Protein AF-A0A9D8IGX4-F1 (afdb_monomer_lite)

Structure (mmCIF, N/CA/C/O backbone):
data_AF-A0A9D8IGX4-F1
#
_entry.id   AF-A0A9D8IGX4-F1
#
loop_
_atom_site.group_PDB
_atom_site.id
_atom_site.type_symbol
_atom_site.label_atom_id
_atom_site.label_alt_id
_atom_site.label_comp_id
_atom_site.label_asym_id
_atom_site.label_entity_id
_atom_site.label_seq_id
_atom_site.pdbx_PDB_ins_code
_atom_site.Cartn_x
_atom_site.Cartn_y
_atom_site.Cartn_z
_atom_site.occupancy
_atom_site.B_iso_or_equiv
_atom_site.auth_seq_id
_atom_site.auth_comp_id
_atom_site.auth_asym_id
_atom_site.auth_atom_id
_atom_site.pdbx_PDB_model_num
ATOM 1 N N . MET A 1 1 ? -5.961 -61.801 -26.440 1.00 38.09 1 MET A N 1
ATOM 2 C CA . MET A 1 1 ? -4.562 -62.210 -26.698 1.00 38.09 1 MET A CA 1
ATOM 3 C C . MET A 1 1 ? -4.100 -61.334 -27.843 1.00 38.09 1 MET A C 1
ATOM 5 O O . MET A 1 1 ? -4.684 -61.457 -28.901 1.00 38.09 1 MET A O 1
ATOM 9 N N . TRP A 1 2 ? -3.210 -60.362 -27.695 1.00 27.30 2 TRP A N 1
ATOM 10 C CA . TRP A 1 2 ? -1.951 -60.363 -26.953 1.00 27.30 2 TRP A CA 1
ATOM 11 C C . TRP A 1 2 ? -1.819 -59.110 -26.067 1.00 27.30 2 TRP A C 1
ATOM 13 O O . TRP A 1 2 ? -2.247 -58.026 -26.451 1.00 27.30 2 TRP A O 1
ATOM 23 N N . LYS A 1 3 ? -1.281 -59.298 -24.855 1.00 31.77 3 LYS A N 1
ATOM 24 C CA . LYS A 1 3 ? -0.830 -58.244 -23.936 1.00 31.77 3 LYS A CA 1
ATOM 25 C C . LYS A 1 3 ? 0.662 -58.046 -24.194 1.00 31.77 3 LYS A C 1
ATOM 27 O O . LYS A 1 3 ? 1.389 -59.031 -24.136 1.00 31.77 3 LYS A O 1
ATOM 32 N N . GLU A 1 4 ? 1.101 -56.810 -24.399 1.00 32.78 4 GLU A N 1
ATOM 33 C CA . GLU A 1 4 ? 2.507 -56.432 -24.247 1.00 32.78 4 GLU A CA 1
ATOM 34 C C . GLU A 1 4 ? 2.640 -55.440 -23.090 1.00 32.78 4 GLU A C 1
ATOM 36 O O . GLU A 1 4 ? 1.914 -54.449 -22.984 1.00 32.78 4 GLU A O 1
ATOM 41 N N . GLU A 1 5 ? 3.539 -55.788 -22.177 1.00 44.69 5 GLU A N 1
ATOM 42 C CA . GLU A 1 5 ? 3.874 -55.084 -20.950 1.00 44.69 5 GLU A CA 1
ATOM 43 C C . GLU A 1 5 ? 4.634 -53.791 -21.274 1.00 44.69 5 GLU A C 1
ATOM 45 O O . GLU A 1 5 ? 5.843 -53.779 -21.504 1.00 44.69 5 GLU A O 1
ATOM 50 N N . GLY A 1 6 ? 3.914 -52.671 -21.283 1.00 34.53 6 GLY A N 1
ATOM 51 C CA . GLY A 1 6 ? 4.504 -51.345 -21.414 1.00 34.53 6 GLY A CA 1
ATOM 52 C C . GLY A 1 6 ? 5.143 -50.888 -20.106 1.00 34.53 6 GLY A C 1
ATOM 53 O O . GLY A 1 6 ? 4.481 -50.276 -19.269 1.00 34.53 6 GLY A O 1
ATOM 54 N N . LYS A 1 7 ? 6.446 -51.139 -19.941 1.00 36.09 7 LYS A N 1
ATOM 55 C CA . LYS A 1 7 ? 7.290 -50.365 -19.020 1.00 36.09 7 LYS A CA 1
ATOM 56 C C . LYS A 1 7 ? 7.119 -48.880 -19.347 1.00 36.09 7 LYS A C 1
ATOM 58 O O . LYS A 1 7 ? 7.484 -48.440 -20.435 1.00 36.09 7 LYS A O 1
ATOM 63 N N . VAL A 1 8 ? 6.597 -48.103 -18.398 1.00 33.94 8 VAL A N 1
ATOM 64 C CA . VAL A 1 8 ? 6.632 -46.639 -18.460 1.00 33.94 8 VAL A CA 1
ATOM 65 C C . VAL A 1 8 ? 8.094 -46.223 -18.321 1.00 33.94 8 VAL A C 1
ATOM 67 O O . VAL A 1 8 ? 8.628 -46.093 -17.223 1.00 33.94 8 VAL A O 1
ATOM 70 N N . VAL A 1 9 ? 8.772 -46.072 -19.456 1.00 34.41 9 VAL A N 1
ATOM 71 C CA . VAL A 1 9 ? 10.058 -45.384 -19.529 1.00 34.41 9 VAL A CA 1
ATOM 72 C C . VAL A 1 9 ? 9.756 -43.917 -19.242 1.00 34.41 9 VAL A C 1
ATOM 74 O O . VAL A 1 9 ? 9.221 -43.212 -20.095 1.00 34.41 9 VAL A O 1
ATOM 77 N N . ALA A 1 10 ? 10.035 -43.462 -18.021 1.00 36.03 10 ALA A N 1
ATOM 78 C CA . ALA A 1 10 ? 10.032 -42.043 -17.701 1.00 36.03 10 ALA A CA 1
ATOM 79 C C . ALA A 1 10 ? 11.147 -41.381 -18.524 1.00 36.03 10 ALA A C 1
ATOM 81 O O . ALA A 1 10 ? 12.330 -41.515 -18.215 1.00 36.03 10 ALA A O 1
ATOM 82 N N . TRP A 1 11 ? 10.772 -40.713 -19.613 1.00 31.58 11 TRP A N 1
ATOM 83 C CA . TRP A 1 11 ? 11.684 -39.834 -20.335 1.00 31.58 11 TRP A CA 1
ATOM 84 C C . TRP A 1 11 ? 12.158 -38.752 -19.355 1.00 31.58 11 TRP A C 1
ATOM 86 O O . TRP A 1 11 ? 11.312 -38.195 -18.647 1.00 31.58 11 TRP A O 1
ATOM 96 N N . PRO A 1 12 ? 13.464 -38.436 -19.271 1.00 41.84 12 PRO A N 1
ATOM 97 C CA . PRO A 1 12 ? 13.925 -37.348 -18.421 1.00 41.84 12 PRO A CA 1
ATOM 98 C C . PRO A 1 12 ? 13.215 -36.071 -18.875 1.00 41.84 12 PRO A C 1
ATOM 100 O O . PRO A 1 12 ? 13.410 -35.618 -20.005 1.00 41.84 12 PRO A O 1
ATOM 103 N N . MET A 1 13 ? 12.337 -35.528 -18.023 1.00 47.38 13 MET A N 1
ATOM 104 C CA . MET A 1 13 ? 11.687 -34.250 -18.289 1.00 47.38 13 MET A CA 1
ATOM 105 C C . MET A 1 13 ? 12.789 -33.232 -18.569 1.00 47.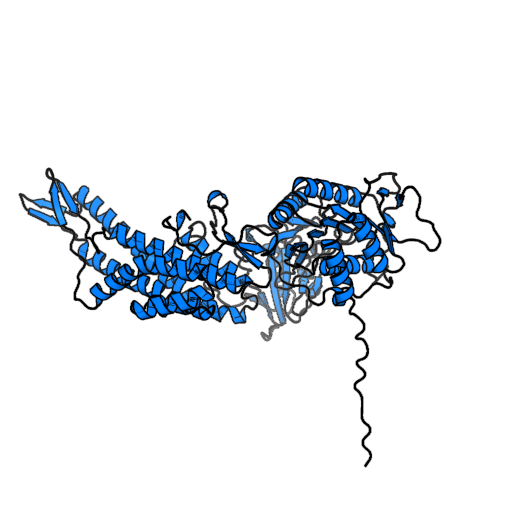38 13 MET A C 1
ATOM 107 O O . MET A 1 13 ? 13.642 -32.978 -17.721 1.00 47.38 13 MET A O 1
ATOM 111 N N . LYS A 1 14 ? 12.794 -32.685 -19.786 1.00 72.56 14 LYS A N 1
ATOM 112 C CA . LYS A 1 14 ? 13.704 -31.616 -20.189 1.00 72.56 14 LYS A CA 1
ATOM 113 C C . LYS A 1 14 ? 13.538 -30.479 -19.176 1.00 72.56 14 LYS A C 1
ATOM 115 O O . LYS A 1 14 ? 12.458 -29.899 -19.102 1.00 72.56 14 LYS A O 1
ATOM 120 N N . THR A 1 15 ? 14.566 -30.210 -18.368 1.00 81.62 15 THR A N 1
ATOM 121 C CA . THR A 1 15 ? 14.520 -29.185 -17.314 1.00 81.62 15 THR A CA 1
ATOM 122 C C . THR A 1 15 ? 14.035 -27.863 -17.906 1.00 81.62 15 THR A C 1
ATOM 124 O O . THR A 1 15 ? 14.601 -27.392 -18.896 1.00 81.62 15 THR A O 1
ATOM 127 N N . SER A 1 16 ? 12.976 -27.277 -17.337 1.00 92.94 16 SER A N 1
ATOM 128 C CA . SER A 1 16 ? 12.425 -26.016 -17.842 1.00 92.94 16 SER A CA 1
ATOM 129 C C . SER A 1 16 ? 13.435 -24.879 -17.673 1.00 92.94 16 SER A C 1
ATOM 131 O O . SER A 1 16 ? 14.255 -24.886 -16.751 1.00 92.94 16 SER A O 1
ATOM 133 N N . ILE A 1 17 ? 13.374 -23.870 -18.549 1.00 93.75 17 ILE A N 1
ATOM 134 C CA . ILE A 1 17 ? 14.255 -22.700 -18.434 1.00 93.75 17 ILE A CA 1
ATOM 135 C C . ILE A 1 17 ? 14.062 -21.972 -17.096 1.00 93.75 17 ILE A C 1
ATOM 137 O O . ILE A 1 17 ? 15.048 -21.530 -16.512 1.00 93.75 17 ILE A O 1
ATOM 141 N N . SER A 1 18 ? 12.831 -21.917 -16.566 1.00 95.69 18 SER A N 1
ATOM 142 C CA . SER A 1 18 ? 12.570 -21.360 -15.232 1.00 95.69 18 SER A CA 1
ATOM 143 C C . SER A 1 18 ? 13.381 -22.080 -14.158 1.00 95.69 18 SER A C 1
ATOM 145 O O . SER A 1 18 ? 14.055 -21.427 -13.361 1.00 95.69 18 SER A O 1
ATOM 147 N N . GLN A 1 19 ? 13.406 -23.418 -14.180 1.00 96.12 19 GLN A N 1
ATOM 148 C CA . GLN A 1 19 ? 14.155 -24.203 -13.201 1.00 96.12 19 GLN A CA 1
ATOM 149 C C . GLN A 1 19 ? 15.673 -24.028 -13.352 1.00 96.12 19 GLN A C 1
ATOM 151 O O . GLN A 1 19 ? 16.388 -23.961 -12.352 1.00 96.12 19 GLN A O 1
ATOM 156 N N . VAL A 1 20 ? 16.178 -23.919 -14.586 1.00 95.44 20 VAL A N 1
ATOM 157 C CA . VAL A 1 20 ? 17.601 -23.628 -14.842 1.00 95.44 20 VAL A CA 1
ATOM 158 C C . VAL A 1 20 ? 17.994 -22.277 -14.242 1.00 95.44 20 VAL A C 1
ATOM 160 O O . VAL A 1 20 ? 18.996 -22.194 -13.529 1.00 95.44 20 VAL A O 1
ATOM 163 N N . VAL A 1 21 ? 17.195 -21.233 -14.483 1.00 96.69 21 VAL A N 1
ATOM 164 C CA . VAL A 1 21 ? 17.437 -19.889 -13.936 1.00 96.69 21 VAL A CA 1
ATOM 165 C C . VAL A 1 21 ? 17.282 -19.883 -12.414 1.00 96.69 21 VAL A C 1
ATOM 167 O O . VAL A 1 21 ? 18.122 -19.314 -11.722 1.00 96.69 21 VAL A O 1
ATOM 170 N N . TYR A 1 22 ? 16.286 -20.586 -11.876 1.00 96.94 22 TYR A N 1
ATOM 171 C CA . TYR A 1 22 ? 16.082 -20.730 -10.435 1.00 96.94 22 TYR A CA 1
ATOM 172 C C . TYR A 1 22 ? 17.309 -21.344 -9.752 1.00 96.94 22 TYR A C 1
ATOM 174 O O . TYR A 1 22 ? 17.842 -20.769 -8.802 1.00 96.94 22 TYR A O 1
ATOM 182 N N . ASN A 1 23 ? 17.816 -22.467 -10.272 1.00 96.44 23 ASN A N 1
ATOM 183 C CA . ASN A 1 23 ? 19.000 -23.139 -9.730 1.00 96.44 23 ASN A CA 1
ATOM 184 C C . ASN A 1 23 ? 20.238 -22.232 -9.777 1.00 96.44 23 ASN A C 1
ATOM 186 O O . ASN A 1 23 ? 21.034 -22.209 -8.838 1.00 96.44 23 ASN A O 1
ATOM 190 N N . ALA A 1 24 ? 20.390 -21.450 -10.848 1.00 96.25 24 ALA A N 1
ATOM 191 C CA . ALA A 1 24 ? 21.462 -20.469 -10.956 1.00 96.25 24 ALA A CA 1
ATOM 192 C C . ALA A 1 24 ? 21.326 -19.339 -9.917 1.00 96.25 24 ALA A C 1
ATOM 194 O O . ALA A 1 24 ? 22.316 -18.952 -9.298 1.00 96.25 24 ALA A O 1
ATOM 195 N N . GLY A 1 25 ? 20.104 -18.863 -9.664 1.00 96.56 25 GLY A N 1
ATOM 196 C CA . GLY A 1 25 ? 19.810 -17.887 -8.613 1.00 96.56 25 GLY A CA 1
ATOM 197 C C . GLY A 1 25 ? 20.106 -18.401 -7.201 1.00 96.56 25 GLY A C 1
ATOM 198 O O . GLY A 1 25 ? 20.640 -17.656 -6.377 1.00 96.56 25 GLY A O 1
ATOM 199 N N . GLN A 1 26 ? 19.821 -19.679 -6.925 1.00 96.38 26 GLN A N 1
ATOM 200 C CA . GLN A 1 26 ? 20.202 -20.314 -5.656 1.00 96.38 26 GLN A CA 1
ATOM 201 C C . GLN A 1 26 ? 21.725 -20.374 -5.512 1.00 96.38 26 GLN A C 1
ATOM 203 O O . GLN A 1 26 ? 22.258 -19.913 -4.505 1.00 96.38 26 GLN A O 1
ATOM 208 N N . LYS A 1 27 ? 22.444 -20.791 -6.564 1.00 95.56 27 LYS A N 1
ATOM 209 C CA . LYS A 1 27 ? 23.915 -20.787 -6.562 1.00 95.56 27 LYS A CA 1
ATOM 210 C C . LYS A 1 27 ? 24.492 -19.390 -6.300 1.00 95.56 27 LYS A C 1
ATOM 212 O O . LYS A 1 27 ? 25.429 -19.260 -5.521 1.00 95.56 27 LYS A O 1
ATOM 217 N N . LEU A 1 28 ? 23.934 -18.348 -6.920 1.00 96.19 28 LEU A N 1
ATOM 218 C CA . LEU A 1 28 ? 24.342 -16.957 -6.681 1.00 96.19 28 LEU A CA 1
ATOM 219 C C . LEU A 1 28 ? 24.074 -16.501 -5.242 1.00 96.19 28 LEU A C 1
ATOM 221 O O . LEU A 1 28 ? 24.799 -15.657 -4.735 1.00 96.19 28 LEU A O 1
ATOM 225 N N . THR A 1 29 ? 23.048 -17.046 -4.586 1.00 94.31 29 THR A N 1
ATOM 226 C CA . THR A 1 29 ? 22.747 -16.742 -3.181 1.00 94.31 29 THR A CA 1
ATOM 227 C C . THR A 1 29 ? 23.734 -17.439 -2.241 1.00 94.31 29 THR A C 1
ATOM 229 O O . THR A 1 29 ? 24.212 -16.816 -1.294 1.00 94.31 29 THR A O 1
ATOM 232 N N . GLU A 1 30 ? 24.052 -18.706 -2.508 1.00 92.75 30 GLU A N 1
ATOM 233 C CA . GLU A 1 30 ? 24.810 -19.588 -1.608 1.00 92.75 30 GLU A CA 1
ATOM 234 C C . GLU A 1 30 ? 26.334 -19.519 -1.798 1.00 92.75 30 GLU A C 1
ATOM 236 O O . GLU A 1 30 ? 27.078 -19.810 -0.866 1.00 92.75 30 GLU A O 1
ATOM 241 N N . SER A 1 31 ? 26.819 -19.139 -2.986 1.00 90.94 31 SER A N 1
ATOM 242 C CA . SER A 1 31 ? 28.252 -19.175 -3.317 1.00 90.94 31 SER A CA 1
ATOM 243 C C . SER A 1 31 ? 29.082 -18.221 -2.456 1.00 90.94 31 SER A C 1
ATOM 245 O O . SER A 1 31 ? 28.746 -17.052 -2.361 1.00 90.94 31 SER A O 1
ATOM 247 N N . THR A 1 32 ? 30.214 -18.644 -1.907 1.00 89.56 32 THR A N 1
ATOM 248 C CA . THR A 1 32 ? 31.171 -17.728 -1.252 1.00 89.56 32 THR A CA 1
ATOM 249 C C . THR A 1 32 ? 32.143 -17.068 -2.230 1.00 89.56 32 THR A C 1
ATOM 251 O O . THR A 1 32 ? 32.966 -16.255 -1.814 1.00 89.56 32 THR A O 1
ATOM 254 N N . ASP A 1 33 ? 32.079 -17.435 -3.511 1.00 90.44 33 ASP A N 1
ATOM 255 C CA . ASP A 1 33 ? 32.911 -16.849 -4.558 1.00 90.44 33 ASP A CA 1
ATOM 256 C C . ASP A 1 33 ? 32.547 -15.378 -4.782 1.00 90.44 33 ASP A C 1
ATOM 258 O O . ASP A 1 33 ? 31.466 -14.915 -4.403 1.00 90.44 33 ASP A O 1
ATOM 262 N N . ASN A 1 34 ? 33.431 -14.656 -5.477 1.00 94.00 34 ASN A N 1
ATOM 263 C CA . ASN A 1 34 ? 33.153 -13.299 -5.924 1.00 94.00 34 ASN A CA 1
ATOM 264 C C . ASN A 1 34 ? 31.818 -13.262 -6.696 1.00 94.00 34 ASN A C 1
ATOM 266 O O . ASN A 1 34 ? 31.653 -13.926 -7.732 1.00 94.00 34 ASN A O 1
ATOM 270 N N . LEU A 1 35 ? 30.850 -12.498 -6.177 1.00 95.44 35 LEU A N 1
ATOM 271 C CA . LEU A 1 35 ? 29.501 -12.448 -6.738 1.00 95.44 35 LEU A CA 1
ATOM 272 C C . LEU A 1 35 ? 29.495 -11.967 -8.191 1.00 95.44 35 LEU A C 1
ATOM 274 O O . LEU A 1 35 ? 28.723 -12.478 -9.002 1.00 95.44 35 LEU A O 1
ATOM 278 N N . SER A 1 36 ? 30.375 -11.023 -8.525 1.00 95.69 36 SER A N 1
ATOM 279 C CA . SER A 1 36 ? 30.491 -10.455 -9.865 1.00 95.69 36 SER A CA 1
ATOM 280 C C . SER A 1 36 ? 30.932 -11.509 -10.877 1.00 95.69 36 SER A C 1
ATOM 282 O O . SER A 1 36 ? 30.272 -11.705 -11.897 1.00 95.69 36 SER A O 1
ATOM 284 N N . ASP A 1 37 ? 31.990 -12.257 -10.566 1.00 95.31 37 ASP A N 1
ATOM 285 C CA . ASP A 1 37 ? 32.501 -13.314 -11.445 1.00 95.31 37 ASP A CA 1
ATOM 286 C C . ASP A 1 37 ? 31.472 -14.435 -11.626 1.00 95.31 37 ASP A C 1
ATOM 288 O O . ASP A 1 37 ? 31.234 -14.916 -12.740 1.00 95.31 37 ASP A O 1
ATOM 292 N N . THR A 1 38 ? 30.797 -14.815 -10.539 1.00 96.06 38 THR A N 1
ATOM 293 C CA . THR A 1 38 ? 29.744 -15.838 -10.571 1.00 96.06 38 THR A CA 1
ATOM 294 C C . THR A 1 38 ? 28.553 -15.384 -11.419 1.00 96.06 38 THR A C 1
ATOM 296 O O . THR A 1 38 ? 27.997 -16.181 -12.187 1.00 96.06 38 THR A O 1
ATOM 299 N N . LEU A 1 39 ? 28.166 -14.108 -11.324 1.00 97.44 39 LEU A N 1
ATOM 300 C CA . LEU A 1 39 ? 27.099 -13.517 -12.128 1.00 97.44 39 LEU A CA 1
ATOM 301 C C . LEU A 1 39 ? 27.475 -13.483 -13.613 1.00 97.44 39 LEU A C 1
ATOM 303 O O . LEU A 1 39 ? 26.680 -13.931 -14.441 1.00 97.44 39 LEU A O 1
ATOM 307 N N . ILE A 1 40 ? 28.691 -13.045 -13.952 1.00 96.62 40 ILE A N 1
ATOM 308 C CA . ILE A 1 40 ? 29.211 -13.043 -15.329 1.00 96.62 40 ILE A CA 1
ATOM 309 C C . ILE A 1 40 ? 29.153 -14.451 -15.927 1.00 96.62 40 ILE A C 1
ATOM 311 O O . ILE A 1 40 ? 28.616 -14.646 -17.021 1.00 96.62 40 ILE A O 1
ATOM 315 N N . GLN A 1 41 ? 29.683 -15.452 -15.218 1.00 95.56 41 GLN A N 1
ATOM 316 C CA . GLN A 1 41 ? 29.673 -16.842 -15.683 1.00 95.56 41 GLN A CA 1
ATOM 317 C C . GLN A 1 41 ? 28.250 -17.366 -15.879 1.00 95.56 41 GLN A C 1
ATOM 319 O O . GLN A 1 41 ? 27.974 -18.075 -16.847 1.00 95.56 41 GLN A O 1
ATOM 324 N N . THR A 1 42 ? 27.344 -17.019 -14.968 1.00 96.12 42 THR A N 1
ATOM 325 C CA . THR A 1 42 ? 25.941 -17.431 -15.029 1.00 96.12 42 THR A CA 1
ATOM 326 C C . THR A 1 42 ? 25.238 -16.822 -16.236 1.00 96.12 42 THR A C 1
ATOM 328 O O . THR A 1 42 ? 24.630 -17.546 -17.024 1.00 96.12 42 THR A O 1
ATOM 331 N N . LEU A 1 43 ? 25.354 -15.508 -16.431 1.00 96.75 43 LEU A N 1
ATOM 332 C CA . LEU A 1 43 ? 24.710 -14.818 -17.545 1.00 96.75 43 LEU A CA 1
ATOM 333 C C . LEU A 1 43 ? 25.300 -15.239 -18.897 1.00 96.75 43 LEU A C 1
ATOM 335 O O . LEU A 1 43 ? 24.535 -15.448 -19.830 1.00 96.75 43 LEU A O 1
ATOM 339 N N . ASN A 1 44 ? 26.613 -15.475 -19.009 1.00 94.81 44 ASN A N 1
ATOM 340 C CA . ASN A 1 44 ? 27.217 -16.005 -20.243 1.00 94.81 44 ASN A CA 1
ATOM 341 C C . ASN A 1 44 ? 26.709 -17.409 -20.622 1.00 94.81 44 ASN A C 1
ATOM 343 O O . ASN A 1 44 ? 26.753 -17.773 -21.793 1.00 94.81 44 ASN A O 1
ATOM 347 N N . ARG A 1 45 ? 26.228 -18.208 -19.660 1.00 93.50 45 ARG A N 1
ATOM 348 C CA . ARG A 1 45 ? 25.590 -19.509 -19.943 1.00 93.50 45 ARG A CA 1
ATOM 349 C C . ARG A 1 45 ? 24.134 -19.370 -20.385 1.00 93.50 45 ARG A C 1
ATOM 351 O O . ARG A 1 45 ? 23.627 -20.259 -21.061 1.00 93.50 45 ARG A O 1
ATOM 358 N N . LEU A 1 46 ? 23.461 -18.299 -19.966 1.00 92.38 46 LEU A N 1
ATOM 359 C CA . LEU A 1 46 ? 22.047 -18.047 -20.257 1.00 92.38 46 LEU A CA 1
ATOM 360 C C . LEU A 1 46 ? 21.844 -17.248 -21.549 1.00 92.38 46 LEU A C 1
ATOM 362 O O . LEU A 1 46 ? 20.863 -17.467 -22.258 1.00 92.38 46 LEU A O 1
ATOM 366 N N . LEU A 1 47 ? 22.742 -16.308 -21.839 1.00 93.31 47 LEU A N 1
ATOM 367 C CA . LEU A 1 47 ? 22.644 -15.415 -22.985 1.00 93.31 47 LEU A CA 1
ATOM 368 C C . LEU A 1 47 ? 23.326 -16.027 -24.210 1.00 93.31 47 LEU A C 1
ATOM 370 O O . LEU A 1 47 ? 24.470 -16.471 -24.155 1.00 93.31 47 LEU A O 1
ATOM 374 N N . ALA A 1 48 ? 22.616 -16.019 -25.335 1.00 88.62 48 ALA A N 1
ATOM 375 C CA . ALA A 1 48 ? 23.147 -16.450 -26.619 1.00 88.62 48 ALA A CA 1
ATOM 376 C C . ALA A 1 48 ? 23.757 -15.276 -27.403 1.00 88.62 48 ALA A C 1
ATOM 378 O O . ALA A 1 48 ? 23.652 -14.106 -27.026 1.00 88.62 48 ALA A O 1
ATOM 379 N N . TRP A 1 49 ? 24.372 -15.596 -28.544 1.00 85.25 49 TRP A N 1
ATOM 380 C CA . TRP A 1 49 ? 24.801 -14.594 -29.521 1.00 85.25 49 TRP A CA 1
ATOM 381 C C . TRP A 1 49 ? 23.624 -13.667 -29.911 1.00 85.25 49 TRP A C 1
ATOM 383 O O . TRP A 1 49 ? 22.509 -14.171 -30.088 1.00 85.25 49 TRP A O 1
ATOM 393 N N . PRO A 1 50 ? 23.837 -12.341 -30.052 1.00 92.56 50 PRO A N 1
ATOM 394 C CA . PRO A 1 50 ? 25.119 -11.618 -30.091 1.00 92.56 50 PRO A CA 1
ATOM 395 C C . PRO A 1 50 ? 25.653 -11.129 -28.738 1.00 92.56 50 PRO A C 1
ATOM 397 O O . PRO A 1 50 ? 26.653 -10.410 -28.707 1.00 92.56 50 PRO A O 1
ATOM 400 N N . PHE A 1 51 ? 25.021 -11.495 -27.624 1.00 94.94 51 PHE A N 1
ATOM 401 C CA . PHE A 1 51 ? 25.374 -10.941 -26.322 1.00 94.94 51 PHE A CA 1
ATOM 402 C C . PHE A 1 51 ? 26.603 -11.613 -25.703 1.00 94.94 51 PHE A C 1
ATOM 404 O O . PHE A 1 51 ? 26.856 -12.816 -25.859 1.00 94.94 51 PHE A O 1
ATOM 411 N N . ARG A 1 52 ? 27.382 -10.799 -24.994 1.00 93.88 52 ARG A N 1
ATOM 412 C CA . ARG A 1 52 ? 28.519 -11.194 -24.160 1.00 93.88 52 ARG A CA 1
ATOM 413 C C . ARG A 1 52 ? 28.459 -10.442 -22.840 1.00 93.88 52 ARG A C 1
ATOM 415 O O . ARG A 1 52 ? 27.919 -9.337 -22.778 1.00 93.88 52 ARG A O 1
ATOM 422 N N . VAL A 1 53 ? 29.006 -11.061 -21.801 1.00 95.06 53 VAL A N 1
ATOM 423 C CA . VAL A 1 53 ? 28.990 -10.537 -20.434 1.00 95.06 53 VAL A CA 1
ATOM 424 C C . VAL A 1 53 ? 30.409 -10.526 -19.881 1.00 95.06 53 VAL A C 1
ATOM 426 O O . VAL A 1 53 ? 31.106 -11.536 -19.967 1.00 95.06 53 VAL A O 1
ATOM 429 N N . THR A 1 54 ? 30.842 -9.400 -19.323 1.00 94.75 54 THR A N 1
ATOM 430 C CA . THR A 1 54 ? 32.191 -9.217 -18.752 1.00 94.75 54 THR A CA 1
ATOM 431 C C . THR A 1 54 ? 32.209 -8.052 -17.764 1.00 94.75 54 THR A C 1
ATOM 433 O O . THR A 1 54 ? 31.223 -7.333 -17.659 1.00 94.75 54 THR A O 1
ATOM 436 N N . ASN A 1 55 ? 33.312 -7.828 -17.055 1.00 93.94 55 ASN A N 1
ATOM 437 C CA . ASN A 1 55 ? 33.574 -6.561 -16.366 1.00 93.94 55 ASN A CA 1
ATOM 438 C C . ASN A 1 55 ? 34.236 -5.548 -17.324 1.00 93.94 55 ASN A C 1
ATOM 440 O O . ASN A 1 55 ? 34.804 -5.926 -18.353 1.00 93.94 55 ASN A O 1
ATOM 444 N N . GLY A 1 56 ? 34.151 -4.255 -17.014 1.00 93.19 56 GLY A N 1
ATOM 445 C CA . GLY A 1 56 ? 34.790 -3.207 -17.815 1.00 93.19 56 GLY A CA 1
ATOM 446 C C . GLY A 1 56 ? 34.136 -1.844 -17.656 1.00 93.19 56 GLY A C 1
ATOM 447 O O . GLY A 1 56 ? 33.334 -1.649 -16.747 1.00 93.19 56 GLY A O 1
ATOM 448 N N . PHE A 1 57 ? 34.460 -0.911 -18.547 1.00 93.25 57 PHE A N 1
ATOM 449 C CA . PHE A 1 57 ? 33.855 0.423 -18.590 1.00 93.25 57 PHE A CA 1
ATOM 450 C C . PHE A 1 57 ? 33.282 0.730 -19.980 1.00 93.25 57 PHE A C 1
ATOM 452 O O . PHE A 1 57 ? 33.698 0.154 -20.991 1.00 93.25 57 PHE A O 1
ATOM 459 N N . ALA A 1 58 ? 32.316 1.645 -20.027 1.00 94.12 58 ALA A N 1
ATOM 460 C CA . ALA A 1 58 ? 31.740 2.145 -21.267 1.00 94.12 58 ALA A CA 1
ATOM 461 C C . ALA A 1 58 ? 32.363 3.495 -21.645 1.00 94.12 58 ALA A C 1
ATOM 463 O O . ALA A 1 58 ? 32.729 4.283 -20.768 1.00 94.12 58 ALA A O 1
ATOM 464 N N . ARG A 1 59 ? 32.450 3.775 -22.946 1.00 94.69 59 ARG A N 1
ATOM 465 C CA . ARG A 1 59 ? 32.819 5.088 -23.483 1.00 94.69 59 ARG A CA 1
ATOM 466 C C . ARG A 1 59 ? 31.910 5.516 -24.623 1.00 94.69 59 ARG A C 1
ATOM 468 O O . ARG A 1 59 ? 31.432 4.668 -25.379 1.00 94.69 59 ARG A O 1
ATOM 475 N N . ASP A 1 60 ? 31.727 6.815 -24.790 1.00 93.62 60 ASP A N 1
ATOM 476 C CA . ASP A 1 60 ? 31.090 7.370 -25.983 1.00 93.62 60 ASP A CA 1
ATOM 477 C C . ASP A 1 60 ? 32.106 7.817 -27.044 1.00 93.62 60 ASP A C 1
ATOM 479 O O . ASP A 1 60 ? 33.326 7.678 -26.896 1.00 93.62 60 ASP A O 1
ATOM 483 N N . THR A 1 61 ? 31.586 8.322 -28.161 1.00 89.81 61 THR A N 1
ATOM 484 C CA . THR A 1 61 ? 32.385 8.858 -29.269 1.00 89.81 61 THR A CA 1
ATOM 485 C C . THR A 1 61 ? 33.091 10.169 -28.924 1.00 89.81 61 THR A C 1
ATOM 487 O O . THR A 1 61 ? 34.020 10.553 -29.629 1.00 89.81 61 THR A O 1
ATOM 490 N N . GLU A 1 62 ? 32.663 10.858 -27.863 1.00 92.06 62 GLU A N 1
ATOM 491 C CA . GLU A 1 62 ? 33.261 12.108 -27.374 1.00 92.06 62 GLU A CA 1
ATOM 492 C C . GLU A 1 62 ? 34.401 11.844 -26.374 1.00 92.06 62 GLU A C 1
ATOM 494 O O . GLU A 1 62 ? 35.073 12.771 -25.926 1.00 92.06 62 GLU A O 1
ATOM 499 N N . GLY A 1 63 ? 34.664 10.572 -26.060 1.00 89.31 63 GLY A N 1
ATOM 500 C CA . GLY A 1 63 ? 35.736 10.148 -25.167 1.00 89.31 63 GLY A CA 1
ATOM 501 C C . GLY A 1 63 ? 35.363 10.194 -23.686 1.00 89.31 63 GLY A C 1
ATOM 502 O O . GLY A 1 63 ? 36.227 9.920 -22.848 1.00 89.31 63 GLY A O 1
ATOM 503 N N . GLN A 1 64 ? 34.104 10.488 -23.345 1.00 93.94 64 GLN A N 1
ATOM 504 C CA . GLN A 1 64 ? 33.626 10.348 -21.973 1.00 93.94 64 GLN A CA 1
ATOM 505 C C . GLN A 1 64 ? 33.596 8.866 -21.608 1.00 93.94 64 GLN A C 1
ATOM 507 O O . GLN A 1 64 ? 33.235 8.020 -22.429 1.00 93.94 64 GLN A O 1
ATOM 512 N N . LYS A 1 65 ? 33.998 8.542 -20.378 1.00 93.50 65 LYS A N 1
ATOM 513 C CA . LYS A 1 65 ? 34.121 7.163 -19.895 1.00 93.50 65 LYS A CA 1
ATOM 514 C C . LYS A 1 65 ? 33.476 6.992 -18.529 1.00 93.50 65 LYS A C 1
ATOM 516 O O . LYS A 1 65 ? 33.503 7.910 -17.712 1.00 93.50 65 LYS A O 1
ATOM 521 N N . THR A 1 66 ? 32.949 5.802 -18.274 1.00 94.88 66 THR A N 1
ATOM 522 C CA . THR A 1 66 ? 32.453 5.412 -16.950 1.00 94.88 66 THR A CA 1
ATOM 523 C C . THR A 1 66 ? 33.575 4.870 -16.068 1.00 94.88 66 THR A C 1
ATOM 525 O O . THR A 1 66 ? 34.683 4.587 -16.529 1.00 94.88 66 THR A O 1
ATOM 528 N N . GLU A 1 67 ? 33.260 4.660 -14.792 1.00 92.88 67 GLU A N 1
ATOM 529 C CA . GLU A 1 67 ? 34.005 3.728 -13.945 1.00 92.88 67 GLU A CA 1
ATOM 530 C C . GLU A 1 67 ? 33.809 2.272 -14.409 1.00 92.88 67 GLU A C 1
ATOM 532 O O . GLU A 1 67 ? 33.003 1.983 -15.303 1.00 92.88 67 GLU A O 1
ATOM 537 N N . ILE A 1 68 ? 34.567 1.354 -13.803 1.00 92.69 68 ILE A N 1
ATOM 538 C CA . ILE A 1 68 ? 34.457 -0.081 -14.070 1.00 92.69 68 ILE A CA 1
ATOM 539 C C . ILE A 1 68 ? 33.219 -0.633 -13.361 1.00 92.69 68 ILE A C 1
ATOM 541 O O . ILE A 1 68 ? 33.081 -0.506 -12.146 1.00 92.69 68 ILE A O 1
ATOM 545 N N . PHE A 1 69 ? 32.352 -1.299 -14.117 1.00 94.25 69 PHE A N 1
ATOM 546 C CA . PHE A 1 69 ? 31.232 -2.063 -13.583 1.00 94.25 69 PHE A CA 1
ATOM 547 C C . PHE A 1 69 ? 31.629 -3.509 -13.315 1.00 94.25 69 PHE A C 1
ATOM 549 O O . PHE A 1 69 ? 32.395 -4.113 -14.074 1.00 94.25 69 PHE A O 1
ATOM 556 N N . GLY A 1 70 ? 31.016 -4.088 -12.280 1.00 88.38 70 GLY A N 1
ATOM 557 C CA . GLY A 1 70 ? 31.118 -5.518 -12.003 1.00 88.38 70 GLY A CA 1
ATOM 558 C C . GLY A 1 70 ? 30.591 -6.366 -13.161 1.00 88.38 70 GLY A C 1
ATOM 559 O O . GLY A 1 70 ? 31.118 -7.440 -13.439 1.00 88.38 70 GLY A O 1
ATOM 560 N N . THR A 1 71 ? 29.581 -5.894 -13.895 1.00 96.25 71 THR A N 1
ATOM 561 C CA . THR A 1 71 ? 29.062 -6.610 -15.064 1.00 96.25 71 THR A CA 1
ATOM 562 C C . THR A 1 71 ? 28.536 -5.648 -16.134 1.00 96.25 71 THR A C 1
ATOM 564 O O . THR A 1 71 ? 27.733 -4.761 -15.866 1.00 96.25 71 THR A O 1
ATOM 567 N N . ILE A 1 72 ? 28.960 -5.861 -17.377 1.00 96.62 72 ILE A N 1
ATOM 568 C CA . ILE A 1 72 ? 28.518 -5.187 -18.598 1.00 96.62 72 ILE A CA 1
ATOM 569 C C . ILE A 1 72 ? 28.020 -6.251 -19.571 1.00 96.62 72 ILE A C 1
ATOM 571 O O . ILE A 1 72 ? 28.702 -7.247 -19.823 1.00 96.62 72 ILE A O 1
ATOM 575 N N . ILE A 1 73 ? 26.842 -6.013 -20.143 1.00 97.12 73 ILE A N 1
ATOM 576 C CA . ILE A 1 73 ? 26.250 -6.827 -21.202 1.00 97.12 73 ILE A CA 1
ATOM 577 C C . ILE A 1 73 ? 26.285 -6.018 -22.490 1.00 97.12 73 ILE A C 1
ATOM 579 O O . ILE A 1 73 ? 25.712 -4.927 -22.564 1.00 97.12 73 ILE A O 1
ATOM 583 N N . TYR A 1 74 ? 26.947 -6.560 -23.506 1.00 95.25 74 TYR A N 1
ATOM 584 C CA . TYR A 1 74 ? 27.170 -5.869 -24.770 1.00 95.25 74 TYR A CA 1
ATOM 585 C C . TYR A 1 74 ? 26.989 -6.793 -25.975 1.00 95.25 74 TYR A C 1
ATOM 587 O O . TYR A 1 74 ? 27.059 -8.019 -25.857 1.00 95.25 74 TYR A O 1
ATOM 595 N N . THR A 1 75 ? 26.749 -6.201 -27.142 1.00 93.31 75 THR A N 1
ATOM 596 C CA . THR A 1 75 ? 26.710 -6.908 -28.426 1.00 93.31 75 THR A CA 1
ATOM 597 C C . THR A 1 75 ? 28.108 -6.998 -29.030 1.00 93.31 75 THR A C 1
ATOM 599 O O . THR A 1 75 ? 28.785 -5.982 -29.186 1.00 93.31 75 THR A O 1
ATOM 602 N N . ALA A 1 76 ? 28.539 -8.204 -29.403 1.00 86.75 76 ALA A N 1
ATOM 603 C CA . ALA A 1 76 ? 29.834 -8.440 -30.040 1.00 86.75 76 ALA A CA 1
ATOM 604 C C . ALA A 1 76 ? 29.686 -8.736 -31.542 1.00 86.75 76 ALA A C 1
ATOM 606 O O . ALA A 1 76 ? 28.829 -9.526 -31.948 1.00 86.75 76 ALA A O 1
ATOM 607 N N . GLN A 1 77 ? 30.564 -8.161 -32.370 1.00 77.81 77 GLN A N 1
ATOM 608 C CA . GLN A 1 77 ? 30.725 -8.596 -33.761 1.00 77.81 77 GLN A CA 1
ATOM 609 C C . GLN A 1 77 ? 31.457 -9.948 -33.790 1.00 77.81 77 GLN A C 1
ATOM 611 O O . GLN A 1 77 ? 32.361 -10.187 -32.985 1.00 77.81 77 GLN A O 1
ATOM 616 N N . GLN A 1 78 ? 31.056 -10.862 -34.683 1.00 57.22 78 GLN A N 1
ATOM 617 C CA . GLN A 1 78 ? 31.731 -12.159 -34.811 1.00 57.22 78 GLN A CA 1
ATOM 618 C C . GLN A 1 78 ? 33.228 -11.940 -35.086 1.00 57.22 78 GLN A C 1
ATOM 620 O O . GLN A 1 78 ? 33.588 -11.200 -35.997 1.00 57.22 78 GLN A O 1
ATOM 625 N N . SER A 1 79 ? 34.082 -12.640 -34.332 1.00 52.81 79 SER A N 1
ATOM 626 C CA . SER A 1 79 ? 35.548 -12.714 -34.503 1.00 52.81 79 SER A CA 1
ATOM 627 C C . SER A 1 79 ? 36.410 -11.621 -33.855 1.00 52.81 79 SER A C 1
ATOM 629 O O . SER A 1 79 ? 37.623 -11.653 -34.045 1.00 52.81 79 SER A O 1
ATOM 631 N N . GLN A 1 80 ? 35.859 -10.697 -33.059 1.00 56.00 80 GLN A N 1
ATOM 632 C CA . GLN A 1 80 ? 36.703 -9.767 -32.293 1.00 56.00 80 GLN A CA 1
ATOM 633 C C . GLN A 1 80 ? 37.041 -10.330 -30.900 1.00 56.00 80 GLN A C 1
ATOM 635 O O . GLN A 1 80 ? 36.117 -10.645 -30.144 1.00 56.00 80 GLN A O 1
ATOM 640 N N . PRO A 1 81 ? 38.335 -10.475 -30.541 1.00 59.34 81 PRO A N 1
ATOM 641 C CA . PRO A 1 81 ? 38.723 -10.750 -29.161 1.00 59.34 81 PRO A CA 1
ATOM 642 C C . PRO A 1 81 ? 38.243 -9.610 -28.257 1.00 59.34 81 PRO A C 1
ATOM 644 O O . PRO A 1 81 ? 38.154 -8.460 -28.695 1.00 59.34 81 PRO A O 1
ATOM 647 N N . THR A 1 82 ? 37.907 -9.926 -27.004 1.00 63.84 82 THR A N 1
ATOM 648 C CA . THR A 1 82 ? 37.524 -8.911 -26.016 1.00 63.84 82 THR A CA 1
ATOM 649 C C . THR A 1 82 ? 38.647 -7.873 -25.931 1.00 63.84 82 THR A C 1
ATOM 651 O O . THR A 1 82 ? 39.793 -8.268 -25.711 1.00 63.84 82 THR A O 1
ATOM 654 N N . PRO A 1 83 ? 38.369 -6.576 -26.155 1.00 60.12 83 PRO A N 1
ATOM 655 C CA . PRO A 1 83 ? 39.407 -5.559 -26.099 1.00 60.12 83 PRO A CA 1
ATOM 656 C C . PRO A 1 83 ? 39.997 -5.524 -24.687 1.00 60.12 83 PRO A C 1
ATOM 658 O O . PRO A 1 83 ? 39.245 -5.399 -23.725 1.00 60.12 83 PRO A O 1
ATOM 661 N N . GLU A 1 84 ? 41.321 -5.635 -24.561 1.00 56.62 84 GLU A N 1
ATOM 662 C CA . GLU A 1 84 ? 42.037 -5.345 -23.316 1.00 56.62 84 GLU A CA 1
ATOM 663 C C . GLU A 1 84 ? 42.696 -3.955 -23.413 1.00 56.62 84 GLU A C 1
ATOM 665 O O . GLU A 1 84 ? 43.448 -3.707 -24.360 1.00 56.62 84 GLU A O 1
ATOM 670 N N . PRO A 1 85 ? 42.435 -3.029 -22.467 1.00 59.66 85 PRO A N 1
ATOM 671 C CA . PRO A 1 85 ? 41.493 -3.151 -21.349 1.00 59.66 85 PRO A CA 1
ATOM 672 C C . PRO A 1 85 ? 40.027 -3.147 -21.818 1.00 59.66 85 PRO A C 1
ATOM 674 O O . PRO A 1 85 ? 39.723 -2.531 -22.839 1.00 59.66 85 PRO A O 1
ATOM 677 N N . SER A 1 86 ? 39.139 -3.792 -21.044 1.00 74.56 86 SER A N 1
ATOM 678 C CA . SER A 1 86 ? 37.694 -3.961 -21.294 1.00 74.56 86 SER A CA 1
ATOM 679 C C . SER A 1 86 ? 36.964 -2.625 -21.497 1.00 74.56 86 SER A C 1
ATOM 681 O O . SER A 1 86 ? 36.369 -2.065 -20.573 1.00 74.56 86 SER A O 1
ATOM 683 N N . ASN A 1 87 ? 37.053 -2.107 -22.720 1.00 84.25 87 ASN A N 1
ATOM 684 C CA . ASN A 1 87 ? 36.623 -0.779 -23.137 1.00 84.25 87 ASN A CA 1
ATOM 685 C C . ASN A 1 87 ? 35.565 -0.911 -24.234 1.00 84.25 87 ASN A C 1
ATOM 687 O O . ASN A 1 87 ? 35.879 -1.272 -25.373 1.00 84.25 87 ASN A O 1
ATOM 691 N N . PHE A 1 88 ? 34.314 -0.608 -23.896 1.00 90.31 88 PHE A N 1
ATOM 692 C CA . PHE A 1 88 ? 33.179 -0.828 -24.788 1.00 90.31 88 PHE A CA 1
ATOM 693 C C . PHE A 1 88 ? 32.577 0.491 -25.255 1.00 90.31 88 PHE A C 1
ATOM 695 O O . PHE A 1 88 ? 32.270 1.371 -24.454 1.00 90.31 88 PHE A O 1
ATOM 702 N N . TYR A 1 89 ? 32.354 0.618 -26.563 1.00 92.12 89 TYR A N 1
ATOM 703 C CA . TYR A 1 89 ? 31.532 1.706 -27.084 1.00 92.12 89 TYR A CA 1
ATOM 704 C C . TYR A 1 89 ? 30.105 1.563 -26.559 1.00 92.12 89 TYR A C 1
ATOM 706 O O . TYR A 1 89 ? 29.501 0.495 -26.685 1.00 92.12 89 TYR A O 1
ATOM 714 N N . VAL A 1 90 ? 29.569 2.638 -25.986 1.00 92.94 90 VAL A N 1
ATOM 715 C CA . VAL A 1 90 ? 28.262 2.663 -25.318 1.00 92.94 90 VAL A CA 1
ATOM 716 C C . VAL A 1 90 ? 27.113 2.254 -26.250 1.00 92.94 90 VAL A C 1
ATOM 718 O O . VAL A 1 90 ? 26.132 1.672 -25.791 1.00 92.94 90 VAL A O 1
ATOM 721 N N . ASP A 1 91 ? 27.264 2.444 -27.562 1.00 91.06 91 ASP A N 1
ATOM 722 C CA . ASP A 1 91 ? 26.318 1.974 -28.585 1.00 91.06 91 ASP A CA 1
ATOM 723 C C . ASP A 1 91 ? 26.099 0.458 -28.547 1.00 91.06 91 ASP A C 1
ATOM 725 O O . ASP A 1 91 ? 24.992 -0.011 -28.792 1.00 91.06 91 ASP A O 1
ATOM 729 N N . ASN A 1 92 ? 27.126 -0.308 -28.173 1.00 93.06 92 ASN A N 1
ATOM 730 C CA . ASN A 1 92 ? 27.043 -1.762 -28.051 1.00 93.06 92 ASN A CA 1
ATOM 731 C C . ASN A 1 92 ? 26.627 -2.214 -26.647 1.00 93.06 92 ASN A C 1
ATOM 733 O O . ASN A 1 92 ? 26.375 -3.399 -26.443 1.00 93.06 92 ASN A O 1
ATOM 737 N N . VAL A 1 93 ? 26.587 -1.310 -25.664 1.00 95.38 93 VAL A N 1
ATOM 738 C CA . VAL A 1 93 ? 26.281 -1.639 -24.268 1.00 95.38 93 VAL A CA 1
ATOM 739 C C . VAL A 1 93 ? 24.768 -1.652 -24.066 1.00 95.38 93 VAL A C 1
ATOM 741 O O . VAL A 1 93 ? 24.114 -0.607 -24.064 1.00 95.38 93 VAL A O 1
ATOM 744 N N . ALA A 1 94 ? 24.220 -2.848 -23.864 1.00 95.94 94 ALA A N 1
ATOM 745 C CA . ALA A 1 94 ? 22.794 -3.070 -23.658 1.00 95.94 94 ALA A CA 1
ATOM 746 C C . ALA A 1 94 ? 22.389 -2.902 -22.189 1.00 95.94 94 ALA A C 1
ATOM 748 O O . ALA A 1 94 ? 21.309 -2.387 -21.894 1.00 95.94 94 ALA A O 1
ATOM 749 N N . CYS A 1 95 ? 23.249 -3.334 -21.262 1.00 97.88 95 CYS A N 1
ATOM 750 C CA . CYS A 1 95 ? 23.000 -3.252 -19.828 1.00 97.88 95 CYS A CA 1
ATOM 751 C C . CYS A 1 95 ? 24.307 -3.115 -19.041 1.00 97.88 95 CYS A C 1
ATOM 753 O O . CYS A 1 95 ? 25.306 -3.753 -19.373 1.00 97.88 95 CYS A O 1
ATOM 755 N N . VAL A 1 96 ? 24.274 -2.317 -17.977 1.00 98.06 96 VAL A N 1
ATOM 756 C CA . VAL A 1 96 ? 25.286 -2.309 -16.918 1.00 98.06 96 VAL A CA 1
ATOM 757 C C . VAL A 1 96 ? 24.657 -2.775 -15.611 1.00 98.06 96 VAL A C 1
ATOM 759 O O . VAL A 1 96 ? 23.515 -2.422 -15.294 1.00 98.06 96 VAL A O 1
ATOM 762 N N . ILE A 1 97 ? 25.398 -3.589 -14.868 1.00 98.38 97 ILE A N 1
ATOM 763 C CA . ILE A 1 97 ? 24.993 -4.104 -13.567 1.00 98.38 97 ILE A CA 1
ATOM 764 C C . ILE A 1 97 ? 26.074 -3.755 -12.553 1.00 98.38 97 ILE A C 1
ATOM 766 O O . ILE A 1 97 ? 27.237 -4.150 -12.685 1.00 98.38 97 ILE A O 1
ATOM 770 N N . ASP A 1 98 ? 25.662 -3.013 -11.536 1.00 98.06 98 ASP A N 1
ATOM 771 C CA . ASP A 1 98 ? 26.495 -2.681 -10.396 1.00 98.06 98 ASP A CA 1
ATOM 772 C C . ASP A 1 98 ? 26.316 -3.737 -9.302 1.00 98.06 98 ASP A C 1
ATOM 774 O O . ASP A 1 98 ? 25.181 -4.050 -8.936 1.00 98.06 98 ASP A O 1
ATOM 778 N N . VAL A 1 99 ? 27.410 -4.336 -8.827 1.00 97.81 99 VAL A N 1
ATOM 779 C CA . VAL A 1 99 ? 27.375 -5.582 -8.045 1.00 97.81 99 VAL A CA 1
ATOM 780 C C . VAL A 1 99 ? 27.956 -5.368 -6.652 1.00 97.81 99 VAL A C 1
ATOM 782 O O . VAL A 1 99 ? 29.089 -4.917 -6.507 1.00 97.81 99 VAL A O 1
ATOM 785 N N . TYR A 1 100 ? 27.197 -5.755 -5.627 1.00 97.38 100 TYR A N 1
ATOM 786 C CA . TYR A 1 100 ? 27.593 -5.648 -4.223 1.00 97.38 100 TYR A CA 1
ATOM 787 C C . TYR A 1 100 ? 27.329 -6.944 -3.454 1.00 97.38 100 TYR A C 1
ATOM 789 O O . TYR A 1 100 ? 26.349 -7.639 -3.693 1.00 97.38 100 TYR A O 1
ATOM 797 N N . GLU A 1 101 ? 28.155 -7.252 -2.456 1.00 96.44 101 GLU A N 1
ATOM 798 C CA . GLU A 1 101 ? 27.822 -8.327 -1.508 1.00 96.44 101 GLU A CA 1
ATOM 799 C C . GLU A 1 101 ? 26.717 -7.892 -0.535 1.00 96.44 101 GLU A C 1
ATOM 801 O O . GLU A 1 101 ? 25.798 -8.650 -0.222 1.00 96.44 101 GLU A O 1
ATOM 806 N N . CYS A 1 102 ? 26.784 -6.647 -0.061 1.00 96.81 102 CYS A N 1
ATOM 807 C CA . CYS A 1 102 ? 25.810 -6.102 0.872 1.00 96.81 102 CYS A CA 1
ATOM 808 C C . CYS A 1 102 ? 25.555 -4.615 0.606 1.00 96.81 102 CYS A C 1
ATOM 810 O O . CYS A 1 102 ? 26.487 -3.801 0.637 1.00 96.81 102 CYS A O 1
ATOM 812 N N . LEU A 1 103 ? 24.287 -4.282 0.364 1.00 98.12 103 LEU A N 1
ATOM 813 C CA . LEU A 1 103 ? 23.826 -2.949 -0.010 1.00 98.12 103 LEU A CA 1
ATOM 814 C C . LEU A 1 103 ? 23.265 -2.185 1.197 1.00 98.12 103 LEU A C 1
ATOM 816 O O . LEU A 1 103 ? 22.500 -2.721 1.998 1.00 98.12 103 LEU A O 1
ATOM 820 N N . ASP A 1 104 ? 23.621 -0.914 1.285 1.00 98.06 104 ASP A N 1
ATOM 821 C CA . ASP A 1 104 ? 23.078 0.080 2.210 1.00 98.06 104 ASP A CA 1
ATOM 822 C C . ASP A 1 104 ? 22.620 1.313 1.403 1.00 98.06 104 ASP A C 1
ATOM 824 O O . ASP A 1 104 ? 22.678 1.321 0.170 1.00 98.06 104 ASP A O 1
ATOM 828 N N . VAL A 1 105 ? 22.124 2.345 2.089 1.00 98.44 105 VAL A N 1
ATOM 829 C CA . VAL A 1 105 ? 21.603 3.578 1.467 1.00 98.44 105 VAL A CA 1
ATOM 830 C C . VAL A 1 105 ? 22.696 4.345 0.705 1.00 98.44 105 VAL A C 1
ATOM 832 O O . VAL A 1 105 ? 22.448 4.868 -0.384 1.00 98.44 105 VAL A O 1
ATOM 835 N N . GLU A 1 106 ? 23.918 4.380 1.238 1.00 98.38 106 GLU A N 1
ATOM 836 C CA . GLU A 1 106 ? 25.047 5.101 0.639 1.00 98.38 106 GLU A CA 1
ATOM 837 C C . GLU A 1 106 ? 25.526 4.412 -0.641 1.00 98.38 106 GLU A C 1
ATOM 839 O O . GLU A 1 106 ? 25.662 5.049 -1.688 1.00 98.38 106 GLU A O 1
ATOM 844 N N . LYS A 1 107 ? 25.706 3.088 -0.595 1.00 98.44 107 LYS A N 1
ATOM 845 C CA . LYS A 1 107 ? 26.072 2.285 -1.767 1.00 98.44 107 LYS A CA 1
ATOM 846 C C . LYS A 1 107 ? 24.987 2.305 -2.831 1.00 98.44 107 LYS A C 1
ATOM 848 O O . LYS A 1 107 ? 25.324 2.352 -4.009 1.00 98.44 107 LYS A O 1
ATOM 853 N N . LEU A 1 108 ? 23.707 2.301 -2.442 1.00 98.69 108 LEU A N 1
ATOM 854 C CA . LEU A 1 108 ? 22.602 2.477 -3.385 1.00 98.69 108 LEU A CA 1
ATOM 855 C C . LEU A 1 108 ? 22.734 3.812 -4.128 1.00 98.69 108 LEU A C 1
ATOM 857 O O . LEU A 1 108 ? 22.655 3.825 -5.353 1.00 98.69 108 LEU A O 1
ATOM 861 N N . SER A 1 109 ? 22.979 4.907 -3.404 1.00 98.56 109 SER A N 1
ATOM 862 C CA . SER A 1 109 ? 23.165 6.236 -4.000 1.00 98.56 109 SER A CA 1
ATOM 863 C C . SER A 1 109 ? 24.368 6.288 -4.942 1.00 98.56 109 SER A C 1
ATOM 865 O O . SER A 1 109 ? 24.254 6.787 -6.060 1.00 98.56 109 SER A O 1
ATOM 867 N N . ALA A 1 110 ? 25.506 5.722 -4.531 1.00 98.31 110 ALA A N 1
ATOM 868 C CA . ALA A 1 110 ? 26.709 5.672 -5.359 1.00 98.31 110 ALA A CA 1
ATOM 869 C C . ALA A 1 110 ? 26.489 4.857 -6.646 1.00 98.31 110 ALA A C 1
ATOM 871 O O . ALA A 1 110 ? 26.826 5.309 -7.739 1.00 98.31 110 ALA A O 1
ATOM 872 N N . ALA A 1 111 ? 25.879 3.678 -6.531 1.00 98.44 111 ALA A N 1
ATOM 873 C CA . ALA A 1 111 ? 25.578 2.817 -7.670 1.00 98.44 111 ALA A CA 1
ATOM 874 C C . ALA A 1 111 ? 24.572 3.460 -8.635 1.00 98.44 111 ALA A C 1
ATOM 876 O O . ALA A 1 111 ? 24.734 3.388 -9.856 1.00 98.44 111 ALA A O 1
ATOM 877 N N . TYR A 1 112 ? 23.561 4.139 -8.088 1.00 98.69 112 TYR A N 1
ATOM 878 C CA . TYR A 1 112 ? 22.604 4.912 -8.867 1.00 98.69 112 TYR A CA 1
ATOM 879 C C . TYR A 1 112 ? 23.313 5.994 -9.691 1.00 98.69 112 TYR A C 1
ATOM 881 O O . TYR A 1 112 ? 23.075 6.086 -10.894 1.00 98.69 112 TYR A O 1
ATOM 889 N N . GLU A 1 113 ? 24.221 6.766 -9.084 1.00 98.31 113 GLU A N 1
ATOM 890 C CA . GLU A 1 113 ? 24.971 7.814 -9.791 1.00 98.31 113 GLU A CA 1
ATOM 891 C C . GLU A 1 113 ? 25.854 7.229 -10.902 1.00 98.31 113 GLU A C 1
ATOM 893 O O . GLU A 1 113 ? 25.903 7.765 -12.009 1.00 98.31 113 GLU A O 1
ATOM 898 N N . ARG A 1 114 ? 26.507 6.083 -10.673 1.00 97.62 114 ARG A N 1
ATOM 899 C CA . ARG A 1 114 ? 27.302 5.415 -11.721 1.00 97.62 114 ARG A CA 1
ATOM 900 C C . ARG A 1 114 ? 26.446 4.971 -12.903 1.00 97.62 114 ARG A C 1
ATOM 902 O O . ARG A 1 114 ? 26.837 5.142 -14.065 1.00 97.62 114 ARG A O 1
ATOM 909 N N . ILE A 1 115 ? 25.265 4.425 -12.628 1.00 98.00 115 ILE A N 1
ATOM 910 C CA . ILE A 1 115 ? 24.287 4.078 -13.663 1.00 98.00 115 ILE A CA 1
ATOM 911 C C . ILE A 1 115 ? 23.829 5.340 -14.408 1.00 98.00 115 ILE A C 1
ATOM 913 O O . ILE A 1 115 ? 23.813 5.334 -15.642 1.00 98.00 115 ILE A O 1
ATOM 917 N N . ALA A 1 116 ? 23.527 6.428 -13.696 1.00 97.50 116 ALA A N 1
ATOM 918 C CA . ALA A 1 116 ? 23.155 7.711 -14.289 1.00 97.50 116 ALA A CA 1
ATOM 919 C C . ALA A 1 116 ? 24.268 8.251 -15.206 1.00 97.50 116 ALA A C 1
ATOM 921 O O . ALA A 1 116 ? 24.003 8.578 -16.363 1.00 97.50 116 ALA A O 1
ATOM 922 N N . CYS A 1 117 ? 25.531 8.238 -14.761 1.00 96.75 117 CYS A N 1
ATOM 923 C CA . CYS A 1 117 ? 26.709 8.553 -15.582 1.00 96.75 117 CYS A CA 1
ATOM 924 C C . CYS A 1 117 ? 26.744 7.748 -16.884 1.00 96.75 117 CYS A C 1
ATOM 926 O O . CYS A 1 117 ? 26.942 8.316 -17.955 1.00 96.75 117 CYS A O 1
ATOM 928 N N . THR A 1 118 ? 26.500 6.440 -16.813 1.00 96.12 118 THR A N 1
ATOM 929 C CA . THR A 1 118 ? 26.488 5.571 -18.001 1.00 96.12 118 THR A CA 1
ATOM 930 C C . THR A 1 118 ? 25.372 5.941 -18.969 1.00 96.12 118 THR A C 1
ATOM 932 O O . THR A 1 118 ? 25.566 5.921 -20.181 1.00 96.12 118 THR A O 1
ATOM 935 N N . LYS A 1 119 ? 24.194 6.284 -18.445 1.00 95.06 119 LYS A N 1
ATOM 936 C CA . LYS A 1 119 ? 23.025 6.676 -19.241 1.00 95.06 119 LYS A CA 1
ATOM 937 C C . LYS A 1 119 ? 23.143 8.078 -19.840 1.00 95.06 119 LYS A C 1
ATOM 939 O O . LYS A 1 119 ? 22.432 8.374 -20.794 1.00 95.06 119 LYS A O 1
ATOM 944 N N . ARG A 1 120 ? 24.037 8.918 -19.307 1.00 94.75 120 ARG A N 1
ATOM 945 C CA . ARG A 1 120 ? 24.396 10.226 -19.878 1.00 94.75 120 ARG A CA 1
ATOM 946 C C . ARG A 1 120 ? 25.366 10.128 -21.056 1.00 94.75 120 ARG A C 1
ATOM 948 O O . ARG A 1 120 ? 25.443 11.086 -21.820 1.00 94.75 120 ARG A O 1
ATOM 955 N N . LEU A 1 121 ? 26.078 9.006 -21.212 1.00 94.62 121 LEU A N 1
ATOM 956 C CA . LEU A 1 121 ? 26.968 8.799 -22.353 1.00 94.62 121 LEU A CA 1
ATOM 957 C C . LEU A 1 121 ? 26.197 8.903 -23.667 1.00 94.62 121 LEU A C 1
ATOM 959 O O . LEU A 1 121 ? 25.121 8.318 -23.824 1.00 94.62 121 LEU A O 1
ATOM 963 N N . LYS A 1 122 ? 26.773 9.625 -24.625 1.00 91.75 122 LYS A N 1
ATOM 964 C CA . LYS A 1 122 ? 26.110 9.896 -25.896 1.00 91.75 122 LYS A CA 1
ATOM 965 C C . LYS A 1 122 ? 26.072 8.648 -26.770 1.00 91.75 122 LYS A C 1
ATOM 967 O O . LYS A 1 122 ? 27.115 8.086 -27.104 1.00 91.75 122 LYS A O 1
ATOM 972 N N . LYS A 1 123 ? 24.866 8.249 -27.174 1.00 90.12 123 LYS A N 1
ATOM 973 C CA . LYS A 1 123 ? 24.648 7.150 -28.116 1.00 90.12 123 LYS A CA 1
ATOM 974 C C . LYS A 1 123 ? 24.348 7.652 -29.518 1.00 90.12 123 LYS A C 1
ATOM 976 O O . LYS A 1 123 ? 23.787 8.732 -29.713 1.00 90.12 123 LYS A O 1
ATOM 981 N N . THR A 1 124 ? 24.698 6.840 -30.504 1.00 85.62 124 THR A N 1
ATOM 982 C CA . THR A 1 124 ? 24.259 7.037 -31.881 1.00 85.62 124 THR A CA 1
ATOM 983 C C . THR A 1 124 ? 22.750 6.813 -31.961 1.00 85.62 124 THR A C 1
ATOM 985 O O . THR A 1 124 ? 22.217 5.834 -31.433 1.00 85.62 124 THR A O 1
ATOM 988 N N . LEU A 1 125 ? 22.045 7.721 -32.643 1.00 76.31 125 LEU A N 1
ATOM 989 C CA . LEU A 1 125 ? 20.603 7.604 -32.837 1.00 76.31 125 LEU A CA 1
ATOM 990 C C . LEU A 1 125 ? 20.262 6.313 -33.584 1.00 76.31 125 LEU A C 1
ATOM 992 O O . LEU A 1 125 ? 20.835 6.003 -34.630 1.00 76.31 125 LEU A O 1
ATOM 996 N N . SER A 1 126 ? 19.284 5.581 -33.055 1.00 70.75 126 SER A N 1
ATOM 997 C CA . SER A 1 126 ? 18.824 4.339 -33.663 1.00 70.75 126 SER A CA 1
ATOM 998 C C . SER A 1 126 ? 18.149 4.596 -35.020 1.00 70.75 126 SER A C 1
ATOM 1000 O O . SER A 1 126 ? 17.333 5.523 -35.126 1.00 70.75 126 SER A O 1
ATOM 1002 N N . PRO A 1 127 ? 18.418 3.787 -36.063 1.00 70.00 127 PRO A N 1
ATOM 1003 C CA . PRO A 1 127 ? 17.668 3.872 -37.307 1.00 70.00 127 PRO A CA 1
ATOM 1004 C C . PRO A 1 127 ? 16.193 3.541 -37.050 1.00 70.00 127 PRO A C 1
ATOM 1006 O O . PRO A 1 127 ? 15.858 2.515 -36.459 1.00 70.00 127 PRO A O 1
ATOM 1009 N N . LYS A 1 128 ? 15.286 4.408 -37.513 1.00 67.44 128 LYS A N 1
ATOM 1010 C CA . LYS A 1 128 ? 13.839 4.172 -37.408 1.00 67.44 128 LYS A CA 1
ATOM 1011 C C . LYS A 1 128 ? 13.428 3.087 -38.399 1.00 67.44 128 LYS A C 1
ATOM 1013 O O . LYS A 1 128 ? 13.161 3.383 -39.561 1.00 67.44 128 LYS A O 1
ATOM 1018 N N . VAL A 1 129 ? 13.371 1.840 -37.938 1.00 71.44 129 VAL A N 1
ATOM 1019 C CA . VAL A 1 129 ? 12.824 0.719 -38.712 1.00 71.44 129 VAL A CA 1
ATOM 1020 C C . VAL A 1 129 ? 11.322 0.611 -38.425 1.00 71.44 129 VAL A C 1
ATOM 1022 O O . VAL A 1 129 ? 10.942 0.389 -37.274 1.00 71.44 129 VAL A O 1
ATOM 1025 N N . PRO A 1 130 ? 10.438 0.780 -39.428 1.00 70.81 130 PRO A N 1
ATOM 1026 C CA . PRO A 1 130 ? 9.001 0.634 -39.223 1.00 70.81 130 PRO A CA 1
ATOM 1027 C C . PRO A 1 130 ? 8.649 -0.745 -38.649 1.00 70.81 130 PRO A C 1
ATOM 1029 O O . PRO A 1 130 ? 9.144 -1.764 -39.122 1.00 70.81 130 PRO A O 1
ATOM 1032 N N . SER A 1 131 ? 7.769 -0.770 -37.647 1.00 70.69 131 SER A N 1
ATOM 1033 C CA . SER A 1 131 ? 7.207 -1.990 -37.038 1.00 70.69 131 SER A CA 1
ATOM 1034 C C . SER A 1 131 ? 8.182 -2.921 -36.299 1.00 70.69 131 SER A C 1
ATOM 1036 O O . SER A 1 131 ? 7.747 -3.967 -35.820 1.00 70.69 131 SER A O 1
ATOM 1038 N N . VAL A 1 132 ? 9.458 -2.555 -36.141 1.00 74.81 132 VAL A N 1
ATOM 1039 C CA . VAL A 1 132 ? 10.410 -3.301 -35.303 1.00 74.81 132 VAL A CA 1
ATOM 1040 C C . VAL A 1 132 ? 10.731 -2.463 -34.064 1.00 74.81 132 VAL A C 1
ATOM 1042 O O . VAL A 1 132 ? 11.334 -1.398 -34.204 1.00 74.81 132 VAL A O 1
ATOM 1045 N N . PRO A 1 133 ? 10.334 -2.894 -32.851 1.00 75.25 133 PRO A N 1
ATOM 1046 C CA . PRO A 1 133 ? 10.722 -2.194 -31.635 1.00 75.25 133 PRO A CA 1
ATOM 1047 C C . PRO A 1 133 ? 12.236 -2.328 -31.450 1.00 75.25 133 PRO A C 1
ATOM 1049 O O . PRO A 1 133 ? 12.747 -3.433 -31.280 1.00 75.25 133 PRO A O 1
ATOM 1052 N N . LEU A 1 134 ? 12.939 -1.199 -31.505 1.00 83.94 134 LEU A N 1
ATOM 1053 C CA . LEU A 1 134 ? 14.385 -1.113 -31.345 1.00 83.94 134 LEU A CA 1
ATOM 1054 C C . LEU A 1 134 ? 14.711 -0.041 -30.305 1.00 83.94 134 LEU A C 1
ATOM 1056 O O . LEU A 1 134 ? 14.182 1.071 -30.367 1.00 83.94 134 LEU A O 1
ATOM 1060 N N . THR A 1 135 ? 15.578 -0.366 -29.350 1.00 87.06 135 THR A N 1
ATOM 1061 C CA . THR A 1 135 ? 16.081 0.594 -28.362 1.00 87.06 135 THR A CA 1
ATOM 1062 C C . THR A 1 135 ? 17.599 0.617 -28.354 1.00 87.06 135 THR A C 1
ATOM 1064 O O . THR A 1 135 ? 18.247 -0.418 -28.463 1.00 87.06 135 THR A O 1
ATOM 1067 N N . THR A 1 136 ? 18.168 1.805 -28.185 1.00 88.25 136 THR A N 1
ATOM 1068 C CA . THR A 1 136 ? 19.592 1.996 -27.897 1.00 88.25 136 THR A CA 1
ATOM 1069 C C . THR A 1 136 ? 19.837 2.215 -26.409 1.00 88.25 136 THR A C 1
ATOM 1071 O O . THR A 1 136 ? 20.985 2.300 -25.997 1.00 88.25 136 THR A O 1
ATOM 1074 N N . VAL A 1 137 ? 18.804 2.293 -25.567 1.00 91.12 137 VAL A N 1
ATOM 1075 C CA . VAL A 1 137 ? 18.954 2.649 -24.149 1.00 91.12 137 VAL A CA 1
ATOM 1076 C C . VAL A 1 137 ? 19.770 1.599 -23.389 1.00 91.12 137 VAL A C 1
ATOM 1078 O O . VAL A 1 137 ? 19.504 0.402 -23.483 1.00 91.12 137 VAL A O 1
ATOM 1081 N N . THR A 1 138 ? 20.739 2.054 -22.589 1.00 95.06 138 THR A N 1
ATOM 1082 C CA . THR A 1 138 ? 21.434 1.191 -21.622 1.00 95.06 138 THR A CA 1
ATOM 1083 C C . THR A 1 138 ? 20.535 0.940 -20.415 1.00 95.06 138 THR A C 1
ATOM 1085 O O . THR A 1 138 ? 20.130 1.881 -19.730 1.00 95.06 138 THR A O 1
ATOM 1088 N N . LEU A 1 139 ? 20.259 -0.326 -20.111 1.00 96.94 139 LEU A N 1
ATOM 1089 C CA . LEU A 1 139 ? 19.571 -0.721 -18.884 1.00 96.94 139 LEU A CA 1
ATOM 1090 C C . LEU A 1 139 ? 20.532 -0.670 -17.688 1.00 96.94 139 LEU A C 1
ATOM 1092 O O . LEU A 1 139 ? 21.651 -1.167 -17.780 1.00 96.94 139 LEU A O 1
ATOM 1096 N N . GLY A 1 140 ? 20.100 -0.106 -16.562 1.00 98.00 140 GLY A N 1
ATOM 1097 C CA . GLY A 1 140 ? 20.886 -0.066 -15.327 1.00 98.00 140 GLY A CA 1
ATOM 1098 C C . GLY A 1 140 ? 20.270 -0.927 -14.232 1.00 98.00 140 GLY A C 1
ATOM 1099 O O . GLY A 1 140 ? 19.109 -0.713 -13.875 1.00 98.00 140 GLY A O 1
ATOM 1100 N N . ILE A 1 141 ? 21.032 -1.876 -13.692 1.00 98.69 141 ILE A N 1
ATOM 1101 C CA . ILE A 1 141 ? 20.595 -2.755 -12.600 1.00 98.69 141 ILE A CA 1
ATOM 1102 C C . ILE A 1 141 ? 21.584 -2.655 -11.440 1.00 98.69 141 ILE A C 1
ATOM 1104 O O . ILE A 1 141 ? 22.791 -2.688 -11.646 1.00 98.69 141 ILE A O 1
ATOM 1108 N N . ILE A 1 142 ? 21.075 -2.583 -10.215 1.00 98.81 142 ILE A N 1
ATOM 1109 C CA . ILE A 1 142 ? 21.878 -2.769 -9.002 1.00 98.81 142 ILE A CA 1
ATOM 1110 C C . ILE A 1 142 ? 21.590 -4.173 -8.486 1.00 98.81 142 ILE A C 1
ATOM 1112 O O . ILE A 1 142 ? 20.433 -4.528 -8.261 1.00 98.81 142 ILE A O 1
ATOM 1116 N N . PHE A 1 143 ? 22.626 -4.984 -8.320 1.00 98.75 143 PHE A N 1
ATOM 1117 C CA . PHE A 1 143 ? 22.525 -6.383 -7.938 1.00 98.75 143 PHE A CA 1
ATOM 1118 C C . PHE A 1 143 ? 23.301 -6.637 -6.654 1.00 98.75 143 PHE A C 1
ATOM 1120 O O . PHE A 1 143 ? 24.504 -6.400 -6.584 1.00 98.75 143 PHE A O 1
ATOM 1127 N N . THR A 1 144 ? 22.618 -7.138 -5.631 1.00 98.25 144 THR A N 1
ATOM 1128 C CA . THR A 1 144 ? 23.247 -7.437 -4.351 1.00 98.25 144 THR A CA 1
ATOM 1129 C C . THR A 1 144 ? 22.804 -8.772 -3.782 1.00 98.25 144 THR A C 1
ATOM 1131 O O . THR A 1 144 ? 21.660 -9.206 -3.966 1.00 98.25 144 THR A O 1
ATOM 1134 N N . ARG A 1 145 ? 23.705 -9.426 -3.047 1.00 96.50 145 ARG A N 1
ATOM 1135 C CA . ARG A 1 145 ? 23.369 -10.650 -2.315 1.00 96.50 145 ARG A CA 1
ATOM 1136 C C . ARG A 1 145 ? 22.518 -10.353 -1.088 1.00 96.50 145 ARG A C 1
ATOM 1138 O O . ARG A 1 145 ? 21.551 -11.062 -0.830 1.00 96.50 145 ARG A O 1
ATOM 1145 N N . ASN A 1 146 ? 22.853 -9.301 -0.345 1.00 96.31 146 ASN A N 1
ATOM 1146 C CA . ASN A 1 146 ? 22.137 -8.912 0.867 1.00 96.31 146 ASN A CA 1
ATOM 1147 C C . ASN A 1 146 ? 21.970 -7.384 0.977 1.00 96.31 146 ASN A C 1
ATOM 1149 O O . ASN A 1 146 ? 22.499 -6.617 0.172 1.00 96.31 146 ASN A O 1
ATOM 1153 N N . ALA A 1 147 ? 21.219 -6.939 1.980 1.00 97.38 147 ALA A N 1
ATOM 1154 C CA . ALA A 1 147 ? 21.064 -5.534 2.339 1.00 97.38 147 ALA A CA 1
ATOM 1155 C C . ALA A 1 147 ? 21.074 -5.377 3.864 1.00 97.38 147 ALA A C 1
ATOM 1157 O O . ALA A 1 147 ? 20.481 -6.212 4.558 1.00 97.38 147 ALA A O 1
ATOM 1158 N N . THR A 1 148 ? 21.731 -4.327 4.364 1.00 97.19 148 THR A N 1
ATOM 1159 C CA . THR A 1 148 ? 21.824 -4.005 5.804 1.00 97.19 148 THR A CA 1
ATOM 1160 C C . THR A 1 148 ? 20.582 -3.298 6.337 1.00 97.19 148 THR A C 1
ATOM 1162 O O . THR A 1 148 ? 20.345 -3.294 7.542 1.00 97.19 148 THR A O 1
ATOM 1165 N N . VAL A 1 149 ? 19.785 -2.715 5.443 1.00 97.44 149 VAL A N 1
ATOM 1166 C CA . VAL A 1 149 ? 18.530 -2.026 5.749 1.00 97.44 149 VAL A CA 1
ATOM 1167 C C . VAL A 1 149 ? 17.346 -2.748 5.092 1.00 97.44 149 VAL A C 1
ATOM 1169 O O . VAL A 1 149 ? 17.546 -3.497 4.128 1.00 97.44 149 VAL A O 1
ATOM 1172 N N . PRO A 1 150 ? 16.111 -2.525 5.579 1.00 97.38 150 PRO A N 1
ATOM 1173 C CA . PRO A 1 150 ? 14.898 -2.993 4.917 1.00 97.38 150 PRO A CA 1
ATOM 1174 C C . PRO A 1 150 ? 14.820 -2.554 3.452 1.00 97.38 150 PRO A C 1
ATOM 1176 O O . PRO A 1 150 ? 15.218 -1.438 3.101 1.00 97.38 150 PRO A O 1
ATOM 1179 N N . ILE A 1 151 ? 14.270 -3.405 2.589 1.00 97.50 151 ILE A N 1
ATOM 1180 C CA . ILE A 1 151 ? 14.131 -3.104 1.157 1.00 97.50 151 ILE A CA 1
ATOM 1181 C C . ILE A 1 151 ? 13.235 -1.879 0.906 1.00 97.50 151 ILE A C 1
ATOM 1183 O O . ILE A 1 151 ? 13.448 -1.143 -0.053 1.00 97.50 151 ILE A O 1
ATOM 1187 N N . GLU A 1 152 ? 12.279 -1.600 1.790 1.00 95.69 152 GLU A N 1
ATOM 1188 C CA . GLU A 1 152 ? 11.433 -0.407 1.739 1.00 95.69 152 GLU A CA 1
ATOM 1189 C C . GLU A 1 152 ? 12.240 0.869 1.999 1.00 95.69 152 GLU A C 1
ATOM 1191 O O . GLU A 1 152 ? 11.949 1.905 1.403 1.00 95.69 152 GLU A O 1
ATOM 1196 N N . THR A 1 153 ? 13.285 0.803 2.832 1.00 97.31 153 THR A N 1
ATOM 1197 C CA . THR A 1 153 ? 14.226 1.917 3.027 1.00 97.31 153 THR A CA 1
ATOM 1198 C C . THR A 1 153 ? 14.997 2.191 1.739 1.00 97.31 153 THR A C 1
ATOM 1200 O O . THR A 1 153 ? 15.099 3.344 1.326 1.00 97.31 153 THR A O 1
ATOM 1203 N N . LEU A 1 154 ? 15.462 1.142 1.051 1.00 98.44 154 LEU A N 1
ATOM 1204 C CA . LEU A 1 154 ? 16.102 1.277 -0.263 1.00 98.44 154 LEU A CA 1
ATOM 1205 C C . LEU A 1 154 ? 15.129 1.833 -1.316 1.00 98.44 154 LEU A C 1
ATOM 1207 O O . LEU A 1 154 ? 15.520 2.646 -2.146 1.00 98.44 154 LEU A O 1
ATOM 1211 N N . ALA A 1 155 ? 13.853 1.441 -1.280 1.00 98.06 155 ALA A N 1
ATOM 1212 C CA . ALA A 1 155 ? 12.851 1.930 -2.227 1.00 98.06 155 ALA A CA 1
ATOM 1213 C C . ALA A 1 155 ? 12.480 3.404 -1.995 1.00 98.06 155 ALA A C 1
ATOM 1215 O O . ALA A 1 155 ? 12.303 4.148 -2.959 1.00 98.06 155 ALA A O 1
ATOM 1216 N N . LYS A 1 156 ? 12.402 3.843 -0.731 1.00 97.25 156 LYS A N 1
ATOM 1217 C CA . LYS A 1 156 ? 12.244 5.264 -0.376 1.00 97.25 156 LYS A CA 1
ATOM 1218 C C . LYS A 1 156 ? 13.447 6.088 -0.826 1.00 97.25 156 LYS A C 1
ATOM 1220 O O . LYS A 1 156 ? 13.273 7.186 -1.347 1.00 97.25 156 LYS A O 1
ATOM 1225 N N . GLU A 1 157 ? 14.651 5.548 -0.673 1.00 98.38 157 GLU A N 1
ATOM 1226 C CA . GLU A 1 157 ? 15.852 6.215 -1.165 1.00 98.38 157 GLU A CA 1
ATOM 1227 C C . GLU A 1 157 ? 15.876 6.291 -2.697 1.00 98.38 157 GLU A C 1
ATOM 1229 O O . GLU A 1 157 ? 16.202 7.334 -3.259 1.00 98.38 157 GLU A O 1
ATOM 1234 N N . LEU A 1 158 ? 15.438 5.234 -3.387 1.00 98.19 158 LEU A N 1
ATOM 1235 C CA . LEU A 1 158 ? 15.274 5.255 -4.838 1.00 98.19 158 LEU A CA 1
ATOM 1236 C C . LEU A 1 158 ? 14.266 6.332 -5.282 1.00 98.19 158 LEU A C 1
ATOM 1238 O O . LEU A 1 158 ? 14.536 7.042 -6.246 1.00 98.19 158 LEU A O 1
ATOM 1242 N N . ASP A 1 159 ? 13.145 6.516 -4.569 1.00 97.88 159 ASP A N 1
ATOM 1243 C CA . ASP A 1 159 ? 12.217 7.636 -4.814 1.00 97.88 159 ASP A CA 1
ATOM 1244 C C . ASP A 1 159 ? 12.904 9.000 -4.641 1.00 97.88 159 ASP A C 1
ATOM 1246 O O . ASP A 1 159 ? 12.768 9.881 -5.492 1.00 97.88 159 ASP A O 1
ATOM 1250 N N . ARG A 1 160 ? 13.683 9.174 -3.566 1.00 98.06 160 ARG A N 1
ATOM 1251 C CA . ARG A 1 160 ? 14.440 10.409 -3.314 1.00 98.06 160 ARG A CA 1
ATOM 1252 C C . ARG A 1 160 ? 15.408 10.714 -4.461 1.00 98.06 160 ARG A C 1
ATOM 1254 O O . ARG A 1 160 ? 15.454 11.854 -4.922 1.00 98.06 160 ARG A O 1
ATOM 1261 N N . LEU A 1 161 ? 16.147 9.709 -4.931 1.00 98.31 161 LEU A N 1
ATOM 1262 C CA . LEU A 1 161 ? 17.103 9.826 -6.036 1.00 98.31 161 LEU A CA 1
ATOM 1263 C C . LEU A 1 161 ? 16.404 10.114 -7.370 1.00 98.31 161 LEU A C 1
ATOM 1265 O O . LEU A 1 161 ? 16.847 10.999 -8.102 1.00 98.31 161 LEU A O 1
ATOM 1269 N N . ASN A 1 162 ? 15.280 9.453 -7.659 1.00 97.75 162 ASN A N 1
ATOM 1270 C CA . ASN A 1 162 ? 14.491 9.695 -8.871 1.00 97.75 162 ASN A CA 1
ATOM 1271 C C . ASN A 1 162 ? 14.026 11.153 -8.970 1.00 97.75 162 ASN A C 1
ATOM 1273 O O . ASN A 1 162 ? 14.075 11.745 -10.042 1.00 97.75 162 ASN A O 1
ATOM 1277 N N . ARG A 1 163 ? 13.628 11.776 -7.855 1.00 96.56 163 ARG A N 1
ATOM 1278 C CA . ARG A 1 163 ? 13.224 13.197 -7.827 1.00 96.56 163 ARG A CA 1
ATOM 1279 C C . ARG A 1 163 ? 14.371 14.167 -8.116 1.00 96.56 163 ARG A C 1
ATOM 1281 O O . ARG A 1 163 ? 14.115 15.315 -8.467 1.00 96.56 163 ARG A O 1
ATOM 1288 N N . GLN A 1 164 ? 15.613 13.728 -7.931 1.00 97.06 164 GLN A N 1
ATOM 1289 C CA . GLN A 1 164 ? 16.816 14.534 -8.145 1.00 97.06 164 GLN A CA 1
ATOM 1290 C C . GLN A 1 164 ? 17.411 14.358 -9.546 1.00 97.06 164 GLN A C 1
ATOM 1292 O O . GLN A 1 164 ? 18.290 15.129 -9.923 1.00 97.06 164 GLN A O 1
ATOM 1297 N N . HIS A 1 165 ? 16.921 13.387 -10.322 1.00 96.44 165 HIS A N 1
ATOM 1298 C CA . HIS A 1 165 ? 17.479 13.028 -11.622 1.00 96.44 165 HIS A CA 1
ATOM 1299 C C . HIS A 1 165 ? 16.407 12.994 -12.716 1.00 96.44 165 HIS A C 1
ATOM 1301 O O . HIS A 1 165 ? 15.271 12.595 -12.460 1.00 96.44 165 HIS A O 1
ATOM 1307 N N . PRO A 1 166 ? 16.752 13.343 -13.966 1.00 93.62 166 PRO A N 1
ATOM 1308 C CA . PRO A 1 166 ? 15.889 13.087 -15.114 1.00 93.62 166 PRO A CA 1
ATOM 1309 C C . PRO A 1 166 ? 15.513 11.602 -15.229 1.00 93.62 166 PRO A C 1
ATOM 1311 O O . PRO A 1 166 ? 16.344 10.727 -14.994 1.00 93.62 166 PRO A O 1
ATOM 1314 N N . ASP A 1 167 ? 14.295 11.304 -15.678 1.00 92.50 167 ASP A N 1
ATOM 1315 C CA . ASP A 1 167 ? 13.758 9.937 -15.741 1.00 92.50 167 ASP A CA 1
ATOM 1316 C C . ASP A 1 167 ? 14.542 8.974 -16.638 1.00 92.50 167 ASP A C 1
ATOM 1318 O O . ASP A 1 167 ? 14.654 7.782 -16.347 1.00 92.50 167 ASP A O 1
ATOM 1322 N N . ARG A 1 168 ? 15.191 9.499 -17.679 1.00 91.88 168 ARG A N 1
ATOM 1323 C CA . ARG A 1 168 ? 16.100 8.728 -18.541 1.00 91.88 168 ARG A CA 1
ATOM 1324 C C . ARG A 1 168 ? 17.330 8.181 -17.803 1.00 91.88 168 ARG A C 1
ATOM 1326 O O . ARG A 1 168 ? 17.932 7.222 -18.278 1.00 91.88 168 ARG A O 1
ATOM 1333 N N . GLU A 1 169 ? 17.705 8.778 -16.671 1.00 95.12 169 GLU A N 1
ATOM 1334 C CA . GLU A 1 169 ? 18.908 8.448 -15.891 1.00 95.12 169 GLU A CA 1
ATOM 1335 C C . GLU A 1 169 ? 18.611 7.467 -14.749 1.00 95.12 169 GLU A C 1
ATOM 1337 O O . GLU A 1 169 ? 19.536 6.927 -14.148 1.00 95.12 169 GLU A O 1
ATOM 1342 N N . TRP A 1 170 ? 17.335 7.176 -14.479 1.00 96.56 170 TRP A N 1
ATOM 1343 C CA . TRP A 1 170 ? 16.935 6.346 -13.346 1.00 96.56 170 TRP A CA 1
ATOM 1344 C C . TRP A 1 170 ? 17.491 4.928 -13.429 1.00 96.56 170 TRP A C 1
ATOM 1346 O O . TRP A 1 170 ? 17.466 4.293 -14.487 1.00 96.56 170 TRP A O 1
ATOM 1356 N N . THR A 1 171 ? 17.931 4.385 -12.297 1.00 97.69 171 THR A N 1
ATOM 1357 C CA . THR A 1 171 ? 18.173 2.940 -12.167 1.00 97.69 171 THR A CA 1
ATOM 1358 C C . THR A 1 171 ? 16.891 2.182 -12.507 1.00 97.69 171 THR A C 1
ATOM 1360 O O . THR A 1 171 ? 15.818 2.616 -12.121 1.00 97.69 171 THR A O 1
ATOM 1363 N N . ASN A 1 172 ? 16.958 1.065 -13.239 1.00 97.81 172 ASN A N 1
ATOM 1364 C CA . ASN A 1 172 ? 15.755 0.363 -13.708 1.00 97.81 172 ASN A CA 1
ATOM 1365 C C . ASN A 1 172 ? 15.284 -0.745 -12.759 1.00 97.81 172 ASN A C 1
ATOM 1367 O O . ASN A 1 172 ? 14.091 -1.050 -12.715 1.00 97.81 172 ASN A O 1
ATOM 1371 N N . MET A 1 173 ? 16.208 -1.367 -12.027 1.00 98.50 173 MET A N 1
ATOM 1372 C CA . MET A 1 173 ? 15.891 -2.414 -11.061 1.00 98.50 173 MET A CA 1
ATOM 1373 C C . MET A 1 173 ? 16.963 -2.492 -9.974 1.00 98.50 173 MET A C 1
ATOM 1375 O O . MET A 1 173 ? 18.156 -2.440 -10.270 1.00 98.50 173 MET A O 1
ATOM 1379 N N . VAL A 1 174 ? 16.531 -2.681 -8.730 1.00 98.75 174 VAL A N 1
ATOM 1380 C CA . VAL A 1 174 ? 17.390 -3.080 -7.610 1.00 98.75 174 VAL A CA 1
ATOM 1381 C C . VAL A 1 174 ? 17.027 -4.509 -7.228 1.00 98.75 174 VAL A C 1
ATOM 1383 O O . VAL A 1 174 ? 15.853 -4.829 -7.040 1.00 98.75 174 VAL A O 1
ATOM 1386 N N . VAL A 1 175 ? 18.027 -5.376 -7.131 1.00 98.62 175 VAL A N 1
ATOM 1387 C CA . VAL A 1 175 ? 17.868 -6.815 -6.914 1.00 98.62 175 VAL A CA 1
ATOM 1388 C C . VAL A 1 175 ? 18.562 -7.191 -5.620 1.00 98.62 175 VAL A C 1
ATOM 1390 O O . VAL A 1 175 ? 19.773 -7.023 -5.509 1.00 98.62 175 VAL A O 1
ATOM 1393 N N . VAL A 1 176 ? 17.807 -7.727 -4.660 1.00 98.31 176 VAL A N 1
ATOM 1394 C CA . VAL A 1 176 ? 18.350 -8.247 -3.401 1.00 98.31 176 VAL A CA 1
ATOM 1395 C C . VAL A 1 176 ? 18.050 -9.740 -3.331 1.00 98.31 176 VAL A C 1
ATOM 1397 O O . VAL A 1 176 ? 16.905 -10.144 -3.090 1.00 98.31 176 VAL A O 1
ATOM 1400 N N . LEU A 1 177 ? 19.065 -10.567 -3.600 1.00 97.31 177 LEU A N 1
ATOM 1401 C CA . LEU A 1 177 ? 18.905 -12.020 -3.715 1.00 97.31 177 LEU A CA 1
ATOM 1402 C C . LEU A 1 177 ? 18.189 -12.617 -2.499 1.00 97.31 177 LEU A C 1
ATOM 1404 O O . LEU A 1 177 ? 18.378 -12.200 -1.359 1.00 97.31 177 LEU A O 1
ATOM 1408 N N . SER A 1 178 ? 17.318 -13.593 -2.764 1.00 88.31 178 SER A N 1
ATOM 1409 C CA . SER A 1 178 ? 16.504 -14.297 -1.762 1.00 88.31 178 SER A CA 1
ATOM 1410 C C . SER A 1 178 ? 15.549 -13.442 -0.910 1.00 88.31 178 SER A C 1
ATOM 1412 O O . SER A 1 178 ? 14.800 -13.999 -0.106 1.00 88.31 178 SER A O 1
ATOM 1414 N N . LYS A 1 179 ? 15.499 -12.118 -1.120 1.00 94.50 179 LYS A N 1
ATOM 1415 C CA . LYS A 1 179 ? 14.541 -11.195 -0.492 1.00 94.50 179 LYS A CA 1
ATOM 1416 C C . LYS A 1 179 ? 13.499 -10.717 -1.503 1.00 94.50 179 LYS A C 1
ATOM 1418 O O . LYS A 1 179 ? 12.329 -11.080 -1.408 1.00 94.50 179 LYS A O 1
ATOM 1423 N N . GLY A 1 180 ? 13.924 -9.960 -2.513 1.00 96.88 180 GLY A N 1
ATOM 1424 C CA . GLY A 1 180 ? 12.995 -9.320 -3.437 1.00 96.88 180 GLY A CA 1
ATOM 1425 C C . GLY A 1 180 ? 13.660 -8.411 -4.462 1.00 96.88 180 GLY A C 1
ATOM 1426 O O . GLY A 1 180 ? 14.888 -8.345 -4.562 1.00 96.88 180 GLY A O 1
ATOM 1427 N N . ILE A 1 181 ? 12.829 -7.683 -5.203 1.00 97.69 181 ILE A N 1
ATOM 1428 C CA . ILE A 1 181 ? 13.274 -6.629 -6.119 1.00 97.69 181 ILE A CA 1
ATOM 1429 C C . ILE A 1 181 ? 12.542 -5.315 -5.860 1.00 97.69 181 ILE A C 1
ATOM 1431 O O . ILE A 1 181 ? 11.425 -5.310 -5.340 1.00 97.69 181 ILE A O 1
ATOM 1435 N N . ILE A 1 182 ? 13.159 -4.223 -6.300 1.00 98.25 182 ILE A N 1
ATOM 1436 C CA . ILE A 1 182 ? 12.529 -2.917 -6.486 1.00 98.25 182 ILE A CA 1
ATOM 1437 C C . ILE A 1 182 ? 12.572 -2.628 -7.980 1.00 98.25 182 ILE A C 1
ATOM 1439 O O . ILE A 1 182 ? 13.653 -2.624 -8.575 1.00 98.25 182 ILE A O 1
ATOM 1443 N N . ASN A 1 183 ? 11.422 -2.410 -8.607 1.00 96.25 183 ASN A N 1
ATOM 1444 C CA . ASN A 1 183 ? 11.368 -2.014 -10.009 1.00 96.25 183 ASN A CA 1
ATOM 1445 C C . ASN A 1 183 ? 10.141 -1.161 -10.316 1.00 96.25 183 ASN A C 1
ATOM 1447 O O . ASN A 1 183 ? 9.283 -0.932 -9.467 1.00 96.25 183 ASN A O 1
ATOM 1451 N N . TYR A 1 184 ? 10.073 -0.698 -11.557 1.00 96.38 184 TYR A N 1
ATOM 1452 C CA . TYR A 1 184 ? 9.010 0.168 -12.034 1.00 96.38 184 TYR A CA 1
ATOM 1453 C C . TYR A 1 184 ? 7.966 -0.652 -12.777 1.00 96.38 184 TYR A C 1
ATOM 1455 O O . TYR A 1 184 ? 8.290 -1.575 -13.533 1.00 96.38 184 TYR A O 1
ATOM 1463 N N . THR A 1 185 ? 6.708 -0.295 -12.575 1.00 94.25 185 THR A N 1
ATOM 1464 C CA . THR A 1 185 ? 5.570 -0.901 -13.259 1.00 94.25 185 THR A CA 1
ATOM 1465 C C . THR A 1 185 ? 4.722 0.150 -13.943 1.00 94.25 185 THR A C 1
ATOM 1467 O O . THR A 1 185 ? 4.766 1.314 -13.564 1.00 94.25 185 THR A O 1
ATOM 1470 N N . VAL A 1 186 ? 3.974 -0.258 -14.961 1.00 92.69 186 VAL A N 1
ATOM 1471 C CA . VAL A 1 186 ? 3.064 0.600 -15.718 1.00 92.69 186 VAL A CA 1
ATOM 1472 C C . VAL A 1 186 ? 1.631 0.227 -15.401 1.00 92.69 186 VAL A C 1
ATOM 1474 O O . VAL A 1 186 ? 1.268 -0.947 -15.506 1.00 92.69 186 VAL A O 1
ATOM 1477 N N . GLN A 1 187 ? 0.824 1.239 -15.107 1.00 91.31 187 GLN A N 1
ATOM 1478 C CA . GLN A 1 187 ? -0.620 1.133 -14.956 1.00 91.31 187 GLN A CA 1
ATOM 1479 C C . GLN A 1 187 ? -1.311 2.184 -15.832 1.00 91.31 187 GLN A C 1
ATOM 1481 O O . GLN A 1 187 ? -0.938 3.359 -15.823 1.00 91.31 187 GLN A O 1
ATOM 1486 N N . PHE A 1 188 ? -2.329 1.768 -16.587 1.00 91.06 188 PHE A N 1
ATOM 1487 C CA . PHE A 1 188 ? -3.218 2.691 -17.295 1.00 91.06 188 PHE A CA 1
ATOM 1488 C C . PHE A 1 188 ? -4.390 3.104 -16.394 1.00 91.06 188 PHE A C 1
ATOM 1490 O O . PHE A 1 188 ? -4.833 2.303 -15.564 1.00 91.06 188 PHE A O 1
ATOM 1497 N N . PRO A 1 189 ? -4.939 4.321 -16.560 1.00 88.56 189 PRO A N 1
ATOM 1498 C CA . PRO A 1 189 ? -6.127 4.744 -15.833 1.00 88.56 189 PRO A CA 1
ATOM 1499 C C . PRO A 1 189 ? -7.282 3.743 -15.970 1.00 88.56 189 PRO A C 1
ATOM 1501 O O . PRO A 1 189 ? -7.679 3.383 -17.076 1.00 88.56 189 PRO A O 1
ATOM 1504 N N . GLY A 1 190 ? -7.830 3.312 -14.832 1.00 79.69 190 GLY A N 1
ATOM 1505 C CA . GLY A 1 190 ? -8.945 2.362 -14.774 1.00 79.69 190 GLY A CA 1
ATOM 1506 C C . GLY A 1 190 ? -8.559 0.881 -14.869 1.00 79.69 190 GLY A C 1
ATOM 1507 O O . GLY A 1 190 ? -9.453 0.037 -14.833 1.00 79.69 190 GLY A O 1
ATOM 1508 N N . GLU A 1 191 ? -7.270 0.544 -14.962 1.00 82.12 191 GLU A N 1
ATOM 1509 C CA . GLU A 1 191 ? -6.792 -0.844 -14.960 1.00 82.12 191 GLU A CA 1
ATOM 1510 C C . GLU A 1 191 ? -6.149 -1.228 -13.627 1.00 82.12 191 GLU A C 1
ATOM 1512 O O . GLU A 1 191 ? -5.483 -0.416 -12.998 1.00 82.12 191 GLU A O 1
ATOM 1517 N N . ASN A 1 192 ? -6.278 -2.498 -13.230 1.00 70.44 192 ASN A N 1
ATOM 1518 C CA . ASN A 1 192 ? -5.589 -3.054 -12.055 1.00 70.44 192 ASN A CA 1
ATOM 1519 C C . ASN A 1 192 ? -4.284 -3.784 -12.419 1.00 70.44 192 ASN A C 1
ATOM 1521 O O . ASN A 1 192 ? -3.504 -4.145 -11.541 1.00 70.44 192 ASN A O 1
ATOM 1525 N N . ALA A 1 193 ? -4.065 -4.067 -13.707 1.00 64.44 193 ALA A N 1
ATOM 1526 C CA . ALA A 1 193 ? -2.917 -4.836 -14.161 1.00 64.44 193 ALA A CA 1
ATOM 1527 C C . ALA A 1 193 ? -1.663 -3.957 -14.233 1.00 64.44 193 ALA A C 1
ATOM 1529 O O . ALA A 1 193 ? -1.676 -2.889 -14.841 1.00 64.44 193 ALA A O 1
ATOM 1530 N N . MET A 1 194 ? -0.572 -4.455 -13.653 1.00 75.75 194 MET A N 1
ATOM 1531 C CA . MET A 1 194 ? 0.742 -3.819 -13.684 1.00 75.75 194 MET A CA 1
ATOM 1532 C C . MET A 1 194 ? 1.681 -4.608 -14.601 1.00 75.75 194 MET A C 1
ATOM 1534 O O . MET A 1 194 ? 2.022 -5.757 -14.310 1.00 75.75 194 MET A O 1
ATOM 1538 N N . GLY A 1 195 ? 2.106 -4.001 -15.709 1.00 84.88 195 GLY A N 1
ATOM 1539 C CA . GLY A 1 195 ? 3.227 -4.500 -16.520 1.00 84.88 195 GLY A CA 1
ATOM 1540 C C . GLY A 1 195 ? 4.559 -3.978 -15.981 1.00 84.88 195 GLY A C 1
ATOM 1541 O O . GLY A 1 195 ? 4.566 -2.970 -15.284 1.00 84.88 195 GLY A O 1
ATOM 1542 N N . ASP A 1 196 ? 5.694 -4.616 -16.279 1.00 91.38 196 ASP A N 1
ATOM 1543 C CA . ASP A 1 196 ? 6.989 -3.982 -15.985 1.00 91.38 196 ASP A CA 1
ATOM 1544 C C . ASP A 1 196 ? 7.207 -2.780 -16.915 1.00 91.38 196 ASP A C 1
ATOM 1546 O O . ASP A 1 196 ? 6.899 -2.838 -18.107 1.00 91.38 196 ASP A O 1
ATOM 1550 N N . PHE A 1 197 ? 7.756 -1.694 -16.373 1.00 92.38 197 PHE A N 1
ATOM 1551 C CA . PHE A 1 197 ? 8.151 -0.530 -17.157 1.00 92.38 197 PHE A CA 1
ATOM 1552 C C . PHE A 1 197 ? 9.558 -0.738 -17.718 1.00 92.38 197 PHE A C 1
ATOM 1554 O O . PHE A 1 197 ? 10.532 -0.823 -16.968 1.00 92.38 197 PHE A O 1
ATOM 1561 N N . LEU A 1 198 ? 9.657 -0.802 -19.045 1.00 88.81 198 LEU A N 1
ATOM 1562 C CA . LEU A 1 198 ? 10.926 -0.692 -19.756 1.00 88.81 198 LEU A CA 1
ATOM 1563 C C . LEU A 1 198 ? 11.145 0.769 -20.160 1.00 88.81 198 LEU A C 1
ATOM 1565 O O . LEU A 1 198 ? 10.182 1.429 -20.561 1.00 88.81 198 LEU A O 1
ATOM 1569 N N . PRO A 1 199 ? 12.384 1.285 -20.062 1.00 80.75 199 PRO A N 1
ATOM 1570 C CA . PRO A 1 199 ? 12.659 2.666 -20.416 1.00 80.75 199 PRO A CA 1
ATOM 1571 C C . PRO A 1 199 ? 12.312 2.911 -21.895 1.00 80.75 199 PRO A C 1
ATOM 1573 O O . PRO A 1 199 ? 12.648 2.080 -22.747 1.00 80.75 199 PRO A O 1
ATOM 1576 N N . PRO A 1 200 ? 11.640 4.029 -22.216 1.00 78.62 200 PRO A N 1
ATOM 1577 C CA . PRO A 1 200 ? 11.299 4.353 -23.593 1.00 78.62 200 PRO A CA 1
ATOM 1578 C C . PRO A 1 200 ? 12.569 4.569 -24.420 1.00 78.62 200 PRO A C 1
ATOM 1580 O O . PRO A 1 200 ? 13.595 5.000 -23.894 1.00 78.62 200 PRO A O 1
ATOM 1583 N N . SER A 1 201 ? 12.503 4.295 -25.726 1.00 75.50 201 SER A N 1
ATOM 1584 C CA . SER A 1 201 ? 13.609 4.611 -26.632 1.00 75.50 201 SER A CA 1
ATOM 1585 C C . SER A 1 201 ? 13.900 6.113 -26.624 1.00 75.50 201 SER A C 1
ATOM 1587 O O . SER A 1 201 ? 12.997 6.936 -26.445 1.00 75.50 201 SER A O 1
ATOM 1589 N N . GLU A 1 202 ? 15.150 6.478 -26.892 1.00 69.56 202 GLU A N 1
ATOM 1590 C CA . GLU A 1 202 ? 15.550 7.876 -27.042 1.00 69.56 202 GLU A CA 1
ATOM 1591 C C . GLU A 1 202 ? 14.644 8.585 -28.070 1.00 69.56 202 GLU A C 1
ATOM 1593 O O . GLU A 1 202 ? 14.274 7.994 -29.088 1.00 69.56 202 GLU A O 1
ATOM 1598 N N . SER A 1 203 ? 14.221 9.820 -27.777 1.00 67.12 203 SER A N 1
ATOM 1599 C CA . SER A 1 203 ? 13.226 10.631 -28.515 1.00 67.12 203 SER A CA 1
ATOM 1600 C C . SER A 1 203 ? 11.749 10.187 -28.483 1.00 67.12 203 SER A C 1
ATOM 1602 O O . SER A 1 203 ? 10.892 10.923 -28.979 1.00 67.12 203 SER A O 1
ATOM 1604 N N . ALA A 1 204 ? 11.386 9.043 -27.884 1.00 67.25 204 ALA A N 1
ATOM 1605 C CA . ALA A 1 204 ? 9.978 8.614 -27.840 1.00 67.25 204 ALA A CA 1
ATOM 1606 C C . ALA A 1 204 ? 9.084 9.568 -27.023 1.00 67.25 204 ALA A C 1
ATOM 1608 O O . ALA A 1 204 ? 7.942 9.823 -27.408 1.00 67.25 204 ALA A O 1
ATOM 1609 N N . SER A 1 205 ? 9.617 10.132 -25.937 1.00 64.88 205 SER A N 1
ATOM 1610 C CA . SER A 1 205 ? 8.924 11.074 -25.047 1.00 64.88 205 SER A CA 1
ATOM 1611 C C . SER A 1 205 ? 8.937 12.529 -25.535 1.00 64.88 205 SER A C 1
ATOM 1613 O O . SER A 1 205 ? 8.172 13.347 -25.033 1.00 64.88 205 SER A O 1
ATOM 1615 N N . GLU A 1 206 ? 9.738 12.872 -26.551 1.00 67.19 206 GLU A N 1
ATOM 1616 C CA . GLU A 1 206 ? 9.791 14.243 -27.094 1.00 67.19 206 GLU A CA 1
ATOM 1617 C C . GLU A 1 206 ? 8.489 14.633 -27.800 1.00 67.19 206 GLU A C 1
ATOM 1619 O O . GLU A 1 206 ? 8.065 15.790 -27.770 1.00 67.19 206 GLU A O 1
ATOM 1624 N N . ARG A 1 207 ? 7.834 13.657 -28.437 1.00 65.44 207 ARG A N 1
ATOM 1625 C CA . ARG A 1 207 ? 6.603 13.882 -29.205 1.00 65.44 207 ARG A CA 1
ATOM 1626 C C . ARG A 1 207 ? 5.343 13.480 -28.458 1.00 65.44 207 ARG A C 1
ATOM 1628 O O . ARG A 1 207 ? 4.270 13.958 -28.814 1.00 65.44 207 ARG A O 1
ATOM 1635 N N . TYR A 1 208 ? 5.462 12.637 -27.435 1.00 73.12 208 TYR A N 1
ATOM 1636 C CA . TYR A 1 208 ? 4.305 12.005 -26.831 1.00 73.12 208 TYR A CA 1
ATOM 1637 C C . TYR A 1 208 ? 4.434 11.822 -25.314 1.00 73.12 208 TYR A C 1
ATOM 1639 O O . TYR A 1 208 ? 5.419 11.269 -24.835 1.00 73.12 208 TYR A O 1
ATOM 1647 N N . SER A 1 209 ? 3.384 12.196 -24.577 1.00 86.44 209 SER A N 1
ATOM 1648 C CA . SER A 1 209 ? 3.239 11.931 -23.139 1.00 86.44 209 SER A CA 1
ATOM 1649 C C . SER A 1 209 ? 2.183 10.839 -22.922 1.00 86.44 209 SER A C 1
ATOM 1651 O O . SER A 1 209 ? 0.986 11.144 -22.946 1.00 86.44 209 SER A O 1
ATOM 1653 N N . PRO A 1 210 ? 2.574 9.557 -22.790 1.00 89.50 210 PRO A N 1
ATOM 1654 C CA . PRO A 1 210 ? 1.609 8.474 -22.644 1.00 89.50 210 PRO A CA 1
ATOM 1655 C C . PRO A 1 210 ? 0.826 8.602 -21.325 1.00 89.50 210 PRO A C 1
ATOM 1657 O O . PRO A 1 210 ? 1.392 9.032 -20.316 1.00 89.50 210 PRO A O 1
ATOM 1660 N N . PRO A 1 211 ? -0.460 8.203 -21.303 1.00 92.38 211 PRO A N 1
ATOM 1661 C CA . PRO A 1 211 ? -1.334 8.345 -20.143 1.00 92.38 211 PRO A CA 1
ATOM 1662 C C . PRO A 1 211 ? -1.110 7.177 -19.178 1.00 92.38 211 PRO A C 1
ATOM 1664 O O . PRO A 1 211 ? -1.972 6.313 -19.017 1.00 92.38 211 PRO A O 1
ATOM 1667 N N . ILE A 1 212 ? 0.087 7.098 -18.604 1.00 92.81 212 ILE A N 1
ATOM 1668 C CA . ILE A 1 212 ? 0.479 6.007 -17.716 1.00 92.81 212 ILE A CA 1
ATOM 1669 C C . ILE A 1 212 ? 0.938 6.513 -16.361 1.00 92.81 212 ILE A C 1
ATOM 1671 O O . ILE A 1 212 ? 1.592 7.552 -16.255 1.00 92.81 212 ILE A O 1
ATOM 1675 N N . TYR A 1 213 ? 0.647 5.708 -15.346 1.00 93.81 213 TYR A N 1
ATOM 1676 C CA . TYR A 1 213 ? 1.305 5.778 -14.055 1.00 93.81 213 TYR A CA 1
ATOM 1677 C C . TYR A 1 213 ? 2.496 4.822 -14.058 1.00 93.81 213 TYR A C 1
ATOM 1679 O O . TYR A 1 213 ? 2.356 3.644 -14.396 1.00 93.81 213 TYR A O 1
ATOM 1687 N N . VAL A 1 214 ? 3.670 5.344 -13.710 1.00 95.00 214 VAL A N 1
ATOM 1688 C CA . VAL A 1 214 ? 4.902 4.580 -13.516 1.00 95.00 214 VAL A CA 1
ATOM 1689 C C . VAL A 1 214 ? 5.137 4.431 -12.018 1.00 95.00 214 VAL A C 1
ATOM 1691 O O . VAL A 1 214 ? 5.482 5.391 -11.333 1.00 95.00 214 VAL A O 1
ATOM 1694 N N . THR A 1 215 ? 4.928 3.231 -11.492 1.00 94.38 215 THR A N 1
ATOM 1695 C CA . THR A 1 215 ? 4.882 2.973 -10.050 1.00 94.38 215 THR A CA 1
ATOM 1696 C C . THR A 1 215 ? 6.124 2.227 -9.587 1.00 94.38 215 THR A C 1
ATOM 1698 O O . THR A 1 215 ? 6.454 1.181 -10.148 1.00 94.38 215 THR A O 1
ATOM 1701 N N . ILE A 1 216 ? 6.788 2.733 -8.544 1.00 96.50 216 ILE A N 1
ATOM 1702 C CA . ILE A 1 216 ? 7.845 2.000 -7.838 1.00 96.50 216 ILE A CA 1
ATOM 1703 C C . ILE A 1 216 ? 7.179 0.904 -7.011 1.00 96.50 216 ILE A C 1
ATOM 1705 O O . ILE A 1 216 ? 6.350 1.187 -6.140 1.00 96.50 216 ILE A O 1
ATOM 1709 N N . VAL A 1 217 ? 7.559 -0.342 -7.275 1.00 95.56 217 VAL A N 1
ATOM 1710 C CA . VAL A 1 217 ? 7.003 -1.527 -6.625 1.00 95.56 217 VAL A CA 1
ATOM 1711 C C . VAL A 1 217 ? 8.121 -2.351 -6.002 1.00 95.56 217 VAL A C 1
ATOM 1713 O O . VAL A 1 217 ? 9.126 -2.650 -6.648 1.00 95.56 217 VAL A O 1
ATOM 1716 N N . VAL A 1 218 ? 7.911 -2.759 -4.753 1.00 97.12 218 VAL A N 1
ATOM 1717 C CA . VAL A 1 218 ? 8.712 -3.778 -4.068 1.00 97.12 218 VAL A CA 1
ATOM 1718 C C . VAL A 1 218 ? 8.018 -5.126 -4.234 1.00 97.12 218 VAL A C 1
ATOM 1720 O O . VAL A 1 218 ? 6.837 -5.245 -3.914 1.00 97.12 218 VAL A O 1
ATOM 1723 N N . ARG A 1 219 ? 8.721 -6.156 -4.713 1.00 95.44 219 ARG A N 1
ATOM 1724 C CA . ARG A 1 219 ? 8.142 -7.497 -4.917 1.00 95.44 219 ARG A CA 1
ATOM 1725 C C . ARG A 1 219 ? 8.813 -8.560 -4.044 1.00 95.44 219 ARG A C 1
ATOM 1727 O O . ARG A 1 219 ? 10.042 -8.658 -4.090 1.00 95.44 219 ARG A O 1
ATOM 1734 N N . PRO A 1 220 ? 8.044 -9.405 -3.328 1.00 95.25 220 PRO A N 1
ATOM 1735 C CA . PRO A 1 220 ? 8.561 -10.498 -2.501 1.00 95.25 220 PRO A CA 1
ATOM 1736 C C . PRO A 1 220 ? 8.957 -11.720 -3.335 1.00 95.25 220 PRO A C 1
ATOM 1738 O O . PRO A 1 220 ? 8.466 -12.829 -3.138 1.00 95.25 220 PRO A O 1
ATOM 1741 N N . THR A 1 221 ? 9.846 -11.548 -4.308 1.00 94.44 221 THR A N 1
ATOM 1742 C CA . THR A 1 221 ? 10.212 -12.642 -5.217 1.00 94.44 221 THR A CA 1
ATOM 1743 C C . THR A 1 221 ? 11.008 -13.755 -4.534 1.00 94.44 221 THR A C 1
ATOM 1745 O O . THR A 1 221 ? 11.075 -14.860 -5.074 1.00 94.44 221 THR A O 1
ATOM 1748 N N . GLY A 1 222 ? 11.591 -13.505 -3.353 1.00 94.06 222 GLY A N 1
ATOM 1749 C CA . GLY A 1 222 ? 12.277 -14.517 -2.552 1.00 94.06 222 GLY A CA 1
ATOM 1750 C C . GLY A 1 222 ? 13.303 -15.306 -3.370 1.00 94.06 222 GLY A C 1
ATOM 1751 O O . GLY A 1 222 ? 14.192 -14.740 -4.006 1.00 94.06 222 GLY A O 1
ATOM 1752 N N . ARG A 1 223 ? 13.158 -16.633 -3.412 1.00 94.81 223 ARG A N 1
ATOM 1753 C CA . ARG A 1 223 ? 14.052 -17.525 -4.175 1.00 94.81 223 ARG A CA 1
ATOM 1754 C C . ARG A 1 223 ? 13.992 -17.325 -5.699 1.00 94.81 223 ARG A C 1
ATOM 1756 O O . ARG A 1 223 ? 14.947 -17.671 -6.386 1.00 94.81 223 ARG A O 1
ATOM 1763 N N . PHE A 1 224 ? 12.922 -16.720 -6.219 1.00 96.50 224 PHE A N 1
ATOM 1764 C CA . PHE A 1 224 ? 12.731 -16.396 -7.640 1.00 96.50 224 PHE A CA 1
ATOM 1765 C C . PHE A 1 224 ? 13.232 -14.992 -8.019 1.00 96.50 224 PHE A C 1
ATOM 1767 O O . PHE A 1 224 ? 13.020 -14.538 -9.143 1.00 96.50 224 PHE A O 1
ATOM 1774 N N . THR A 1 225 ? 13.917 -14.281 -7.118 1.00 97.19 225 THR A N 1
ATOM 1775 C CA . THR A 1 225 ? 14.465 -12.942 -7.397 1.00 97.19 225 THR A CA 1
ATOM 1776 C C . THR A 1 225 ? 15.321 -12.900 -8.668 1.00 97.19 225 THR A C 1
ATOM 1778 O O . THR A 1 225 ? 15.163 -11.994 -9.489 1.00 97.19 225 THR A O 1
ATOM 1781 N N . PHE A 1 226 ? 16.171 -13.907 -8.893 1.00 98.06 226 PHE A N 1
ATOM 1782 C CA . PHE A 1 226 ? 16.990 -13.969 -10.105 1.00 98.06 226 PHE A CA 1
ATOM 1783 C C . PHE A 1 226 ? 16.166 -14.271 -11.367 1.00 98.06 226 PHE A C 1
ATOM 1785 O O . PHE A 1 226 ? 16.433 -13.682 -12.412 1.00 98.06 226 PHE A O 1
ATOM 1792 N N . ASN A 1 227 ? 15.119 -15.102 -11.277 1.00 97.75 227 ASN A N 1
ATOM 1793 C CA . ASN A 1 227 ? 14.178 -15.338 -12.379 1.00 97.75 227 ASN A CA 1
ATOM 1794 C C . ASN A 1 227 ? 13.513 -14.039 -12.827 1.00 97.75 227 ASN A C 1
ATOM 1796 O O . ASN A 1 227 ? 13.487 -13.730 -14.019 1.00 97.75 227 ASN A O 1
ATOM 1800 N N . LYS A 1 228 ? 13.019 -13.248 -11.870 1.00 96.75 228 LYS A N 1
ATOM 1801 C CA . LYS A 1 228 ? 12.378 -11.969 -12.175 1.00 96.75 228 LYS A CA 1
ATOM 1802 C C . LYS A 1 228 ? 13.348 -10.986 -12.835 1.00 96.75 228 LYS A C 1
ATOM 1804 O O . LYS A 1 228 ? 12.985 -10.376 -13.841 1.00 96.75 228 LYS A O 1
ATOM 1809 N N . MET A 1 229 ? 14.574 -10.877 -12.317 1.00 97.75 229 MET A N 1
ATOM 1810 C CA . MET A 1 229 ? 15.633 -10.064 -12.929 1.00 97.75 229 MET A CA 1
ATOM 1811 C C . MET A 1 229 ? 15.947 -10.536 -14.353 1.00 97.75 229 MET A C 1
ATOM 1813 O O . MET A 1 229 ? 15.941 -9.722 -15.275 1.00 97.75 229 MET A O 1
ATOM 1817 N N . CYS A 1 230 ? 16.137 -11.843 -14.561 1.00 97.69 230 CYS A N 1
ATOM 1818 C CA . CYS A 1 230 ? 16.425 -12.407 -15.877 1.00 97.69 230 CYS A CA 1
ATOM 1819 C C . CYS A 1 230 ? 15.289 -12.155 -16.865 1.00 97.69 230 CYS A C 1
ATOM 1821 O O . CYS A 1 230 ? 15.550 -11.755 -17.992 1.00 97.69 230 CYS A O 1
ATOM 1823 N N . SER A 1 231 ? 14.030 -12.341 -16.466 1.00 96.69 231 SER A N 1
ATOM 1824 C CA . SER A 1 231 ? 12.894 -12.045 -17.342 1.00 96.69 231 SER A CA 1
ATOM 1825 C C . SER A 1 231 ? 12.880 -10.583 -17.784 1.00 96.69 231 SER A C 1
ATOM 1827 O O . SER A 1 231 ? 12.615 -10.307 -18.952 1.00 96.69 231 SER A O 1
ATOM 1829 N N . PHE A 1 232 ? 13.135 -9.653 -16.864 1.00 96.50 232 PHE A N 1
ATOM 1830 C CA . PHE A 1 232 ? 13.174 -8.226 -17.172 1.00 96.50 232 PHE A CA 1
ATOM 1831 C C . PHE A 1 232 ? 14.342 -7.884 -18.106 1.00 96.50 232 PHE A C 1
ATOM 1833 O O . PHE A 1 232 ? 14.156 -7.204 -19.115 1.00 96.50 232 PHE A O 1
ATOM 1840 N N . LEU A 1 233 ? 15.527 -8.429 -17.819 1.00 97.31 233 LEU A N 1
ATOM 1841 C CA . LEU A 1 233 ? 16.714 -8.272 -18.651 1.00 97.31 233 LEU A CA 1
ATOM 1842 C C . LEU A 1 233 ? 16.493 -8.834 -20.062 1.00 97.31 233 LEU A C 1
ATOM 1844 O O . LEU A 1 233 ? 16.761 -8.145 -21.037 1.00 97.31 233 LEU A O 1
ATOM 1848 N N . LEU A 1 234 ? 15.976 -10.057 -20.192 1.00 96.06 234 LEU A N 1
ATOM 1849 C CA . LEU A 1 234 ? 15.746 -10.709 -21.484 1.00 96.06 234 LEU A CA 1
ATOM 1850 C C . LEU A 1 234 ? 14.750 -9.936 -22.355 1.00 96.06 234 LEU A C 1
ATOM 1852 O O . LEU A 1 234 ? 14.979 -9.804 -23.556 1.00 96.06 234 LEU A O 1
ATOM 1856 N N . ALA A 1 235 ? 13.688 -9.387 -21.756 1.00 94.06 235 ALA A N 1
ATOM 1857 C CA . ALA A 1 235 ? 12.743 -8.532 -22.469 1.00 94.06 235 ALA A CA 1
ATOM 1858 C C . ALA A 1 235 ? 13.435 -7.284 -23.047 1.00 94.06 235 ALA A C 1
ATOM 1860 O O . ALA A 1 235 ? 13.221 -6.953 -24.212 1.00 94.06 235 ALA A O 1
ATOM 1861 N N . HIS A 1 236 ? 14.318 -6.639 -22.272 1.00 95.19 236 HIS A N 1
ATOM 1862 C CA . HIS A 1 236 ? 15.132 -5.512 -22.748 1.00 95.19 236 HIS A CA 1
ATOM 1863 C C . HIS A 1 236 ? 16.125 -5.921 -23.843 1.00 95.19 236 HIS A C 1
ATOM 1865 O O . HIS A 1 236 ? 16.234 -5.261 -24.872 1.00 95.19 236 HIS A O 1
ATOM 1871 N N . LEU A 1 237 ? 16.841 -7.031 -23.668 1.00 95.31 237 LEU A N 1
ATOM 1872 C CA . LEU A 1 237 ? 17.824 -7.486 -24.654 1.00 95.31 237 LEU A CA 1
ATOM 1873 C C . LEU A 1 237 ? 17.171 -7.833 -26.002 1.00 95.31 237 LEU A C 1
ATOM 1875 O O . LEU A 1 237 ? 17.758 -7.559 -27.047 1.00 95.31 237 LEU A O 1
ATOM 1879 N N . MET A 1 238 ? 15.943 -8.362 -25.997 1.00 92.44 238 MET A N 1
ATOM 1880 C CA . MET A 1 238 ? 15.208 -8.657 -27.230 1.00 92.44 238 MET A CA 1
ATOM 1881 C C . MET A 1 238 ? 14.872 -7.396 -28.039 1.00 92.44 238 MET A C 1
ATOM 1883 O O . MET A 1 238 ? 14.923 -7.437 -29.265 1.00 92.44 238 MET A O 1
ATOM 1887 N N . ILE A 1 239 ? 14.547 -6.278 -27.379 1.00 90.94 239 ILE A N 1
ATOM 1888 C CA . ILE A 1 239 ? 14.302 -4.994 -28.061 1.00 90.94 239 ILE A CA 1
ATOM 1889 C C . ILE A 1 239 ? 15.600 -4.241 -28.376 1.00 90.94 239 ILE A C 1
ATOM 1891 O O . ILE A 1 239 ? 15.620 -3.412 -29.279 1.00 90.94 239 ILE A O 1
ATOM 1895 N N . PHE A 1 240 ? 16.691 -4.511 -27.655 1.00 91.50 240 PHE A N 1
ATOM 1896 C CA . PHE A 1 240 ? 18.002 -3.926 -27.947 1.00 91.50 240 PHE A CA 1
ATOM 1897 C C . PHE A 1 240 ? 18.646 -4.564 -29.187 1.00 91.50 240 PHE A C 1
ATOM 1899 O O . PHE A 1 240 ? 19.236 -3.873 -30.012 1.00 91.50 240 PHE A O 1
ATOM 1906 N N . SER A 1 241 ? 18.505 -5.883 -29.351 1.00 91.50 241 SER A N 1
ATOM 1907 C CA . SER A 1 241 ? 18.960 -6.616 -30.538 1.00 91.50 241 SER A CA 1
ATOM 1908 C C . SER A 1 241 ? 17.846 -7.533 -31.066 1.00 91.50 241 SER A C 1
ATOM 1910 O O . SER A 1 241 ? 17.815 -8.729 -30.748 1.00 91.50 241 SER A O 1
ATOM 1912 N N . PRO A 1 242 ? 16.905 -6.987 -31.863 1.00 88.88 242 PRO A N 1
ATOM 1913 C CA . PRO A 1 242 ? 15.814 -7.762 -32.442 1.00 88.88 242 PRO A CA 1
ATOM 1914 C C . PRO A 1 242 ? 16.327 -8.954 -33.256 1.00 88.88 242 PRO A C 1
ATOM 1916 O O . PRO A 1 242 ? 17.223 -8.819 -34.086 1.00 88.88 242 PRO A O 1
ATOM 1919 N N . GLY A 1 243 ? 15.743 -10.132 -33.023 1.00 86.62 243 GLY A N 1
ATOM 1920 C CA . GLY A 1 243 ? 16.141 -11.383 -33.680 1.00 86.62 243 GLY A CA 1
ATOM 1921 C C . GLY A 1 243 ? 17.222 -12.186 -32.947 1.00 86.62 243 GLY A C 1
ATOM 1922 O O . GLY A 1 243 ? 17.543 -13.292 -33.382 1.00 86.62 243 GLY A O 1
ATOM 1923 N N . ALA A 1 244 ? 17.754 -11.691 -31.823 1.00 89.44 244 ALA A N 1
ATOM 1924 C CA . ALA A 1 244 ? 18.621 -12.485 -30.957 1.00 89.44 244 ALA A CA 1
ATOM 1925 C C . ALA A 1 244 ? 17.893 -13.738 -30.433 1.00 89.44 244 ALA A C 1
ATOM 1927 O O . ALA A 1 244 ? 16.738 -13.674 -30.006 1.00 89.44 244 ALA A O 1
ATOM 1928 N N . ASN A 1 245 ? 18.582 -14.883 -30.433 1.00 90.31 245 ASN A N 1
ATOM 1929 C CA . ASN A 1 245 ? 18.030 -16.162 -29.976 1.00 90.31 245 ASN A CA 1
ATOM 1930 C C . ASN A 1 245 ? 18.047 -16.255 -28.441 1.00 90.31 245 ASN A C 1
ATOM 1932 O O . ASN A 1 245 ? 18.872 -16.953 -27.852 1.00 90.31 245 ASN A O 1
ATOM 1936 N N . LEU A 1 246 ? 17.174 -15.492 -27.791 1.00 91.88 246 LEU A N 1
ATOM 1937 C CA . LEU A 1 246 ? 17.065 -15.425 -26.337 1.00 91.88 246 LEU A CA 1
ATOM 1938 C C . LEU A 1 246 ? 15.968 -16.361 -25.807 1.00 91.88 246 LEU A C 1
ATOM 1940 O O . LEU A 1 246 ? 14.962 -16.577 -26.488 1.00 91.88 246 LEU A O 1
ATOM 1944 N N . PRO A 1 247 ? 16.109 -16.886 -24.575 1.00 91.75 247 PRO A N 1
ATOM 1945 C CA . PRO A 1 247 ? 15.029 -17.622 -23.935 1.00 91.75 247 PRO A CA 1
ATOM 1946 C C . PRO A 1 247 ? 13.750 -16.787 -23.806 1.00 91.75 247 PRO A C 1
ATOM 1948 O O . PRO A 1 247 ? 13.795 -15.573 -23.602 1.00 91.75 247 PRO A O 1
ATOM 1951 N N . ASN A 1 248 ? 12.593 -17.451 -23.866 1.00 91.19 248 ASN A N 1
ATOM 1952 C CA . ASN A 1 248 ? 11.310 -16.787 -23.670 1.00 91.19 248 ASN A CA 1
ATOM 1953 C C . ASN A 1 248 ? 11.199 -16.274 -22.223 1.00 91.19 248 ASN A C 1
ATOM 1955 O O . ASN A 1 248 ? 11.125 -17.064 -21.280 1.00 91.19 248 ASN A O 1
ATOM 1959 N N . TRP A 1 249 ? 11.158 -14.954 -22.042 1.00 91.00 249 TRP A N 1
ATOM 1960 C CA . TRP A 1 249 ? 11.113 -14.338 -20.712 1.00 91.00 249 TRP A CA 1
ATOM 1961 C C . TRP A 1 249 ? 9.839 -14.696 -19.933 1.00 91.00 249 TRP A C 1
ATOM 1963 O O . TRP A 1 249 ? 9.891 -14.844 -18.716 1.00 91.00 249 TRP A O 1
ATOM 1973 N N . GLY A 1 250 ? 8.712 -14.916 -20.619 1.00 92.25 250 GLY A N 1
ATOM 1974 C CA . GLY A 1 250 ? 7.468 -15.374 -19.997 1.00 92.25 250 GLY A CA 1
ATOM 1975 C C . GLY A 1 250 ? 7.604 -16.757 -19.354 1.00 92.25 250 GLY A C 1
ATOM 1976 O O . GLY A 1 250 ? 7.081 -16.972 -18.265 1.00 92.25 250 GLY A O 1
ATOM 1977 N N . GLN A 1 251 ? 8.364 -17.665 -19.974 1.00 94.25 251 GLN A N 1
ATOM 1978 C CA . GLN A 1 251 ? 8.679 -18.974 -19.389 1.00 94.25 251 GLN A CA 1
ATOM 1979 C C . GLN A 1 251 ? 9.627 -18.855 -18.192 1.00 94.25 251 GLN A C 1
ATOM 1981 O O . GLN A 1 251 ? 9.499 -19.618 -17.245 1.00 94.25 251 GLN A O 1
ATOM 1986 N N . VAL A 1 252 ? 10.552 -17.889 -18.190 1.00 94.31 252 VAL A N 1
ATOM 1987 C CA . VAL A 1 252 ? 11.468 -17.653 -17.056 1.00 94.31 252 VAL A CA 1
ATOM 1988 C C . VAL A 1 252 ? 10.719 -17.221 -15.787 1.00 94.31 252 VAL A C 1
ATOM 1990 O O . VAL A 1 252 ? 11.171 -17.527 -14.683 1.00 94.31 252 VAL A O 1
ATOM 1993 N N . LEU A 1 253 ? 9.572 -16.546 -15.929 1.00 93.12 253 LEU A N 1
ATOM 1994 C CA . LEU A 1 253 ? 8.733 -16.090 -14.811 1.00 93.12 253 LEU A CA 1
ATOM 1995 C C . LEU A 1 253 ? 7.884 -17.186 -14.162 1.00 93.12 253 LEU A C 1
ATOM 1997 O O . LEU A 1 253 ? 7.231 -16.913 -13.153 1.00 93.12 253 LEU A O 1
ATOM 2001 N N . GLU A 1 254 ? 7.853 -18.400 -14.709 1.00 93.50 254 GLU A N 1
ATOM 2002 C CA . GLU A 1 254 ? 7.062 -19.496 -14.149 1.00 93.50 254 GLU A CA 1
ATOM 2003 C C . GLU A 1 254 ? 7.409 -19.719 -12.664 1.00 93.50 254 GLU A C 1
ATOM 2005 O O . GLU A 1 254 ? 8.575 -19.900 -12.317 1.00 93.50 254 GLU A O 1
ATOM 2010 N N . GLY A 1 255 ? 6.398 -19.662 -11.787 1.00 89.62 255 GLY A N 1
ATOM 2011 C CA . GLY A 1 255 ? 6.553 -19.789 -10.330 1.00 89.62 255 GLY A CA 1
ATOM 2012 C C . GLY A 1 255 ? 6.889 -18.492 -9.578 1.00 89.62 255 GLY A C 1
ATOM 2013 O O . GLY A 1 255 ? 6.851 -18.480 -8.350 1.00 89.62 255 GLY A O 1
ATOM 2014 N N . THR A 1 256 ? 7.169 -17.387 -10.277 1.00 91.06 256 THR A N 1
ATOM 2015 C CA . THR A 1 256 ? 7.485 -16.099 -9.638 1.00 91.06 256 THR A CA 1
ATOM 2016 C C . THR A 1 256 ? 6.216 -15.445 -9.065 1.00 91.06 256 THR A C 1
ATOM 2018 O O . THR A 1 256 ? 5.232 -15.311 -9.802 1.00 91.06 256 THR A O 1
ATOM 2021 N N . PRO A 1 257 ? 6.231 -14.979 -7.798 1.00 89.31 257 PRO A N 1
ATOM 2022 C CA . PRO A 1 257 ? 5.143 -14.189 -7.217 1.00 89.31 257 PRO A CA 1
ATOM 2023 C C . PRO A 1 257 ? 4.806 -12.952 -8.059 1.00 89.31 257 PRO A C 1
ATOM 2025 O O . PRO A 1 257 ? 5.696 -12.297 -8.614 1.00 89.31 257 PRO A O 1
ATOM 2028 N N . LYS A 1 258 ? 3.515 -12.631 -8.169 1.00 87.50 258 LYS A N 1
ATOM 2029 C CA . LYS A 1 258 ? 3.020 -11.494 -8.975 1.00 87.50 258 LYS A CA 1
ATOM 2030 C C . LYS A 1 258 ? 2.712 -10.268 -8.126 1.00 87.50 258 LYS A C 1
ATOM 2032 O O . LYS A 1 258 ? 2.584 -9.165 -8.657 1.00 87.50 258 LYS A O 1
ATOM 2037 N N . GLU A 1 259 ? 2.586 -10.478 -6.828 1.00 88.00 259 GLU A N 1
ATOM 2038 C CA . GLU A 1 259 ? 2.229 -9.487 -5.838 1.00 88.00 259 GLU A CA 1
ATOM 2039 C C . GLU A 1 259 ? 3.344 -8.455 -5.674 1.00 88.00 259 GLU A C 1
ATOM 2041 O O . GLU A 1 259 ? 4.524 -8.705 -5.944 1.00 88.00 259 GLU A O 1
ATOM 2046 N N . GLY A 1 260 ? 2.962 -7.260 -5.244 1.00 90.38 260 GLY A N 1
ATOM 2047 C CA . GLY A 1 260 ? 3.899 -6.176 -5.025 1.00 90.38 260 GLY A CA 1
ATOM 2048 C C . GLY A 1 260 ? 3.323 -5.119 -4.101 1.00 90.38 260 GLY A C 1
ATOM 2049 O O . GLY A 1 260 ? 2.116 -4.889 -4.067 1.00 90.38 260 GLY A O 1
ATOM 2050 N N . ILE A 1 261 ? 4.211 -4.478 -3.357 1.00 92.88 261 ILE A N 1
ATOM 2051 C CA . ILE A 1 261 ? 3.909 -3.343 -2.498 1.00 92.88 261 ILE A CA 1
ATOM 2052 C C . ILE A 1 261 ? 4.215 -2.079 -3.291 1.00 92.88 261 ILE A C 1
ATOM 2054 O O . ILE A 1 261 ? 5.352 -1.856 -3.711 1.00 92.88 261 ILE A O 1
ATOM 2058 N N . THR A 1 262 ? 3.190 -1.260 -3.507 1.00 92.00 262 THR A N 1
ATOM 2059 C CA . THR A 1 262 ? 3.343 0.054 -4.138 1.00 92.00 262 THR A CA 1
ATOM 2060 C C . THR A 1 262 ? 3.988 1.020 -3.153 1.00 92.00 262 THR A C 1
ATOM 2062 O O . THR A 1 262 ? 3.491 1.190 -2.043 1.00 92.00 262 THR A O 1
ATOM 2065 N N . VAL A 1 263 ? 5.076 1.667 -3.568 1.00 92.50 263 VAL A N 1
ATOM 2066 C CA . VAL A 1 263 ? 5.777 2.675 -2.758 1.00 92.50 263 VAL A CA 1
ATOM 2067 C C . VAL A 1 263 ? 5.294 4.074 -3.120 1.00 92.50 263 VAL A C 1
ATOM 2069 O O . VAL A 1 263 ? 4.887 4.844 -2.257 1.00 92.50 263 VAL A O 1
ATOM 2072 N N . THR A 1 264 ? 5.332 4.405 -4.407 1.00 93.31 264 THR A N 1
ATOM 2073 C CA . THR A 1 264 ? 4.947 5.717 -4.940 1.00 93.31 264 THR A CA 1
ATOM 2074 C C . THR A 1 264 ? 4.755 5.621 -6.450 1.00 93.31 264 THR A C 1
ATOM 2076 O O . THR A 1 264 ? 5.242 4.676 -7.079 1.00 93.31 264 THR A O 1
ATOM 2079 N N . SER A 1 265 ? 4.073 6.601 -7.036 1.00 93.88 265 SER A N 1
ATOM 2080 C CA . SER A 1 265 ? 3.788 6.638 -8.470 1.00 93.88 265 SER A CA 1
ATOM 2081 C C . SER A 1 265 ? 4.225 7.949 -9.107 1.00 93.88 265 SER A C 1
ATOM 2083 O O . SER A 1 265 ? 4.184 9.013 -8.490 1.00 93.88 265 SER A O 1
ATOM 2085 N N . TYR A 1 266 ? 4.606 7.851 -10.374 1.00 95.56 266 TYR A N 1
ATOM 2086 C CA . TYR A 1 266 ? 4.996 8.939 -11.256 1.00 95.56 266 TYR A CA 1
ATOM 2087 C C . TYR A 1 266 ? 4.088 8.977 -12.477 1.00 95.56 266 TYR A C 1
ATOM 2089 O O . TYR A 1 266 ? 3.450 7.984 -12.817 1.00 95.56 266 TYR A O 1
ATOM 2097 N N . GLN A 1 267 ? 4.046 10.115 -13.153 1.00 94.44 267 GLN A N 1
ATOM 2098 C CA . GLN A 1 267 ? 3.239 10.311 -14.345 1.00 94.44 267 GLN A CA 1
ATOM 2099 C C . GLN A 1 267 ? 3.904 11.312 -15.294 1.00 94.44 267 GLN A C 1
ATOM 2101 O O . GLN A 1 267 ? 4.622 12.207 -14.844 1.00 94.44 267 GLN A O 1
ATOM 2106 N N . TYR A 1 268 ? 3.692 11.175 -16.603 1.00 92.25 268 TYR A N 1
ATOM 2107 C CA . TYR A 1 268 ? 4.310 12.071 -17.586 1.00 92.25 268 TYR A CA 1
ATOM 2108 C C . TYR A 1 268 ? 3.642 13.434 -17.615 1.00 92.25 268 TYR A C 1
ATOM 2110 O O . TYR A 1 268 ? 2.465 13.519 -17.933 1.00 92.25 268 TYR A O 1
ATOM 2118 N N . ASN A 1 269 ? 4.381 14.508 -17.380 1.00 91.50 269 ASN A N 1
ATOM 2119 C CA . ASN A 1 269 ? 3.861 15.855 -17.579 1.00 91.50 269 ASN A CA 1
ATOM 2120 C C . ASN A 1 269 ? 3.786 16.223 -19.079 1.00 91.50 269 ASN A C 1
ATOM 2122 O O . ASN A 1 269 ? 4.209 15.454 -19.957 1.00 91.50 269 ASN A O 1
ATOM 2126 N N . LEU A 1 270 ? 3.294 17.418 -19.413 1.00 89.56 270 LEU A N 1
ATOM 2127 C CA . LEU A 1 270 ? 3.272 17.880 -20.806 1.00 89.56 270 LEU A CA 1
ATOM 2128 C C . LEU A 1 270 ? 4.680 18.035 -21.376 1.00 89.56 270 LEU A C 1
ATOM 2130 O O . LEU A 1 270 ? 4.854 17.954 -22.580 1.00 89.56 270 LEU A O 1
ATOM 2134 N N . LEU A 1 271 ? 5.723 18.214 -20.572 1.00 88.25 271 LEU A N 1
ATOM 2135 C CA . LEU A 1 271 ? 7.102 18.244 -21.073 1.00 88.25 271 LEU A CA 1
ATOM 2136 C C . LEU A 1 271 ? 7.682 16.844 -21.350 1.00 88.25 271 LEU A C 1
ATOM 2138 O O . LEU A 1 271 ? 8.853 16.750 -21.707 1.00 88.25 271 LEU A O 1
ATOM 2142 N N . GLY A 1 272 ? 6.892 15.776 -21.197 1.00 87.44 272 GLY A N 1
ATOM 2143 C CA . GLY A 1 272 ? 7.340 14.399 -21.410 1.00 87.44 272 GLY A CA 1
ATOM 2144 C C . GLY A 1 272 ? 8.269 13.887 -20.307 1.00 87.44 272 GLY A C 1
ATOM 2145 O O . GLY A 1 272 ? 8.980 12.910 -20.523 1.00 87.44 272 GLY A O 1
ATOM 2146 N N . LYS A 1 273 ? 8.268 14.530 -19.132 1.00 89.94 273 LYS A N 1
ATOM 2147 C CA . LYS A 1 273 ? 9.071 14.149 -17.960 1.00 89.94 273 LYS A CA 1
ATOM 2148 C C . LYS A 1 273 ? 8.212 13.416 -16.941 1.00 89.94 273 LYS A C 1
ATOM 2150 O O . LYS A 1 273 ? 7.073 13.825 -16.705 1.00 89.94 273 LYS A O 1
ATOM 2155 N N . LEU A 1 274 ? 8.753 12.383 -16.300 1.00 92.62 274 LEU A N 1
ATOM 2156 C CA . LEU A 1 274 ? 8.062 11.732 -15.186 1.00 92.62 274 LEU A CA 1
ATOM 2157 C C . LEU A 1 274 ? 8.135 12.603 -13.930 1.00 92.62 274 LEU A C 1
ATOM 2159 O O . LEU A 1 274 ? 9.213 12.915 -13.430 1.00 92.62 274 LEU A O 1
ATOM 2163 N N . MET A 1 275 ? 6.969 12.961 -13.404 1.00 94.38 275 MET A N 1
ATOM 2164 C CA . MET A 1 275 ? 6.803 13.743 -12.183 1.00 94.38 275 MET A CA 1
ATOM 2165 C C . MET A 1 275 ? 6.027 12.927 -11.144 1.00 94.38 275 MET A C 1
ATOM 2167 O O . MET A 1 275 ? 5.178 12.124 -11.535 1.00 94.38 275 MET A O 1
ATOM 2171 N N . PRO A 1 276 ? 6.278 13.106 -9.833 1.00 95.50 276 PRO A N 1
ATOM 2172 C CA . PRO A 1 276 ? 5.497 12.431 -8.801 1.00 95.50 276 PRO A CA 1
ATOM 2173 C C . PRO A 1 276 ? 4.000 12.715 -8.959 1.00 95.50 276 PRO A C 1
ATOM 2175 O O . PRO A 1 276 ? 3.602 13.866 -9.151 1.00 95.50 276 PRO A O 1
ATOM 2178 N N . VAL A 1 277 ? 3.169 11.678 -8.849 1.00 94.69 277 VAL A N 1
ATOM 2179 C CA . VAL A 1 277 ? 1.711 11.831 -8.880 1.00 94.69 277 VAL A CA 1
ATOM 2180 C C . VAL A 1 277 ? 1.274 12.659 -7.663 1.00 94.69 277 VAL A C 1
ATOM 2182 O O . VAL A 1 277 ? 1.624 12.314 -6.532 1.00 94.69 277 VAL A O 1
ATOM 2185 N N . PRO A 1 278 ? 0.500 13.742 -7.850 1.00 92.38 278 PRO A N 1
ATOM 2186 C CA . PRO A 1 278 ? -0.051 14.502 -6.735 1.00 92.38 278 PRO A CA 1
ATOM 2187 C C . PRO A 1 278 ? -0.921 13.633 -5.814 1.00 92.38 278 PRO A C 1
ATOM 2189 O O . PRO A 1 278 ? -1.757 12.865 -6.290 1.00 92.38 278 PRO A O 1
ATOM 2192 N N . ARG A 1 279 ? -0.779 13.787 -4.488 1.00 87.75 279 ARG A N 1
ATOM 2193 C CA . ARG A 1 279 ? -1.492 12.954 -3.494 1.00 87.75 279 ARG A CA 1
ATOM 2194 C C . ARG A 1 279 ? -3.015 12.988 -3.656 1.00 87.75 279 ARG A C 1
ATOM 2196 O O . ARG A 1 279 ? -3.671 11.998 -3.363 1.00 87.75 279 ARG A O 1
ATOM 2203 N N . GLN A 1 280 ? -3.590 14.093 -4.139 1.00 87.75 280 GLN A N 1
ATOM 2204 C CA . GLN A 1 280 ? -5.035 14.192 -4.385 1.00 87.75 280 GLN A CA 1
ATOM 2205 C C . GLN A 1 280 ? -5.548 13.260 -5.497 1.00 87.75 280 GLN A C 1
ATOM 2207 O O . GLN A 1 280 ? -6.755 13.083 -5.622 1.00 87.75 280 GLN A O 1
ATOM 2212 N N . PHE A 1 281 ? -4.655 12.682 -6.306 1.00 88.44 281 PHE A N 1
ATOM 2213 C CA . PHE A 1 281 ? -4.994 11.714 -7.352 1.00 88.44 281 PHE A CA 1
ATOM 2214 C C . PHE A 1 281 ? -4.816 10.259 -6.904 1.00 88.44 281 PHE A C 1
ATOM 2216 O O . PHE A 1 281 ? -5.008 9.348 -7.704 1.00 88.44 281 PHE A O 1
ATOM 2223 N N . TYR A 1 282 ? -4.449 10.013 -5.644 1.00 85.94 282 TYR A N 1
ATOM 2224 C CA . TYR A 1 282 ? -4.336 8.651 -5.125 1.00 85.94 282 TYR A CA 1
ATOM 2225 C C . TYR A 1 282 ? -5.728 8.043 -4.926 1.00 85.94 282 TYR A C 1
ATOM 2227 O O . TYR A 1 282 ? -6.679 8.748 -4.593 1.00 85.94 282 TYR A O 1
ATOM 2235 N N . ASN A 1 283 ? -5.853 6.726 -5.109 1.00 78.44 283 ASN A N 1
ATOM 2236 C CA . ASN A 1 283 ? -7.140 6.015 -5.083 1.00 78.44 283 ASN A CA 1
ATOM 2237 C C . ASN A 1 283 ? -7.928 6.178 -3.771 1.00 78.44 283 ASN A C 1
ATOM 2239 O O . ASN A 1 283 ? -9.143 6.029 -3.765 1.00 78.44 283 ASN A O 1
ATOM 2243 N N . ASP A 1 284 ? -7.252 6.475 -2.663 1.00 75.56 284 ASP A N 1
ATOM 2244 C CA . ASP A 1 284 ? -7.861 6.718 -1.353 1.00 75.56 284 ASP A CA 1
ATOM 2245 C C . ASP A 1 284 ? -8.379 8.157 -1.167 1.00 75.56 284 ASP A C 1
ATOM 2247 O O . ASP A 1 284 ? -9.045 8.444 -0.175 1.00 75.56 284 ASP A O 1
ATOM 2251 N N . ARG A 1 285 ? -8.069 9.067 -2.098 1.00 81.38 285 ARG A N 1
ATOM 2252 C CA . ARG A 1 285 ? -8.433 10.496 -2.046 1.00 81.38 285 ARG A CA 1
ATOM 2253 C C . ARG A 1 285 ? -9.192 10.970 -3.283 1.00 81.38 285 ARG A C 1
ATOM 2255 O O . ARG A 1 285 ? -9.889 11.982 -3.227 1.00 81.38 285 ARG A O 1
ATOM 2262 N N . TYR A 1 286 ? -9.055 10.258 -4.394 1.00 83.81 286 TYR A N 1
ATOM 2263 C CA . TYR A 1 286 ? -9.597 10.647 -5.683 1.00 83.81 286 TYR A CA 1
ATOM 2264 C C . TYR A 1 286 ? -10.957 10.002 -5.945 1.00 83.81 286 TYR A C 1
ATOM 2266 O O . TYR A 1 286 ? -11.080 8.782 -6.041 1.00 83.81 286 TYR A O 1
ATOM 2274 N N . ILE A 1 287 ? -11.975 10.840 -6.137 1.00 81.62 287 ILE A N 1
ATOM 2275 C CA . ILE A 1 287 ? -13.268 10.417 -6.675 1.00 81.62 287 ILE A CA 1
ATOM 2276 C C . ILE A 1 287 ? -13.285 10.796 -8.159 1.00 81.62 287 ILE A C 1
ATOM 2278 O O . ILE A 1 287 ? -13.257 11.991 -8.472 1.00 81.62 287 ILE A O 1
ATOM 2282 N N . PRO A 1 288 ? -13.329 9.824 -9.087 1.00 79.31 288 PRO A N 1
ATOM 2283 C CA . PRO A 1 288 ? -13.326 10.131 -10.507 1.00 79.31 288 PRO A CA 1
ATOM 2284 C C . PRO A 1 288 ? -14.586 10.922 -10.903 1.00 79.31 288 PRO A C 1
ATOM 2286 O O . PRO A 1 288 ? -15.687 10.599 -10.446 1.00 79.31 288 PRO A O 1
ATOM 2289 N N . PRO A 1 289 ? -14.466 11.944 -11.772 1.00 83.38 289 PRO A N 1
ATOM 2290 C CA . PRO A 1 289 ? -15.614 12.714 -12.234 1.00 83.38 289 PRO A CA 1
ATOM 2291 C C . PRO A 1 289 ? -16.549 11.826 -13.055 1.00 83.38 289 PRO A C 1
ATOM 2293 O O . PRO A 1 289 ? -16.102 10.911 -13.740 1.00 83.38 289 PRO A O 1
ATOM 2296 N N . ARG A 1 290 ? -17.856 12.090 -13.021 1.00 87.00 290 ARG A N 1
ATOM 2297 C CA . ARG A 1 290 ? -18.825 11.273 -13.767 1.00 87.00 290 ARG A CA 1
ATOM 2298 C C . ARG A 1 290 ? -18.567 11.325 -15.279 1.00 87.00 290 ARG A C 1
ATOM 2300 O O . ARG A 1 290 ? -18.257 12.402 -15.796 1.00 87.00 290 ARG A O 1
ATOM 2307 N N . PRO A 1 291 ? -18.719 10.196 -15.992 1.00 93.31 291 PRO A N 1
ATOM 2308 C CA . PRO A 1 291 ? -18.634 10.199 -17.440 1.00 93.31 291 PRO A CA 1
ATOM 2309 C C . PRO A 1 291 ? -19.851 10.895 -18.070 1.00 93.31 291 PRO A C 1
ATOM 2311 O O . PRO A 1 291 ? -20.936 10.977 -17.489 1.00 93.31 291 PRO A O 1
ATOM 2314 N N . PHE A 1 292 ? -19.668 11.368 -19.295 1.00 96.38 292 PHE A N 1
ATOM 2315 C CA . PHE A 1 292 ? -20.725 11.804 -20.195 1.00 96.38 292 PHE A CA 1
ATOM 2316 C C . PHE A 1 292 ? -21.096 10.660 -21.133 1.00 96.38 292 PHE A C 1
ATOM 2318 O O . PHE A 1 292 ? -20.223 9.994 -21.685 1.00 96.38 292 PHE A O 1
ATOM 2325 N N . LEU A 1 293 ? -22.390 10.444 -21.319 1.00 96.94 293 LEU A N 1
ATOM 2326 C CA . LEU A 1 293 ? -22.955 9.521 -22.288 1.00 96.94 293 LEU A CA 1
ATOM 2327 C C . LEU A 1 293 ? -23.012 10.205 -23.653 1.00 96.94 293 LEU A C 1
ATOM 2329 O O . LEU A 1 293 ? -23.448 11.353 -23.758 1.00 96.94 293 LEU A O 1
ATOM 2333 N N . ILE A 1 294 ? -22.588 9.488 -24.686 1.00 97.25 294 ILE A N 1
ATOM 2334 C CA . ILE A 1 294 ? -22.732 9.870 -26.087 1.00 97.25 294 ILE A CA 1
ATOM 2335 C C . ILE A 1 294 ? -23.730 8.901 -26.709 1.00 97.25 294 ILE A C 1
ATOM 2337 O O . ILE A 1 294 ? -23.449 7.707 -26.826 1.00 97.25 294 ILE A O 1
ATOM 2341 N N . GLU A 1 295 ? -24.896 9.411 -27.078 1.00 97.06 295 GLU A N 1
ATOM 2342 C CA . GLU A 1 295 ? -26.014 8.659 -27.644 1.00 97.06 295 GLU A CA 1
ATOM 2343 C C . GLU A 1 295 ? -26.255 9.053 -29.106 1.00 97.06 295 GLU A C 1
ATOM 2345 O O . GLU A 1 295 ? -25.854 10.133 -29.553 1.00 97.06 295 GLU A O 1
ATOM 2350 N N . ASP A 1 296 ? -26.926 8.185 -29.858 1.00 95.00 296 ASP A N 1
ATOM 2351 C CA . ASP A 1 296 ? -27.546 8.581 -31.123 1.00 95.00 296 ASP A CA 1
ATOM 2352 C C . ASP A 1 296 ? -28.859 9.358 -30.890 1.00 95.00 296 ASP A C 1
ATOM 2354 O O . ASP A 1 296 ? -29.297 9.584 -29.759 1.00 95.00 296 ASP A O 1
ATOM 2358 N N . GLN A 1 297 ? -29.511 9.783 -31.975 1.00 94.00 297 GLN A N 1
ATOM 2359 C CA . GLN A 1 297 ? -30.782 10.516 -31.900 1.00 94.00 297 GLN A CA 1
ATOM 2360 C C . GLN A 1 297 ? -31.945 9.663 -31.372 1.00 94.00 297 GLN A C 1
ATOM 2362 O O . GLN A 1 297 ? -32.960 10.211 -30.947 1.00 94.00 297 GLN A O 1
ATOM 2367 N N . GLN A 1 298 ? -31.811 8.337 -31.400 1.00 94.56 298 GLN A N 1
ATOM 2368 C CA . GLN A 1 298 ? -32.794 7.381 -30.899 1.00 94.56 298 GLN A CA 1
ATOM 2369 C C . GLN A 1 298 ? -32.581 7.059 -29.409 1.00 94.56 298 GLN A C 1
ATOM 2371 O O . GLN A 1 298 ? -33.406 6.367 -28.815 1.00 94.56 298 GLN A O 1
ATOM 2376 N N . GLY A 1 299 ? -31.514 7.580 -28.792 1.00 92.88 299 GLY A N 1
ATOM 2377 C CA . GLY A 1 299 ? -31.166 7.352 -27.390 1.00 92.88 299 GLY A CA 1
ATOM 2378 C C . GLY A 1 299 ? -30.344 6.085 -27.146 1.00 92.88 299 GLY A C 1
ATOM 2379 O O . GLY A 1 299 ? -30.177 5.686 -25.994 1.00 92.88 299 GLY A O 1
ATOM 2380 N N . ASN A 1 300 ? -29.819 5.434 -28.188 1.00 95.56 300 ASN A N 1
ATOM 2381 C CA . ASN A 1 300 ? -28.921 4.297 -28.002 1.00 95.56 300 ASN A CA 1
ATOM 2382 C C . ASN A 1 300 ? -27.533 4.792 -27.587 1.00 95.56 300 ASN A C 1
ATOM 2384 O O . ASN A 1 300 ? -26.951 5.659 -28.240 1.00 95.56 300 ASN A O 1
ATOM 2388 N N . LEU A 1 301 ? -26.962 4.187 -26.542 1.00 96.44 301 LEU A N 1
ATOM 2389 C CA . LEU A 1 301 ? -25.609 4.502 -26.088 1.00 96.44 301 LEU A CA 1
ATOM 2390 C C . LEU A 1 301 ? -24.564 4.075 -27.131 1.00 96.44 301 LEU A C 1
ATOM 2392 O O . LEU A 1 301 ? -24.427 2.890 -27.454 1.00 96.44 301 LEU A O 1
ATOM 2396 N N . LEU A 1 302 ? -23.786 5.041 -27.616 1.00 96.06 302 LEU A N 1
ATOM 2397 C CA . LEU A 1 302 ? -22.665 4.821 -28.529 1.00 96.06 302 LEU A CA 1
ATOM 2398 C C . LEU A 1 302 ? -21.360 4.637 -27.748 1.00 96.06 302 LEU A C 1
ATOM 2400 O O . LEU A 1 302 ? -20.640 3.658 -27.962 1.00 96.06 302 LEU A O 1
ATOM 2404 N N . SER A 1 303 ? -21.076 5.563 -26.829 1.00 96.88 303 SER A N 1
ATOM 2405 C CA . SER A 1 303 ? -19.865 5.586 -26.002 1.00 96.88 303 SER A CA 1
ATOM 2406 C C . SER A 1 303 ? -20.055 6.413 -24.734 1.00 96.88 303 SER A C 1
ATOM 2408 O O . SER A 1 303 ? -21.000 7.188 -24.620 1.00 96.88 303 SER A O 1
ATOM 2410 N N . THR A 1 304 ? -19.118 6.295 -23.798 1.00 96.44 304 THR A N 1
ATOM 2411 C CA . THR A 1 304 ? -18.949 7.234 -22.689 1.00 96.44 304 THR A CA 1
ATOM 2412 C C . THR A 1 304 ? -17.628 7.985 -22.822 1.00 96.44 304 THR A C 1
ATOM 2414 O O . THR A 1 304 ? -16.647 7.430 -23.317 1.00 96.44 304 THR A O 1
ATOM 2417 N N . LEU A 1 305 ? -17.608 9.250 -22.402 1.00 96.56 305 LEU A N 1
ATOM 2418 C CA . LEU A 1 305 ? -16.432 10.117 -22.368 1.00 96.56 305 LEU A CA 1
ATOM 2419 C C . LEU A 1 305 ? -16.195 10.637 -20.955 1.00 96.56 305 LEU A C 1
ATOM 2421 O O . LEU A 1 305 ? -17.107 11.154 -20.316 1.00 96.56 305 LEU A O 1
ATOM 2425 N N . GLN A 1 306 ? -14.958 10.570 -20.486 1.00 95.31 306 GLN A N 1
ATOM 2426 C CA . GLN A 1 306 ? -14.576 11.036 -19.161 1.00 95.31 306 GLN A CA 1
ATOM 2427 C C . GLN A 1 306 ? -13.286 11.846 -19.243 1.00 95.31 306 GLN A C 1
ATOM 2429 O O . GLN A 1 306 ? -12.322 11.436 -19.887 1.00 95.31 306 GLN A O 1
ATOM 2434 N N . PHE A 1 307 ? -13.272 12.994 -18.571 1.00 95.12 307 PHE A N 1
ATOM 2435 C CA . PHE A 1 307 ? -12.063 13.779 -18.360 1.00 95.12 307 PHE A CA 1
ATOM 2436 C C . PHE A 1 307 ? -11.363 13.301 -17.094 1.00 95.12 307 PHE A C 1
ATOM 2438 O O . PHE A 1 307 ? -11.976 13.255 -16.031 1.00 95.12 307 PHE A O 1
ATOM 2445 N N . LEU A 1 308 ? -10.083 12.976 -17.203 1.00 94.19 308 LEU A N 1
ATOM 2446 C CA . LEU A 1 308 ? -9.226 12.644 -16.078 1.00 94.19 308 LEU A CA 1
ATOM 2447 C C . LEU A 1 308 ? -8.225 13.794 -15.895 1.00 94.19 308 LEU A C 1
ATOM 2449 O O . LEU A 1 308 ? -7.452 14.067 -16.820 1.00 94.19 308 LEU A O 1
ATOM 2453 N N . PRO A 1 309 ? -8.243 14.493 -14.746 1.00 93.06 309 PRO A N 1
ATOM 2454 C CA . PRO A 1 309 ? -7.288 15.550 -14.476 1.00 93.06 309 PRO A CA 1
ATOM 2455 C C . PRO A 1 309 ? -5.879 14.968 -14.392 1.00 93.06 309 PRO A C 1
ATOM 2457 O O . PRO A 1 309 ? -5.663 13.869 -13.878 1.00 93.06 309 PRO A O 1
ATOM 2460 N N . TRP A 1 310 ? -4.922 15.741 -14.886 1.00 93.31 310 TRP A N 1
ATOM 2461 C CA . TRP A 1 310 ? -3.505 15.439 -14.785 1.00 93.31 310 TRP A CA 1
ATOM 2462 C C . TRP A 1 310 ? -2.786 16.561 -14.033 1.00 93.31 310 TRP A C 1
ATOM 2464 O O . TRP A 1 310 ? -3.401 17.571 -13.691 1.00 93.31 310 TRP A O 1
ATOM 2474 N N . GLN A 1 311 ? -1.498 16.396 -13.718 1.00 90.50 311 GLN A N 1
ATOM 2475 C CA . GLN A 1 311 ? -0.756 17.453 -13.013 1.00 90.50 311 GLN A CA 1
ATOM 2476 C C . GLN A 1 311 ? -0.690 18.746 -13.837 1.00 90.50 311 GLN A C 1
ATOM 2478 O O . GLN A 1 311 ? -0.876 19.831 -13.292 1.00 90.50 311 GLN A O 1
ATOM 2483 N N . ASP A 1 312 ? -0.456 18.620 -15.139 1.00 90.38 312 ASP A N 1
ATOM 2484 C CA . ASP A 1 312 ? -0.515 19.695 -16.118 1.00 90.38 312 ASP A CA 1
ATOM 2485 C C . ASP A 1 312 ? -1.286 19.209 -17.356 1.00 90.38 312 ASP A C 1
ATOM 2487 O O . ASP A 1 312 ? -0.785 18.453 -18.176 1.00 90.38 312 ASP A O 1
ATOM 2491 N N . GLY A 1 313 ? -2.551 19.611 -17.477 1.00 93.06 313 GLY A N 1
ATOM 2492 C CA . GLY A 1 313 ? -3.435 19.186 -18.567 1.00 93.06 313 GLY A CA 1
ATOM 2493 C C . GLY A 1 313 ? -4.423 18.092 -18.156 1.00 93.06 313 GLY A C 1
ATOM 2494 O O . GLY A 1 313 ? -4.898 18.056 -17.016 1.00 93.06 313 GLY A O 1
ATOM 2495 N N . GLY A 1 314 ? -4.756 17.200 -19.088 1.00 93.75 314 GLY A N 1
ATOM 2496 C CA . GLY A 1 314 ? -5.730 16.144 -18.837 1.00 93.75 314 GLY A CA 1
ATOM 2497 C C . GLY A 1 314 ? -5.743 15.036 -19.878 1.00 93.75 314 GLY A C 1
ATOM 2498 O O . GLY A 1 314 ? -5.193 15.159 -20.973 1.00 93.75 314 GLY A O 1
ATOM 2499 N N . VAL A 1 315 ? -6.395 13.940 -19.512 1.00 94.69 315 VAL A N 1
ATOM 2500 C CA . VAL A 1 315 ? -6.570 12.747 -20.341 1.00 94.69 315 VAL A CA 1
ATOM 2501 C C . VAL A 1 315 ? -8.057 12.536 -20.604 1.00 94.69 315 VAL A C 1
ATOM 2503 O O . VAL A 1 315 ? -8.888 12.715 -19.716 1.00 94.69 315 VAL A O 1
ATOM 2506 N N . VAL A 1 316 ? -8.404 12.139 -21.826 1.00 95.31 316 VAL A N 1
ATOM 2507 C CA . VAL A 1 316 ? -9.766 11.758 -22.202 1.00 95.31 316 VAL A CA 1
ATOM 2508 C C . VAL A 1 316 ? -9.844 10.239 -22.283 1.00 95.31 316 VAL A C 1
ATOM 2510 O O . VAL A 1 316 ? -9.175 9.614 -23.108 1.00 95.31 316 VAL A O 1
ATOM 2513 N N . LEU A 1 317 ? -10.673 9.655 -21.424 1.00 95.69 317 LEU A N 1
ATOM 2514 C CA . LEU A 1 317 ? -11.008 8.237 -21.434 1.00 95.69 317 LEU A CA 1
ATOM 2515 C C . LEU A 1 317 ? -12.332 8.040 -22.175 1.00 95.69 317 LEU A C 1
ATOM 2517 O O . LEU A 1 317 ? -13.337 8.672 -21.848 1.00 95.69 317 LEU A O 1
ATOM 2521 N N . LEU A 1 318 ? -12.334 7.134 -23.148 1.00 96.19 318 LEU A N 1
ATOM 2522 C CA . LEU A 1 318 ? -13.522 6.686 -23.859 1.00 96.19 318 LEU A CA 1
ATOM 2523 C C . LEU A 1 318 ? -13.762 5.198 -23.622 1.00 96.19 318 LEU A C 1
ATOM 2525 O O . LEU A 1 318 ? -12.842 4.391 -23.751 1.00 96.19 318 LEU A O 1
ATOM 2529 N N . LYS A 1 319 ? -15.015 4.822 -23.361 1.00 95.06 319 LYS A N 1
ATOM 2530 C CA . LYS A 1 319 ? -15.478 3.426 -23.425 1.00 95.06 319 LYS A CA 1
ATOM 2531 C C . LYS A 1 319 ? -16.608 3.299 -24.442 1.00 95.06 319 LYS A C 1
ATOM 2533 O O . LYS A 1 319 ? -17.403 4.221 -24.603 1.00 95.06 319 LYS A O 1
ATOM 2538 N N . GLY A 1 320 ? -16.694 2.175 -25.146 1.00 93.56 320 GLY A N 1
ATOM 2539 C CA . GLY A 1 320 ? -17.750 1.914 -26.134 1.00 93.56 320 GLY A CA 1
ATOM 2540 C C . GLY A 1 320 ? -17.275 1.926 -27.588 1.00 93.56 320 GLY A C 1
ATOM 2541 O O . GLY A 1 320 ? -16.111 1.654 -27.871 1.00 93.56 320 GLY A O 1
ATOM 2542 N N . LYS A 1 321 ? -18.206 2.177 -28.514 1.00 92.44 321 LYS A N 1
ATOM 2543 C CA . LYS A 1 321 ? -18.057 1.864 -29.945 1.00 92.44 321 LYS A CA 1
ATOM 2544 C C . LYS A 1 321 ? -17.388 2.968 -30.765 1.00 92.44 321 LYS A C 1
ATOM 2546 O O . LYS A 1 321 ? -16.880 2.679 -31.846 1.00 92.44 321 LYS A O 1
ATOM 2551 N N . LEU A 1 322 ? -17.423 4.219 -30.302 1.00 95.19 322 LEU A N 1
ATOM 2552 C CA . LEU A 1 322 ? -16.894 5.345 -31.070 1.00 95.19 322 LEU A CA 1
ATOM 2553 C C . LEU A 1 322 ? -15.357 5.379 -31.057 1.00 95.19 322 LEU A C 1
ATOM 2555 O O . LEU A 1 322 ? -14.731 5.016 -30.059 1.00 95.19 322 LEU A O 1
ATOM 2559 N N . PRO A 1 323 ? -14.725 5.837 -32.148 1.00 94.94 323 PRO A N 1
ATOM 2560 C CA . PRO A 1 323 ? -13.285 6.037 -32.198 1.00 94.94 323 PRO A CA 1
ATOM 2561 C C . PRO A 1 323 ? -12.915 7.359 -31.501 1.00 94.94 323 PRO A C 1
ATOM 2563 O O . PRO A 1 323 ? -13.509 8.405 -31.774 1.00 94.94 323 PRO A O 1
ATOM 2566 N N . LEU A 1 324 ? -11.962 7.322 -30.562 1.00 95.06 324 LEU A N 1
ATOM 2567 C CA . LEU A 1 324 ? -11.628 8.500 -29.750 1.00 95.06 324 LEU A CA 1
ATOM 2568 C C . LEU A 1 324 ? -10.964 9.613 -30.581 1.00 95.06 324 LEU A C 1
ATOM 2570 O O . LEU A 1 324 ? -11.252 10.785 -30.364 1.00 95.06 324 LEU A O 1
ATOM 2574 N N . ASP A 1 325 ? -10.146 9.276 -31.574 1.00 91.06 325 ASP A N 1
ATOM 2575 C CA . ASP A 1 325 ? -9.512 10.228 -32.502 1.00 91.06 325 ASP A CA 1
ATOM 2576 C C . ASP A 1 325 ? -10.546 11.082 -33.227 1.00 91.06 325 ASP A C 1
ATOM 2578 O O . ASP A 1 325 ? -10.392 12.302 -33.293 1.00 91.06 325 ASP A O 1
ATOM 2582 N N . GLY A 1 326 ? -11.637 10.462 -33.682 1.00 91.62 326 GLY A N 1
ATOM 2583 C CA . GLY A 1 326 ? -12.751 11.163 -34.319 1.00 91.62 326 GLY A CA 1
ATOM 2584 C C . GLY A 1 326 ? -13.474 12.151 -33.39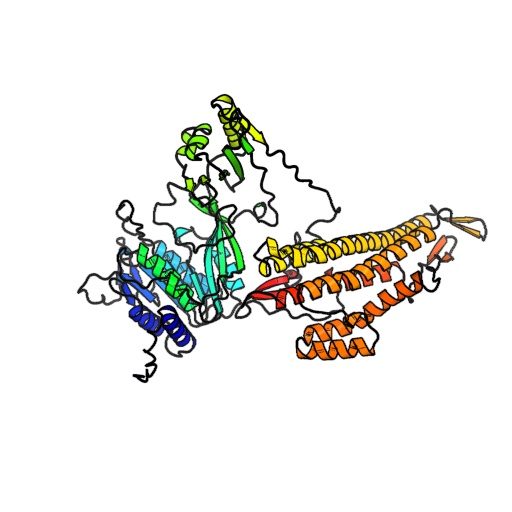9 1.00 91.62 326 GLY A C 1
ATOM 2585 O O . GLY A 1 326 ? -14.090 13.091 -33.890 1.00 91.62 326 GLY A O 1
ATOM 2586 N N . LEU A 1 327 ? -13.390 11.982 -32.077 1.00 93.75 327 LEU A N 1
ATOM 2587 C CA . LEU A 1 327 ? -13.986 12.901 -31.100 1.00 93.75 327 LEU A CA 1
ATOM 2588 C C . LEU A 1 327 ? -13.001 13.982 -30.643 1.00 93.75 327 LEU A C 1
ATOM 2590 O O . LEU A 1 327 ? -13.403 15.115 -30.379 1.00 93.75 327 LEU A O 1
ATOM 2594 N N . LEU A 1 328 ? -11.704 13.680 -30.588 1.00 93.62 328 LEU A N 1
ATOM 2595 C CA . LEU A 1 328 ? -10.697 14.656 -30.170 1.00 93.62 328 LEU A CA 1
ATOM 2596 C C . LEU A 1 328 ? -10.521 15.805 -31.182 1.00 93.62 328 LEU A C 1
ATOM 2598 O O . LEU A 1 328 ? -10.051 16.874 -30.796 1.00 93.62 328 LEU A O 1
ATOM 2602 N N . ILE A 1 329 ? -10.963 15.656 -32.441 1.00 91.56 329 ILE A N 1
ATOM 2603 C CA . ILE A 1 329 ? -10.969 16.753 -33.436 1.00 91.56 329 ILE A CA 1
ATOM 2604 C C . ILE A 1 329 ? -11.723 17.996 -32.951 1.00 91.56 329 ILE A C 1
ATOM 2606 O O . ILE A 1 329 ? -11.369 19.115 -33.325 1.00 91.56 329 ILE A O 1
ATOM 2610 N N . PHE A 1 330 ? -12.721 17.822 -32.079 1.00 92.88 330 PHE A N 1
ATOM 2611 C CA . PHE A 1 330 ? -13.522 18.920 -31.542 1.00 92.88 330 PHE A CA 1
ATOM 2612 C C . PHE A 1 330 ? -12.755 19.793 -30.532 1.00 92.88 330 PHE A C 1
ATOM 2614 O O . PHE A 1 330 ? -13.221 20.892 -30.216 1.00 92.88 330 PHE A O 1
ATOM 2621 N N . LEU A 1 331 ? -11.571 19.373 -30.068 1.00 91.81 331 LEU A N 1
ATOM 2622 C CA . LEU A 1 331 ? -10.657 20.211 -29.273 1.00 91.81 331 LEU A CA 1
ATOM 2623 C C . LEU A 1 331 ? -9.873 21.207 -30.139 1.00 91.81 331 LEU A C 1
ATOM 2625 O O . LEU A 1 331 ? -9.496 22.271 -29.654 1.00 91.81 331 LEU A O 1
ATOM 2629 N N . GLY A 1 332 ? -9.706 20.915 -31.431 1.00 85.81 332 GLY A N 1
ATOM 2630 C CA . GLY A 1 332 ? -8.953 21.736 -32.378 1.00 85.81 332 GLY A CA 1
ATOM 2631 C C . GLY A 1 332 ? -7.557 21.188 -32.691 1.00 85.81 332 GLY A C 1
ATOM 2632 O O . GLY A 1 332 ? -6.993 20.370 -31.966 1.00 85.81 332 GLY A O 1
ATOM 2633 N N . LYS A 1 333 ? -6.993 21.653 -33.813 1.00 79.75 333 LYS A N 1
ATOM 2634 C CA . LYS A 1 333 ? -5.762 21.108 -34.411 1.00 79.75 333 LYS A CA 1
ATOM 2635 C C . LYS A 1 333 ? -4.535 21.214 -33.495 1.00 79.75 333 LYS A C 1
ATOM 2637 O O . LYS A 1 333 ? -3.783 20.254 -33.401 1.00 79.75 333 LYS A O 1
ATOM 2642 N N . ASN A 1 334 ? -4.374 22.333 -32.786 1.00 76.94 334 ASN A N 1
ATOM 2643 C CA . ASN A 1 334 ? -3.198 22.588 -31.944 1.00 76.94 334 ASN A CA 1
ATOM 2644 C C . ASN A 1 334 ? -3.103 21.606 -30.762 1.00 76.94 334 ASN A C 1
ATOM 2646 O O . ASN A 1 334 ? -2.017 21.186 -30.383 1.00 76.94 334 ASN A O 1
ATOM 2650 N N . THR A 1 335 ? -4.240 21.184 -30.203 1.00 79.44 335 THR A N 1
ATOM 2651 C CA . THR A 1 335 ? -4.284 20.198 -29.111 1.00 79.44 335 THR A CA 1
ATOM 2652 C C . THR A 1 335 ? -3.892 18.797 -29.589 1.00 79.44 335 THR A C 1
ATOM 2654 O O . THR A 1 335 ? -3.346 18.008 -28.820 1.00 79.44 335 THR A O 1
ATOM 2657 N N . LEU A 1 336 ? -4.134 18.491 -30.867 1.00 78.88 336 LEU A N 1
ATOM 2658 C CA . LEU A 1 336 ? -3.837 17.195 -31.477 1.00 78.88 336 LEU A CA 1
ATOM 2659 C C . LEU A 1 336 ? -2.384 17.039 -31.936 1.00 78.88 336 LEU A C 1
ATOM 2661 O O . LEU A 1 336 ? -1.981 15.919 -32.234 1.00 78.88 336 LEU A O 1
ATOM 2665 N N . GLU A 1 337 ? -1.577 18.104 -31.956 1.00 76.25 337 GLU A N 1
ATOM 2666 C CA . GLU A 1 337 ? -0.155 18.021 -32.343 1.00 76.25 337 GLU A CA 1
ATOM 2667 C C . GLU A 1 337 ? 0.654 17.090 -31.429 1.00 76.25 337 GLU A C 1
ATOM 2669 O O . GLU A 1 337 ? 1.646 16.502 -31.854 1.00 76.25 337 GLU A O 1
ATOM 2674 N N . ARG A 1 338 ? 0.194 16.920 -30.185 1.00 69.25 338 ARG A N 1
ATOM 2675 C CA . ARG A 1 338 ? 0.747 15.982 -29.192 1.00 69.25 338 ARG A CA 1
ATOM 2676 C C . ARG A 1 338 ? -0.210 14.821 -28.900 1.00 69.25 338 ARG A C 1
ATOM 2678 O O . ARG A 1 338 ? -0.030 14.082 -27.934 1.00 69.25 338 ARG A O 1
ATOM 2685 N N . GLY A 1 339 ? -1.249 14.688 -29.723 1.00 67.94 339 GLY A N 1
ATOM 2686 C CA . GLY A 1 339 ? -2.307 13.703 -29.584 1.00 67.94 339 GLY A CA 1
ATOM 2687 C C . GLY A 1 339 ? -1.839 12.313 -30.001 1.00 67.94 339 GLY A C 1
ATOM 2688 O O . GLY A 1 339 ? -1.310 12.104 -31.088 1.00 67.94 339 GLY A O 1
ATOM 2689 N N . GLY A 1 340 ? -2.080 11.346 -29.128 1.00 84.75 340 GLY A N 1
ATOM 2690 C CA . GLY A 1 340 ? -1.977 9.920 -29.406 1.00 84.75 340 GLY A CA 1
ATOM 2691 C C . GLY A 1 340 ? -3.122 9.201 -28.708 1.00 84.75 340 GLY A C 1
ATOM 2692 O O . GLY A 1 340 ? -3.786 9.780 -27.843 1.00 84.75 340 GLY A O 1
ATOM 2693 N N . ILE A 1 341 ? -3.367 7.944 -29.073 1.00 90.94 341 ILE A N 1
ATOM 2694 C CA . ILE A 1 341 ? -4.395 7.120 -28.431 1.00 90.94 341 ILE A CA 1
ATOM 2695 C C . ILE A 1 341 ? -3.806 5.769 -28.084 1.00 90.94 341 ILE A C 1
ATOM 2697 O O . ILE A 1 341 ? -3.253 5.077 -28.939 1.00 90.94 341 ILE A O 1
ATOM 2701 N N . VAL A 1 342 ? -3.988 5.374 -26.831 1.00 91.38 342 VAL A N 1
ATOM 2702 C CA . VAL A 1 342 ? -3.751 4.008 -26.386 1.00 91.38 342 VAL A CA 1
ATOM 2703 C C . VAL A 1 342 ? -5.076 3.258 -26.427 1.00 91.38 342 VAL A C 1
ATOM 2705 O O . VAL A 1 342 ? -6.035 3.633 -25.753 1.00 91.38 342 VAL A O 1
ATOM 2708 N N . LYS A 1 343 ? -5.133 2.188 -27.224 1.00 92.06 343 LYS A N 1
ATOM 2709 C CA . LYS A 1 343 ? -6.280 1.274 -27.266 1.00 92.06 343 LYS A CA 1
ATOM 2710 C C . LYS A 1 343 ? -6.082 0.157 -26.247 1.00 92.06 343 LYS A C 1
ATOM 2712 O O . LYS A 1 343 ? -5.020 -0.467 -26.211 1.00 92.06 343 LYS A O 1
ATOM 2717 N N . ARG A 1 344 ? -7.103 -0.086 -25.434 1.00 90.69 344 ARG A N 1
ATOM 2718 C CA . ARG A 1 344 ? -7.195 -1.165 -24.443 1.00 90.69 344 ARG A CA 1
ATOM 2719 C C . ARG A 1 344 ? -8.351 -2.094 -24.820 1.00 90.69 344 ARG A C 1
ATOM 2721 O O . ARG A 1 344 ? -9.055 -1.842 -25.795 1.00 90.69 344 ARG A O 1
ATOM 2728 N N . ALA A 1 345 ? -8.532 -3.183 -24.075 1.00 86.88 345 ALA A N 1
ATOM 2729 C CA . ALA A 1 345 ? -9.546 -4.191 -24.393 1.00 86.88 345 ALA A CA 1
ATOM 2730 C C . ALA A 1 345 ? -10.983 -3.627 -24.394 1.00 86.88 345 ALA A C 1
ATOM 2732 O O . ALA A 1 345 ? -11.787 -4.014 -25.237 1.00 86.88 345 ALA A O 1
ATOM 2733 N N . ASP A 1 346 ? -11.291 -2.704 -23.479 1.00 87.81 346 ASP A N 1
ATOM 2734 C CA . ASP A 1 346 ? -12.628 -2.128 -23.267 1.00 87.81 346 ASP A CA 1
ATOM 2735 C C . ASP A 1 346 ? -12.666 -0.590 -23.381 1.00 87.81 346 ASP A C 1
ATOM 2737 O O . ASP A 1 346 ? -13.701 0.035 -23.133 1.00 87.81 346 ASP A O 1
ATOM 2741 N N . SER A 1 347 ? -11.536 0.041 -23.707 1.00 93.44 347 SER A N 1
ATOM 2742 C CA . SER A 1 347 ? -11.374 1.490 -23.598 1.00 93.44 347 SER A CA 1
ATOM 2743 C C . SER A 1 347 ? -10.335 2.066 -24.562 1.00 93.44 347 SER A C 1
ATOM 2745 O O . SER A 1 347 ? -9.468 1.371 -25.093 1.00 93.44 347 SER A O 1
ATOM 2747 N N . GLN A 1 348 ? -10.438 3.369 -24.809 1.00 95.38 348 GLN A N 1
ATOM 2748 C CA . GLN A 1 348 ? -9.469 4.172 -25.550 1.00 95.38 348 GLN A CA 1
ATOM 2749 C C . GLN A 1 348 ? -9.073 5.363 -24.685 1.00 95.38 348 GLN A C 1
ATOM 2751 O O . GLN A 1 348 ? -9.936 6.016 -24.100 1.00 95.38 348 GLN A O 1
ATOM 2756 N N . ILE A 1 349 ? -7.778 5.645 -24.602 1.00 95.12 349 ILE A N 1
ATOM 2757 C CA . ILE A 1 349 ? -7.234 6.670 -23.709 1.00 95.12 349 ILE A CA 1
ATOM 2758 C C . ILE A 1 349 ? -6.394 7.630 -24.539 1.00 95.12 349 ILE A C 1
ATOM 2760 O O . ILE A 1 349 ? -5.481 7.193 -25.245 1.00 95.12 349 ILE A O 1
ATOM 2764 N N . SER A 1 350 ? -6.692 8.926 -24.478 1.00 94.62 350 SER A N 1
ATOM 2765 C CA . SER A 1 350 ? -5.831 9.927 -25.105 1.00 94.62 350 SER A CA 1
ATOM 2766 C C . SER A 1 350 ? -4.486 9.982 -24.390 1.00 94.62 350 SER A C 1
ATOM 2768 O O . SER A 1 350 ? -4.385 9.705 -23.200 1.00 94.62 350 SER A O 1
ATOM 2770 N N . TYR A 1 351 ? -3.452 10.426 -25.087 1.00 93.62 351 TYR A N 1
ATOM 2771 C CA . TYR A 1 351 ? -2.229 10.883 -24.433 1.00 93.62 351 TYR A CA 1
ATOM 2772 C C . TYR A 1 351 ? -2.531 12.103 -23.554 1.00 93.62 351 TYR A C 1
ATOM 2774 O O . TYR A 1 351 ? -3.644 12.634 -23.590 1.00 93.62 351 TYR A O 1
ATOM 2782 N N . VAL A 1 352 ? -1.572 12.530 -22.735 1.00 93.19 352 VAL A N 1
ATOM 2783 C CA . VAL A 1 352 ? -1.743 13.730 -21.907 1.00 93.19 352 VAL A CA 1
ATOM 2784 C C . VAL A 1 352 ? -1.861 14.943 -22.830 1.00 93.19 352 VAL A C 1
ATOM 2786 O O . VAL A 1 352 ? -0.942 15.255 -23.589 1.00 93.19 352 VAL A O 1
ATOM 2789 N N . LEU A 1 353 ? -3.019 15.601 -22.793 1.00 93.56 353 LEU A N 1
ATOM 2790 C CA . LEU A 1 353 ? -3.360 16.734 -23.646 1.00 93.56 353 LEU A CA 1
ATOM 2791 C C . LEU A 1 353 ? -3.257 18.048 -22.855 1.00 93.56 353 LEU A C 1
ATOM 2793 O O . LEU A 1 353 ? -3.598 18.073 -21.669 1.00 93.56 353 LEU A O 1
ATOM 2797 N N . PRO A 1 354 ? -2.857 19.163 -23.496 1.00 93.31 354 PRO A N 1
ATOM 2798 C CA . PRO A 1 354 ? -2.810 20.485 -22.872 1.00 93.31 354 PRO A CA 1
ATOM 2799 C C . PRO A 1 354 ? -4.218 21.095 -22.775 1.00 93.31 354 PRO A C 1
ATOM 2801 O O . PRO A 1 354 ? -4.512 22.110 -23.400 1.00 93.31 354 PRO A O 1
ATOM 2804 N N . ILE A 1 355 ? -5.112 20.429 -22.045 1.00 94.44 355 ILE A N 1
ATOM 2805 C CA . ILE A 1 355 ? -6.520 20.809 -21.893 1.00 94.44 355 ILE A CA 1
ATOM 2806 C C . ILE A 1 355 ? -6.916 20.858 -20.424 1.00 94.44 355 ILE A C 1
ATOM 2808 O O . ILE A 1 355 ? -6.398 20.122 -19.585 1.00 94.44 355 ILE A O 1
ATOM 2812 N N . THR A 1 356 ? -7.891 21.699 -20.130 1.00 95.12 356 THR A N 1
ATOM 2813 C CA . THR A 1 356 ? -8.559 21.786 -18.836 1.00 95.12 356 THR A CA 1
ATOM 2814 C C . THR A 1 356 ? -9.927 21.106 -18.886 1.00 95.12 356 THR A C 1
ATOM 2816 O O . THR A 1 356 ? -10.437 20.743 -19.951 1.00 95.12 356 THR A O 1
ATOM 2819 N N . GLN A 1 357 ? -10.582 20.992 -17.729 1.00 94.62 357 GLN A N 1
ATO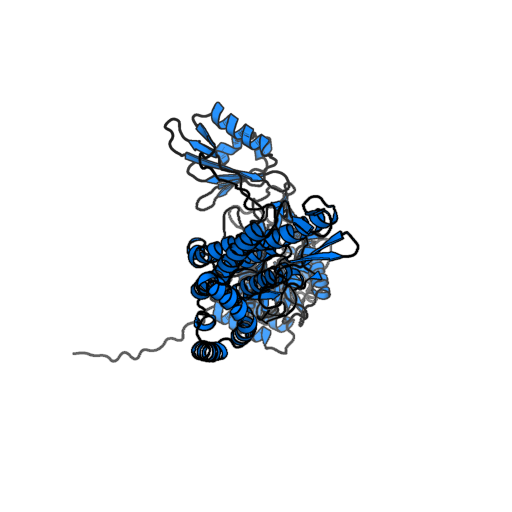M 2820 C CA . GLN A 1 357 ? -11.975 20.550 -17.675 1.00 94.62 357 GLN A CA 1
ATOM 2821 C C . GLN A 1 357 ? -12.900 21.472 -18.489 1.00 94.62 357 GLN A C 1
ATOM 2823 O O . GLN A 1 357 ? -13.842 20.995 -19.117 1.00 94.62 357 GLN A O 1
ATOM 2828 N N . THR A 1 358 ? -12.622 22.779 -18.531 1.00 96.31 358 THR A N 1
ATOM 2829 C CA . THR A 1 358 ? -13.389 23.743 -19.333 1.00 96.31 358 THR A CA 1
ATOM 2830 C C . THR A 1 358 ? -13.283 23.437 -20.824 1.00 96.31 358 THR A C 1
ATOM 2832 O O . THR A 1 358 ? -14.302 23.412 -21.513 1.00 96.31 358 THR A O 1
ATOM 2835 N N . ASP A 1 359 ? -12.080 23.140 -21.316 1.00 96.12 359 ASP A N 1
ATOM 2836 C CA . ASP A 1 359 ? -11.856 22.789 -22.724 1.00 96.12 359 ASP A CA 1
ATOM 2837 C C . ASP A 1 359 ? -12.574 21.485 -23.092 1.00 96.12 359 ASP A C 1
ATOM 2839 O O . ASP A 1 359 ? -13.221 21.395 -24.138 1.00 96.12 359 ASP A O 1
ATOM 2843 N N . PHE A 1 360 ? -12.547 20.493 -22.196 1.00 96.44 360 PHE A N 1
ATOM 2844 C CA . PHE A 1 360 ? -13.313 19.256 -22.353 1.00 96.44 360 PHE A CA 1
ATOM 2845 C C . PHE A 1 360 ? -14.827 19.519 -22.419 1.00 96.44 360 PHE A C 1
ATOM 2847 O O . PHE A 1 360 ? -15.510 18.992 -23.297 1.00 96.44 360 PHE A O 1
ATOM 2854 N N . MET A 1 361 ? -15.367 20.385 -21.559 1.00 96.94 361 MET A N 1
ATOM 2855 C CA . MET A 1 361 ? -16.786 20.761 -21.619 1.00 96.94 361 MET A CA 1
ATOM 2856 C C . MET A 1 361 ? -17.140 21.486 -22.925 1.00 96.94 361 MET A C 1
ATOM 2858 O O . MET A 1 361 ? -18.205 21.244 -23.495 1.00 96.94 361 MET A O 1
ATOM 2862 N N . GLN A 1 362 ? -16.251 22.337 -23.442 1.00 96.62 362 GLN A N 1
ATOM 2863 C CA . GLN A 1 362 ? -16.437 22.974 -24.749 1.00 96.62 362 GLN A CA 1
ATOM 2864 C C . GLN A 1 362 ? -16.398 21.956 -25.896 1.00 96.62 362 GLN A C 1
ATOM 2866 O O . GLN A 1 362 ? -17.206 22.058 -26.821 1.00 96.62 362 GLN A O 1
ATOM 2871 N N . MET A 1 363 ? -15.514 20.954 -25.833 1.00 96.44 363 MET A N 1
ATOM 2872 C CA . MET A 1 363 ? -15.478 19.840 -26.789 1.00 96.44 363 MET A CA 1
ATOM 2873 C C . MET A 1 363 ? -16.824 19.112 -26.830 1.00 96.44 363 MET A C 1
ATOM 2875 O O . MET A 1 363 ? -17.383 18.920 -27.908 1.00 96.44 363 MET A O 1
ATOM 2879 N N . LEU A 1 364 ? -17.385 18.776 -25.666 1.00 96.88 364 LEU A N 1
ATOM 2880 C CA . LEU A 1 364 ? -18.697 18.132 -25.558 1.00 96.88 364 LEU A CA 1
ATOM 2881 C C . LEU A 1 364 ? -19.822 18.990 -26.160 1.00 96.88 364 LEU A C 1
ATOM 2883 O O . LEU A 1 364 ? -20.671 18.480 -26.890 1.00 96.88 364 LEU A O 1
ATOM 2887 N N . GLN A 1 365 ? -19.809 20.306 -25.926 1.00 96.75 365 GLN A N 1
ATOM 2888 C CA . GLN A 1 365 ? -20.772 21.223 -26.549 1.00 96.75 365 GLN A CA 1
ATOM 2889 C C . GLN A 1 365 ? -20.626 21.280 -28.073 1.00 96.75 365 GLN A C 1
ATOM 2891 O O . GLN A 1 365 ? -21.629 21.370 -28.782 1.00 96.75 365 GLN A O 1
ATOM 2896 N N . ARG A 1 366 ? -19.395 21.234 -28.595 1.00 96.62 366 ARG A N 1
ATOM 2897 C CA . ARG A 1 366 ? -19.142 21.188 -30.043 1.00 96.62 366 ARG A CA 1
ATOM 2898 C C . ARG A 1 366 ? -19.639 19.879 -30.644 1.00 96.62 366 ARG A C 1
ATOM 2900 O O . ARG A 1 366 ? -20.335 19.944 -31.649 1.00 96.62 366 ARG A O 1
ATOM 2907 N N . ILE A 1 367 ? -19.393 18.740 -29.992 1.00 96.06 367 ILE A N 1
ATOM 2908 C CA . ILE A 1 367 ? -19.950 17.436 -30.389 1.00 96.06 367 ILE A CA 1
ATOM 2909 C C . ILE A 1 367 ? -21.476 17.536 -30.520 1.00 96.06 367 ILE A C 1
ATOM 2911 O O . ILE A 1 367 ? -22.014 17.237 -31.582 1.00 96.06 367 ILE A O 1
ATOM 2915 N N . GLN A 1 368 ? -22.164 18.044 -29.494 1.00 95.00 368 GLN A N 1
ATOM 2916 C CA . GLN A 1 368 ? -23.623 18.206 -29.503 1.00 95.00 368 GLN A CA 1
ATOM 2917 C C . GLN A 1 368 ? -24.133 19.141 -30.616 1.00 95.00 368 GLN A C 1
ATOM 2919 O O . GLN A 1 368 ? -25.227 18.939 -31.134 1.00 95.00 368 GLN A O 1
ATOM 2924 N N . ARG A 1 369 ? -23.386 20.204 -30.948 1.00 95.75 369 ARG A N 1
ATOM 2925 C CA . ARG A 1 369 ? -23.807 21.235 -31.917 1.00 95.75 369 ARG A CA 1
ATOM 2926 C C . ARG A 1 369 ? -23.450 20.910 -33.366 1.00 95.75 369 ARG A C 1
ATOM 2928 O O . ARG A 1 369 ? -24.096 21.429 -34.268 1.00 95.75 369 ARG A O 1
ATOM 2935 N N . GLN A 1 370 ? -22.389 20.141 -33.588 1.00 95.12 370 GLN A N 1
ATOM 2936 C CA . GLN A 1 370 ? -21.766 19.942 -34.903 1.00 95.12 370 GLN A CA 1
ATOM 2937 C C . GLN A 1 370 ? -21.868 18.492 -35.395 1.00 95.12 370 GLN A C 1
ATOM 2939 O O . GLN A 1 370 ? -21.292 18.152 -36.426 1.00 95.12 370 GLN A O 1
ATOM 2944 N N . SER A 1 371 ? -22.581 17.628 -34.672 1.00 93.19 371 SER A N 1
ATOM 2945 C CA . SER A 1 371 ? -22.812 16.234 -35.051 1.00 93.19 371 SER A CA 1
ATOM 2946 C C . SER A 1 371 ? -24.263 15.822 -34.789 1.00 93.19 371 SER A C 1
ATOM 2948 O O . SER A 1 371 ? -25.035 16.571 -34.198 1.00 93.19 371 SER A O 1
ATOM 2950 N N . ASN A 1 372 ? -24.617 14.599 -35.190 1.00 93.62 372 ASN A N 1
ATOM 2951 C CA . ASN A 1 372 ? -25.912 13.989 -34.876 1.00 93.62 372 ASN A CA 1
ATOM 2952 C C . ASN A 1 372 ? -25.922 13.263 -33.515 1.00 93.62 372 ASN A C 1
ATOM 2954 O O . ASN A 1 372 ? -26.863 12.526 -33.232 1.00 93.62 372 ASN A O 1
ATOM 2958 N N . MET A 1 373 ? -24.876 13.419 -32.697 1.00 96.38 373 MET A N 1
ATOM 2959 C CA . MET A 1 373 ? -24.769 12.777 -31.387 1.00 96.38 373 MET A CA 1
ATOM 2960 C C . MET A 1 373 ? -25.396 13.634 -30.288 1.00 96.38 373 MET A C 1
ATOM 2962 O O . MET A 1 373 ? -25.314 14.865 -30.306 1.00 96.38 373 MET A O 1
ATOM 2966 N N . VAL A 1 374 ? -25.973 12.967 -29.294 1.00 96.44 374 VAL A N 1
ATOM 2967 C CA . VAL A 1 374 ? -26.520 13.591 -28.090 1.00 96.44 374 VAL A CA 1
ATOM 2968 C C . VAL A 1 374 ? -25.585 13.319 -26.916 1.00 96.44 374 VAL A C 1
ATOM 2970 O O . VAL A 1 374 ? -25.255 12.177 -26.619 1.00 96.44 374 VAL A O 1
ATOM 2973 N N . VAL A 1 375 ? -25.155 14.378 -26.240 1.00 96.50 375 VAL A N 1
ATOM 2974 C CA . VAL A 1 375 ? -24.293 14.343 -25.063 1.00 96.50 375 VAL A CA 1
ATOM 2975 C C . VAL A 1 375 ? -25.146 14.550 -23.820 1.00 96.50 375 VAL A C 1
ATOM 2977 O O . VAL A 1 375 ? -25.778 15.594 -23.649 1.00 96.50 375 VAL A O 1
ATOM 2980 N N . LYS A 1 376 ? -25.133 13.574 -22.915 1.00 94.62 376 LYS A N 1
ATOM 2981 C CA . LYS A 1 376 ? -25.815 13.649 -21.618 1.00 94.62 376 LYS A CA 1
ATOM 2982 C C . LYS A 1 376 ? -24.825 13.386 -20.499 1.00 94.62 376 LYS A C 1
ATOM 2984 O O . LYS A 1 376 ? -23.874 12.633 -20.666 1.00 94.62 376 LYS A O 1
ATOM 2989 N N . LEU A 1 377 ? -25.038 13.993 -19.340 1.00 91.38 377 LEU A N 1
ATOM 2990 C CA . LEU A 1 377 ? -24.341 13.548 -18.138 1.00 91.38 377 LEU A CA 1
ATOM 2991 C C . LEU A 1 377 ? -24.956 12.219 -17.691 1.00 91.38 377 LEU A C 1
ATOM 2993 O O . LEU A 1 377 ? -26.180 12.085 -17.745 1.00 91.38 377 LEU A O 1
ATOM 2997 N N . ASP A 1 378 ? -24.134 11.267 -17.244 1.00 87.06 378 ASP A N 1
ATOM 2998 C CA . ASP A 1 378 ? -24.634 10.016 -16.669 1.00 87.06 378 ASP A CA 1
ATOM 2999 C C . ASP A 1 378 ? -25.682 10.322 -15.571 1.00 87.06 378 ASP A C 1
ATOM 3001 O O . ASP A 1 378 ? -25.376 11.049 -14.611 1.00 87.06 378 ASP A O 1
ATOM 3005 N N . PRO A 1 379 ? -26.930 9.823 -15.714 1.00 83.31 379 PRO A N 1
ATOM 3006 C CA . PRO A 1 379 ? -28.012 10.120 -14.782 1.00 83.31 379 PRO A CA 1
ATOM 3007 C C . PRO A 1 379 ? -27.812 9.456 -13.416 1.00 83.31 379 PRO A C 1
ATOM 3009 O O . PRO A 1 379 ? -28.527 9.803 -12.469 1.00 83.31 379 PRO A O 1
ATOM 3012 N N . SER A 1 380 ? -26.851 8.533 -13.293 1.00 82.44 3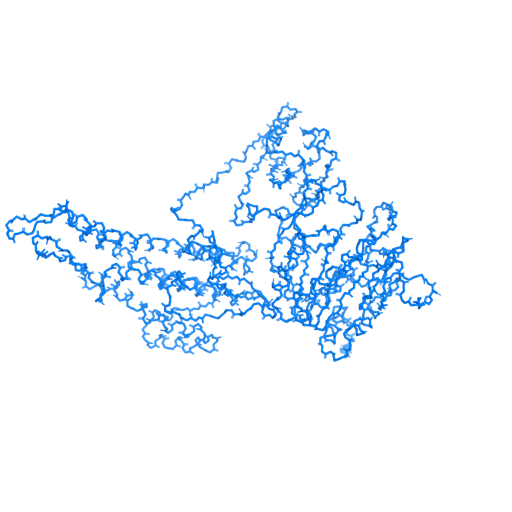80 SER A N 1
ATOM 3013 C CA . SER A 1 380 ? -26.483 7.890 -12.038 1.00 82.44 380 SER A CA 1
ATOM 3014 C C . SER A 1 380 ? -26.170 8.944 -10.981 1.00 82.44 380 SER A C 1
ATOM 3016 O O . SER A 1 380 ? -25.344 9.851 -11.159 1.00 82.44 380 SER A O 1
ATOM 3018 N N . LYS A 1 381 ? -26.872 8.829 -9.855 1.00 79.50 381 LYS A N 1
ATOM 3019 C CA . LYS A 1 381 ? -26.680 9.691 -8.696 1.00 79.50 381 LYS A CA 1
ATOM 3020 C C . LYS A 1 381 ? -25.758 8.976 -7.727 1.00 79.50 381 LYS A C 1
ATOM 3022 O O . LYS A 1 381 ? -26.089 7.907 -7.230 1.00 79.50 381 LYS A O 1
ATOM 3027 N N . PHE A 1 382 ? -24.617 9.593 -7.456 1.00 75.50 382 PHE A N 1
ATOM 3028 C CA . PHE A 1 382 ? -23.806 9.237 -6.306 1.00 75.50 382 PHE A CA 1
ATOM 3029 C C . PHE A 1 382 ? -24.248 10.110 -5.134 1.00 75.50 382 PHE A C 1
ATOM 3031 O O . PHE A 1 382 ? -24.317 11.335 -5.270 1.00 75.50 382 PHE A O 1
ATOM 3038 N N . VAL A 1 383 ? -24.594 9.488 -4.010 1.00 80.44 383 VAL A N 1
ATOM 3039 C CA . VAL A 1 383 ? -24.957 10.207 -2.787 1.00 80.44 383 VAL A CA 1
ATOM 3040 C C . VAL A 1 383 ? -23.700 10.330 -1.941 1.00 80.44 383 VAL A C 1
ATOM 3042 O O . VAL A 1 383 ? -23.224 9.349 -1.381 1.00 80.44 383 VAL A O 1
ATOM 3045 N N . VAL A 1 384 ? -23.159 11.545 -1.855 1.00 81.62 384 VAL A N 1
ATOM 3046 C CA . VAL A 1 384 ? -22.165 11.884 -0.835 1.00 81.62 384 VAL A CA 1
ATOM 3047 C C . VAL A 1 384 ? -22.938 12.350 0.386 1.00 81.62 384 VAL A C 1
ATOM 3049 O O . VAL A 1 384 ? -23.525 13.432 0.373 1.00 81.62 384 VAL A O 1
ATOM 3052 N N . GLN A 1 385 ? -22.961 11.527 1.427 1.00 82.69 385 GLN A N 1
ATOM 3053 C CA . GLN A 1 385 ? -23.571 11.879 2.699 1.00 82.69 385 GLN A CA 1
ATOM 3054 C C . GLN A 1 385 ? -22.479 12.050 3.748 1.00 82.69 385 GLN A C 1
ATOM 3056 O O . GLN A 1 385 ? -21.588 11.213 3.880 1.00 82.69 385 GLN A O 1
ATOM 3061 N N . LYS A 1 386 ? -22.547 13.155 4.491 1.00 83.56 386 LYS A N 1
ATOM 3062 C CA . LYS A 1 386 ? -21.683 13.369 5.648 1.00 83.56 386 LYS A CA 1
ATOM 3063 C C . LYS A 1 386 ? -22.037 12.329 6.712 1.00 83.56 386 LYS A C 1
ATOM 3065 O O . LYS A 1 386 ? -23.187 12.276 7.140 1.00 83.56 386 LYS A O 1
ATOM 3070 N N . LEU A 1 387 ? -21.058 11.512 7.096 1.00 77.00 387 LEU A N 1
ATOM 3071 C CA . LEU A 1 387 ? -21.222 10.496 8.137 1.00 77.00 387 LEU A CA 1
ATOM 3072 C C . LEU A 1 387 ? -20.952 11.073 9.532 1.00 77.00 387 LEU A C 1
ATOM 3074 O O . LEU A 1 387 ? -21.699 10.797 10.461 1.00 77.00 387 LEU A O 1
ATOM 3078 N N . ALA A 1 388 ? -19.901 11.887 9.663 1.00 82.25 388 ALA A N 1
ATOM 3079 C CA . ALA A 1 388 ? -19.495 12.512 10.917 1.00 82.25 388 ALA A CA 1
ATOM 3080 C C . ALA A 1 388 ? -18.732 13.825 10.666 1.00 82.25 388 ALA A C 1
ATOM 3082 O O . ALA A 1 388 ? -18.286 14.103 9.549 1.00 82.25 388 ALA A O 1
ATOM 3083 N N . ASP A 1 389 ? -18.540 14.603 11.729 1.00 86.50 389 ASP A N 1
ATOM 3084 C CA . ASP A 1 389 ? -17.713 15.818 11.772 1.00 86.50 389 ASP A CA 1
ATOM 3085 C C . ASP A 1 389 ? -16.255 15.483 12.156 1.00 86.50 389 ASP A C 1
ATOM 3087 O O . ASP A 1 389 ? -15.562 16.271 12.791 1.00 86.50 389 ASP A O 1
ATOM 3091 N N . GLU A 1 390 ? -15.787 14.291 11.778 1.00 86.88 390 GLU A N 1
ATOM 3092 C CA . GLU A 1 390 ? -14.463 13.755 12.097 1.00 86.88 390 GLU A CA 1
ATOM 3093 C C . GLU A 1 390 ? -13.793 13.255 10.805 1.00 86.88 390 GLU A C 1
ATOM 3095 O O . GLU A 1 390 ? -14.395 12.521 10.021 1.00 86.88 390 GLU A O 1
ATOM 3100 N N . GLY A 1 391 ? -12.560 13.702 10.551 1.00 88.81 391 GLY A N 1
ATOM 3101 C CA . GLY A 1 391 ? -11.806 13.395 9.332 1.00 88.81 391 GLY A CA 1
ATOM 3102 C C . GLY A 1 391 ? -10.671 12.397 9.552 1.00 88.81 391 GLY A C 1
ATOM 3103 O O . GLY A 1 391 ? -10.434 11.916 10.658 1.00 88.81 391 GLY A O 1
ATOM 3104 N N . THR A 1 392 ? -9.906 12.134 8.492 1.00 90.19 392 THR A N 1
ATOM 3105 C CA . THR A 1 392 ? -8.778 11.186 8.506 1.00 90.19 392 THR A CA 1
ATOM 3106 C C . THR A 1 392 ? -7.614 11.616 9.392 1.00 90.19 392 THR A C 1
ATOM 3108 O O . THR A 1 392 ? -6.757 10.792 9.664 1.00 90.19 392 THR A O 1
ATOM 3111 N N . SER A 1 393 ? -7.576 12.864 9.865 1.00 93.12 393 SER A N 1
ATOM 3112 C CA . SER A 1 393 ? -6.595 13.317 10.856 1.00 93.12 393 SER A CA 1
ATOM 3113 C C . SER A 1 393 ? -6.841 12.727 12.249 1.00 93.12 393 SER A C 1
ATOM 3115 O O . SER A 1 393 ? -5.939 12.733 13.079 1.00 93.12 393 SER A O 1
ATOM 3117 N N . SER A 1 394 ? -8.045 12.209 12.523 1.00 94.56 394 SER A N 1
ATOM 3118 C CA . SER A 1 394 ? -8.324 11.473 13.756 1.00 94.56 394 SER A CA 1
ATOM 3119 C C . SER A 1 394 ? -7.736 10.061 13.686 1.00 94.56 394 SER A C 1
ATOM 3121 O O . SER A 1 394 ? -8.038 9.342 12.726 1.00 94.56 394 SER A O 1
ATOM 3123 N N . PRO A 1 395 ? -6.987 9.602 14.711 1.00 95.56 395 PRO A N 1
ATOM 3124 C CA . PRO A 1 395 ? -6.542 8.213 14.811 1.00 95.56 395 PRO A CA 1
ATOM 3125 C C . PRO A 1 395 ? -7.678 7.206 14.654 1.00 95.56 395 PRO A C 1
ATOM 3127 O O . PRO A 1 395 ? -7.498 6.195 13.984 1.00 95.56 395 PRO A O 1
ATOM 3130 N N . PHE A 1 396 ? -8.863 7.493 15.198 1.00 95.44 396 PHE A N 1
ATOM 3131 C CA . PHE A 1 396 ? -10.011 6.591 15.127 1.00 95.44 396 PHE A CA 1
ATOM 3132 C C . PHE A 1 396 ? -10.456 6.337 13.680 1.00 95.44 396 PHE A C 1
ATOM 3134 O O . PHE A 1 396 ? -10.541 5.186 13.247 1.00 95.44 396 PHE A O 1
ATOM 3141 N N . ILE A 1 397 ? -10.671 7.407 12.906 1.00 94.56 397 ILE A N 1
ATOM 3142 C CA . ILE A 1 397 ? -11.064 7.303 11.494 1.00 94.56 397 ILE A CA 1
ATOM 3143 C C . ILE A 1 397 ? -9.910 6.748 10.656 1.00 94.56 397 ILE A C 1
ATOM 3145 O O . ILE A 1 397 ? -10.106 5.825 9.868 1.00 94.56 397 ILE A O 1
ATOM 3149 N N . ALA A 1 398 ? -8.689 7.253 10.841 1.00 95.00 398 ALA A N 1
ATOM 3150 C CA . ALA A 1 398 ? -7.529 6.794 10.084 1.00 95.00 398 ALA A CA 1
ATOM 3151 C C . ALA A 1 398 ? -7.324 5.283 10.225 1.00 95.00 398 ALA A C 1
ATOM 3153 O O . ALA A 1 398 ? -7.168 4.581 9.231 1.00 95.00 398 ALA A O 1
ATOM 3154 N N . ARG A 1 399 ? -7.351 4.763 11.450 1.00 96.50 399 ARG A N 1
ATOM 3155 C CA . ARG A 1 399 ? -6.958 3.383 11.745 1.00 96.50 399 ARG A CA 1
ATOM 3156 C C . ARG A 1 399 ? -8.079 2.385 11.496 1.00 96.50 399 ARG A C 1
ATOM 3158 O O . ARG A 1 399 ? -7.869 1.409 10.774 1.00 96.50 399 ARG A O 1
ATOM 3165 N N . LEU A 1 400 ? -9.278 2.653 12.018 1.00 96.12 400 LEU A N 1
ATOM 3166 C CA . LEU A 1 400 ? -10.399 1.720 11.890 1.00 96.12 400 LEU A CA 1
ATOM 3167 C C . LEU A 1 400 ? -11.052 1.768 10.507 1.00 96.12 400 LEU A C 1
ATOM 3169 O O . LEU A 1 400 ? -11.526 0.736 10.042 1.00 96.12 400 LEU A O 1
ATOM 3173 N N . TYR A 1 401 ? -11.056 2.916 9.823 1.00 91.88 401 TYR A N 1
ATOM 3174 C CA . TYR A 1 401 ? -11.613 3.006 8.472 1.00 91.88 401 TYR A CA 1
ATOM 3175 C C . TYR A 1 401 ? -10.522 2.810 7.429 1.00 91.88 401 TYR A C 1
ATOM 3177 O O . TYR A 1 401 ? -10.538 1.822 6.709 1.00 91.88 401 TYR A O 1
ATOM 3185 N N . LEU A 1 402 ? -9.539 3.704 7.333 1.00 91.75 402 LEU A N 1
ATOM 3186 C CA . LEU A 1 402 ? -8.572 3.608 6.235 1.00 91.75 402 LEU A CA 1
ATOM 3187 C C . LEU A 1 402 ? -7.564 2.468 6.423 1.00 91.75 402 LEU A C 1
ATOM 3189 O O . LEU A 1 402 ? -7.309 1.725 5.477 1.00 91.75 402 LEU A O 1
ATOM 3193 N N . GLY A 1 403 ? -6.999 2.308 7.620 1.00 95.25 403 GLY A N 1
ATOM 3194 C CA . GLY A 1 403 ? -5.932 1.346 7.907 1.00 95.25 403 GLY A CA 1
ATOM 3195 C C . GLY A 1 403 ? -6.347 -0.092 7.616 1.00 95.25 403 GLY A C 1
ATOM 3196 O O . GLY A 1 403 ? -5.756 -0.752 6.757 1.00 95.25 403 GLY A O 1
ATOM 3197 N N . ASN A 1 404 ? -7.415 -0.555 8.262 1.00 96.62 404 ASN A N 1
ATOM 3198 C CA . ASN A 1 404 ? -7.917 -1.916 8.064 1.00 96.62 404 ASN A CA 1
ATOM 3199 C C . ASN A 1 404 ? -8.427 -2.161 6.636 1.00 96.62 404 ASN A C 1
ATOM 3201 O O . ASN A 1 404 ? -8.175 -3.231 6.078 1.00 96.62 404 ASN A O 1
ATOM 3205 N N . LEU A 1 405 ? -9.060 -1.173 5.991 1.00 94.75 405 LEU A N 1
ATOM 3206 C CA . LEU A 1 405 ? -9.493 -1.314 4.597 1.00 94.75 405 LEU A CA 1
ATOM 3207 C C . LEU A 1 405 ? -8.315 -1.397 3.612 1.00 94.75 405 LEU A C 1
ATOM 3209 O O . LEU A 1 405 ? -8.413 -2.135 2.631 1.00 94.75 405 LEU A O 1
ATOM 3213 N N . ARG A 1 406 ? -7.193 -0.720 3.890 1.00 93.00 406 ARG A N 1
ATOM 3214 C CA . ARG A 1 406 ? -5.951 -0.834 3.103 1.00 93.00 406 ARG A CA 1
ATOM 3215 C C . ARG A 1 406 ? -5.297 -2.204 3.255 1.00 93.00 406 ARG A C 1
ATOM 3217 O O . ARG A 1 406 ? -4.858 -2.774 2.262 1.00 93.00 406 ARG A O 1
ATOM 3224 N N . LEU A 1 407 ? -5.258 -2.762 4.467 1.00 96.44 407 LEU A N 1
ATOM 3225 C CA . LEU A 1 407 ? -4.781 -4.137 4.673 1.00 96.44 407 LEU A CA 1
ATOM 3226 C C . LEU A 1 407 ? -5.687 -5.146 3.947 1.00 96.44 407 LEU A C 1
ATOM 3228 O O . LEU A 1 407 ? -5.201 -6.056 3.274 1.00 96.44 407 LEU A O 1
ATOM 3232 N N . ARG A 1 408 ? -7.006 -4.939 4.012 1.00 95.50 408 ARG A N 1
ATOM 3233 C CA . ARG A 1 408 ? -8.012 -5.723 3.281 1.00 95.50 408 ARG A CA 1
ATOM 3234 C C . ARG A 1 408 ? -7.794 -5.681 1.773 1.00 95.50 408 ARG A C 1
ATOM 3236 O O . ARG A 1 408 ? -7.941 -6.718 1.134 1.00 95.50 408 ARG A O 1
ATOM 3243 N N . ASP A 1 409 ? -7.420 -4.538 1.200 1.00 91.88 409 ASP A N 1
ATOM 3244 C CA . ASP A 1 409 ? -7.194 -4.411 -0.247 1.00 91.88 409 ASP A CA 1
ATOM 3245 C C . ASP A 1 409 ? -6.054 -5.309 -0.755 1.00 91.88 409 ASP A C 1
ATOM 3247 O O . ASP A 1 409 ? -6.091 -5.740 -1.907 1.00 91.88 409 ASP A O 1
ATOM 3251 N N . VAL A 1 410 ? -5.080 -5.636 0.102 1.00 92.12 410 VAL A N 1
ATOM 3252 C CA . VAL A 1 410 ? -3.965 -6.543 -0.220 1.00 92.12 410 VAL A CA 1
ATOM 3253 C C . VAL A 1 410 ? -4.387 -8.013 -0.140 1.00 92.12 410 VAL A C 1
ATOM 3255 O O . VAL A 1 410 ? -3.958 -8.824 -0.959 1.00 92.12 410 VAL A O 1
ATOM 3258 N N . VAL A 1 411 ? -5.260 -8.358 0.810 1.00 93.81 411 VAL A N 1
ATOM 3259 C CA . VAL A 1 411 ? -5.800 -9.721 0.972 1.00 93.81 411 VAL A CA 1
ATOM 3260 C C . VAL A 1 411 ? -6.849 -10.040 -0.103 1.00 93.81 411 VAL A C 1
ATOM 3262 O O . VAL A 1 411 ? -6.879 -11.142 -0.653 1.00 93.81 411 VAL A O 1
ATOM 3265 N N . PHE A 1 412 ? -7.711 -9.075 -0.429 1.00 91.88 412 PHE A N 1
ATOM 3266 C CA . PHE A 1 412 ? -8.842 -9.231 -1.344 1.00 91.88 412 PHE A CA 1
ATOM 3267 C C . PHE A 1 412 ? -8.658 -8.371 -2.603 1.00 91.88 412 PHE A C 1
ATOM 3269 O O . PHE A 1 412 ? -9.320 -7.345 -2.799 1.00 91.88 412 PHE A O 1
ATOM 3276 N N . LEU A 1 413 ? -7.766 -8.828 -3.488 1.00 83.12 413 LEU A N 1
ATOM 3277 C CA . LEU A 1 413 ? -7.507 -8.189 -4.787 1.00 83.12 413 LEU A CA 1
ATOM 3278 C C . LEU A 1 413 ? -8.746 -8.178 -5.698 1.00 83.12 413 LEU A C 1
ATOM 3280 O O . LEU A 1 413 ? -8.950 -7.247 -6.472 1.00 83.12 413 LEU A O 1
ATOM 3284 N N . ASP A 1 414 ? -9.579 -9.215 -5.597 1.00 83.88 414 ASP A N 1
ATOM 3285 C CA . ASP A 1 414 ? -10.850 -9.307 -6.309 1.00 83.88 414 ASP A CA 1
ATOM 3286 C C . ASP A 1 414 ? -11.940 -8.554 -5.539 1.00 83.88 414 ASP A C 1
ATOM 3288 O O . ASP A 1 414 ? -12.374 -8.989 -4.468 1.00 83.88 414 ASP A O 1
ATOM 3292 N N . TYR A 1 415 ? -12.402 -7.439 -6.112 1.00 82.00 415 TYR A N 1
ATOM 3293 C CA . TYR A 1 415 ? -13.471 -6.618 -5.549 1.00 82.00 415 TYR A CA 1
ATOM 3294 C C . TYR A 1 415 ? -14.734 -7.426 -5.233 1.00 82.00 415 TYR A C 1
ATOM 3296 O O . TYR A 1 415 ? -15.364 -7.171 -4.210 1.00 82.00 415 TYR A O 1
ATOM 3304 N N . ALA A 1 416 ? -15.066 -8.448 -6.029 1.00 86.00 416 ALA A N 1
ATOM 3305 C CA . ALA A 1 416 ? -16.255 -9.271 -5.803 1.00 86.00 416 ALA A CA 1
ATOM 3306 C C . ALA A 1 416 ? -16.166 -10.124 -4.525 1.00 86.00 416 ALA A C 1
ATOM 3308 O O . ALA A 1 416 ? -17.185 -10.567 -3.999 1.00 86.00 416 ALA A O 1
ATOM 3309 N N . LYS A 1 417 ? -14.954 -10.358 -4.007 1.00 89.31 417 LYS A N 1
ATOM 3310 C CA . LYS A 1 417 ? -14.717 -11.154 -2.792 1.00 89.31 417 LYS A CA 1
ATOM 3311 C C . LYS A 1 417 ? -14.580 -10.303 -1.535 1.00 89.31 417 LYS A C 1
ATOM 3313 O O . LYS A 1 417 ? -14.584 -10.861 -0.439 1.00 89.31 417 LYS A O 1
ATOM 3318 N N . ARG A 1 418 ? -14.480 -8.976 -1.673 1.00 93.50 418 ARG A N 1
ATOM 3319 C CA . ARG A 1 418 ? -14.344 -8.052 -0.535 1.00 93.50 418 ARG A CA 1
ATOM 3320 C C . ARG A 1 418 ? -15.565 -8.072 0.370 1.00 93.50 418 ARG A C 1
ATOM 3322 O O . ARG A 1 418 ? -15.402 -7.996 1.578 1.00 93.50 418 ARG A O 1
ATOM 3329 N N . ASP A 1 419 ? -16.748 -8.311 -0.192 1.00 93.75 419 ASP A N 1
ATOM 3330 C CA . ASP A 1 419 ? -18.019 -8.453 0.530 1.00 93.75 419 ASP A CA 1
ATOM 3331 C C . ASP A 1 419 ? -17.974 -9.434 1.712 1.00 93.75 419 ASP A C 1
ATOM 3333 O O . ASP A 1 419 ? -18.727 -9.264 2.671 1.00 93.75 419 ASP A O 1
ATOM 3337 N N . ILE A 1 420 ? -17.103 -10.451 1.652 1.00 93.88 420 ILE A N 1
ATOM 3338 C CA . ILE A 1 420 ? -16.891 -11.414 2.743 1.00 93.88 420 ILE A CA 1
ATOM 3339 C C . 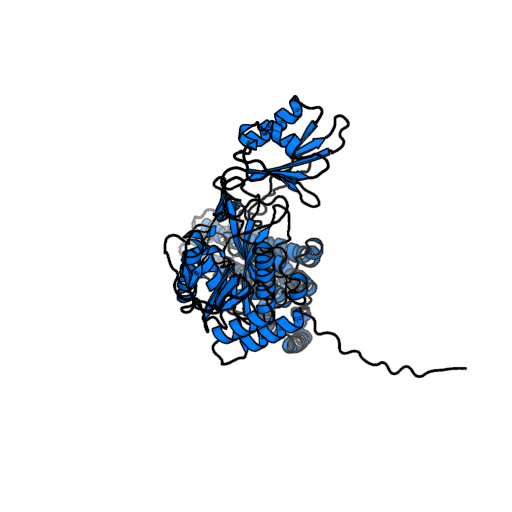ILE A 1 420 ? -16.422 -10.693 4.013 1.00 93.88 420 ILE A C 1
ATOM 3341 O O . ILE A 1 420 ? -16.854 -11.041 5.107 1.00 93.88 420 ILE A O 1
ATOM 3345 N N . PHE A 1 421 ? -15.561 -9.688 3.864 1.00 96.75 421 PHE A N 1
ATOM 3346 C CA . PHE A 1 421 ? -15.055 -8.857 4.951 1.00 96.75 421 PHE A CA 1
ATOM 3347 C C . PHE A 1 421 ? -15.883 -7.580 5.134 1.00 96.75 421 PHE A C 1
ATOM 3349 O O . PHE A 1 421 ? -16.208 -7.216 6.260 1.00 96.75 421 PHE A O 1
ATOM 3356 N N . ASP A 1 422 ? -16.256 -6.909 4.045 1.00 96.19 422 ASP A N 1
ATOM 3357 C CA . ASP A 1 422 ? -16.852 -5.571 4.092 1.00 96.19 422 ASP A CA 1
ATOM 3358 C C . ASP A 1 422 ? -18.193 -5.556 4.817 1.00 96.19 422 ASP A C 1
ATOM 3360 O O . ASP A 1 422 ? -18.449 -4.641 5.592 1.00 96.19 422 ASP A O 1
ATOM 3364 N N . LYS A 1 423 ? -19.037 -6.576 4.622 1.00 95.25 423 LYS A N 1
ATOM 3365 C CA . LYS A 1 423 ? -20.343 -6.667 5.294 1.00 95.25 423 LYS A CA 1
ATOM 3366 C C . LYS A 1 423 ? -20.217 -6.755 6.820 1.00 95.25 423 LYS A C 1
ATOM 3368 O O . LYS A 1 423 ? -20.780 -5.889 7.492 1.00 95.25 423 LYS A O 1
ATOM 3373 N N . PRO A 1 424 ? -19.498 -7.741 7.393 1.00 96.31 424 PRO A N 1
ATOM 3374 C CA . PRO A 1 424 ? -19.341 -7.805 8.843 1.00 96.31 424 PRO A CA 1
ATOM 3375 C C . PRO A 1 424 ? -18.519 -6.630 9.387 1.00 96.31 424 PRO A C 1
ATOM 3377 O O . PRO A 1 424 ? -18.823 -6.117 10.461 1.00 96.31 424 PRO A O 1
ATOM 3380 N N . TYR A 1 425 ? -17.520 -6.140 8.646 1.00 97.69 425 TYR A N 1
ATOM 3381 C CA . TYR A 1 425 ? -16.708 -5.015 9.105 1.00 97.69 425 TYR A CA 1
ATOM 3382 C C . TYR A 1 425 ? -17.473 -3.683 9.089 1.00 97.69 425 TYR A C 1
ATOM 3384 O O . TYR A 1 425 ? -17.286 -2.855 9.977 1.00 97.69 425 TYR A O 1
ATOM 3392 N N . HIS A 1 426 ? -18.390 -3.481 8.141 1.00 95.19 426 HIS A N 1
ATOM 3393 C CA . HIS A 1 426 ? -19.268 -2.312 8.114 1.00 95.19 426 HIS A CA 1
ATOM 3394 C C . HIS A 1 426 ? -20.162 -2.234 9.355 1.00 95.19 426 HIS A C 1
ATOM 3396 O O . HIS A 1 426 ? -20.252 -1.168 9.962 1.00 95.19 426 HIS A O 1
ATOM 3402 N N . LEU A 1 427 ? -20.720 -3.366 9.803 1.00 94.00 427 LEU A N 1
ATOM 3403 C CA . LEU A 1 427 ? -21.468 -3.430 11.063 1.00 94.00 427 LEU A CA 1
ATOM 3404 C C . LEU A 1 427 ? -20.612 -2.971 12.254 1.00 94.00 427 LEU A C 1
ATOM 3406 O O . LEU A 1 427 ? -21.098 -2.233 13.115 1.00 94.00 427 LEU A O 1
ATOM 3410 N N . ILE A 1 428 ? -19.340 -3.382 12.308 1.00 95.69 428 ILE A N 1
ATOM 3411 C CA . ILE A 1 428 ? -18.407 -2.904 13.337 1.00 95.69 428 ILE A CA 1
ATOM 3412 C C . ILE A 1 428 ? -18.196 -1.401 13.215 1.00 95.69 428 ILE A C 1
ATOM 3414 O O . ILE A 1 428 ? -18.326 -0.702 14.213 1.00 95.69 428 ILE A O 1
ATOM 3418 N N . MET A 1 429 ? -17.890 -0.901 12.019 1.00 94.75 429 MET A N 1
ATOM 3419 C CA . MET A 1 429 ? -17.629 0.518 11.777 1.00 94.75 429 MET A CA 1
ATOM 3420 C C . MET A 1 429 ? -18.789 1.404 12.256 1.00 94.75 429 MET A C 1
ATOM 3422 O O . MET A 1 429 ? -18.559 2.342 13.026 1.00 94.75 429 MET A O 1
ATOM 3426 N N . GLU A 1 430 ? -20.029 1.070 11.888 1.00 93.62 430 GLU A N 1
ATOM 3427 C CA . GLU A 1 430 ? -21.222 1.800 12.337 1.00 93.62 430 GLU A CA 1
ATOM 3428 C C . GLU A 1 430 ? -21.418 1.712 13.855 1.00 93.62 430 GLU A C 1
ATOM 3430 O O . GLU A 1 430 ? -21.653 2.721 14.524 1.00 93.62 430 GLU A O 1
ATOM 3435 N N . THR A 1 431 ? -21.268 0.513 14.424 1.00 95.88 431 THR A N 1
ATOM 3436 C CA . THR A 1 431 ? -21.449 0.302 15.868 1.00 95.88 431 THR A CA 1
ATOM 3437 C C . THR A 1 431 ? -20.380 1.041 16.679 1.00 95.88 431 THR A C 1
ATOM 3439 O O . THR A 1 431 ? -20.682 1.615 17.727 1.00 95.88 431 THR A O 1
ATOM 3442 N N . MET A 1 432 ? -19.140 1.077 16.192 1.00 96.69 432 MET A N 1
ATOM 3443 C CA . MET A 1 432 ? -18.025 1.782 16.824 1.00 96.69 432 MET A CA 1
ATOM 3444 C C . MET A 1 432 ? -18.192 3.299 16.757 1.00 96.69 432 MET A C 1
ATOM 3446 O O . MET A 1 432 ? -17.909 3.969 17.747 1.00 96.69 432 MET A O 1
ATOM 3450 N N . LEU A 1 433 ? -18.695 3.847 15.643 1.00 94.50 433 LEU A N 1
ATOM 3451 C CA . LEU A 1 433 ? -19.044 5.271 15.561 1.00 94.50 433 LEU A CA 1
ATOM 3452 C C . LEU A 1 433 ? -20.126 5.644 16.568 1.00 94.50 433 LEU A C 1
ATOM 3454 O O . LEU A 1 433 ? -19.960 6.622 17.293 1.00 94.50 433 LEU A O 1
ATOM 3458 N N . ASN A 1 434 ? -21.197 4.851 16.650 1.00 94.38 434 ASN A N 1
ATOM 3459 C CA . ASN A 1 434 ? -22.256 5.094 17.626 1.00 94.38 434 ASN A CA 1
ATOM 3460 C C . ASN A 1 434 ? -21.706 5.036 19.058 1.00 94.38 434 ASN A C 1
ATOM 3462 O O . ASN A 1 434 ? -21.919 5.950 19.844 1.00 94.38 434 ASN A O 1
ATOM 3466 N N . THR A 1 435 ? -20.916 4.004 19.370 1.00 97.12 435 THR A N 1
ATOM 3467 C CA . THR A 1 435 ? -20.282 3.843 20.689 1.00 97.12 435 THR A CA 1
ATOM 3468 C C . THR A 1 435 ? -19.397 5.044 21.040 1.00 97.12 435 THR A C 1
ATOM 3470 O O . THR A 1 435 ? -19.458 5.545 22.164 1.00 97.12 435 THR A O 1
ATOM 3473 N N . ARG A 1 436 ? -18.617 5.550 20.075 1.00 95.44 436 ARG A N 1
ATOM 3474 C CA . ARG A 1 436 ? -17.759 6.730 20.244 1.00 95.44 436 ARG A CA 1
ATOM 3475 C C . ARG A 1 436 ? -18.572 8.004 20.457 1.00 95.44 436 ARG A C 1
ATOM 3477 O O . ARG A 1 436 ? -18.275 8.726 21.405 1.00 95.44 436 ARG A O 1
ATOM 3484 N N . SER A 1 437 ? -19.598 8.249 19.639 1.00 94.88 437 SER A N 1
ATOM 3485 C CA . SER A 1 437 ? -20.491 9.409 19.792 1.00 94.88 437 SER A CA 1
ATOM 3486 C C . SER A 1 437 ? -21.139 9.408 21.170 1.00 94.88 437 SER A C 1
ATOM 3488 O O . SER A 1 437 ? -21.003 10.370 21.918 1.00 94.88 437 SER A O 1
ATOM 3490 N N . THR A 1 438 ? -21.736 8.285 21.575 1.00 97.00 438 THR A N 1
ATOM 3491 C CA . THR A 1 438 ? -22.373 8.166 22.890 1.00 97.00 438 THR A CA 1
ATOM 3492 C C . THR A 1 438 ? -21.366 8.326 24.033 1.00 97.00 438 THR A C 1
ATOM 3494 O O . THR A 1 438 ? -21.662 8.986 25.026 1.00 97.00 438 THR A O 1
ATOM 3497 N N . SER A 1 439 ? -20.146 7.790 23.906 1.00 97.94 439 SER A N 1
ATOM 3498 C CA . SER A 1 439 ? -19.085 8.019 24.896 1.00 97.94 439 SER A CA 1
ATOM 3499 C C . SER A 1 439 ? -18.732 9.503 25.024 1.00 97.94 439 SER A C 1
ATOM 3501 O O . SER A 1 439 ? -18.551 9.987 26.141 1.00 97.94 439 SER A O 1
ATOM 3503 N N . GLN A 1 440 ? -18.615 10.225 23.908 1.00 96.12 440 GLN A N 1
ATOM 3504 C CA . GLN A 1 440 ? -18.329 11.662 23.900 1.00 96.12 440 GLN A CA 1
ATOM 3505 C C . GLN A 1 440 ? -19.493 12.462 24.492 1.00 96.12 440 GLN A C 1
ATOM 3507 O O . GLN A 1 440 ? -19.264 13.356 25.303 1.00 96.12 440 GLN A O 1
ATOM 3512 N N . GLU A 1 441 ? -20.731 12.100 24.158 1.00 97.12 441 GLU A N 1
ATOM 3513 C CA . GLU A 1 441 ? -21.941 12.713 24.705 1.00 97.12 441 GLU A CA 1
ATOM 3514 C C . GLU A 1 441 ? -22.035 12.530 26.222 1.00 97.12 441 GLU A C 1
ATOM 3516 O O . GLU A 1 441 ? -22.307 13.497 26.924 1.00 97.12 441 GLU A O 1
ATOM 3521 N N . ILE A 1 442 ? -21.739 11.342 26.760 1.00 98.25 442 ILE A N 1
ATOM 3522 C CA . ILE A 1 442 ? -21.706 11.099 28.214 1.00 98.25 442 ILE A CA 1
ATOM 3523 C C . ILE A 1 442 ? -20.689 12.017 28.898 1.00 98.25 442 ILE A C 1
ATOM 3525 O O . ILE A 1 442 ? -21.020 12.684 29.881 1.00 98.25 442 ILE A O 1
ATOM 3529 N N . VAL A 1 443 ? -19.464 12.079 28.369 1.00 98.06 443 VAL A N 1
ATOM 3530 C CA . VAL A 1 443 ? -18.399 12.928 28.923 1.00 98.06 443 VAL A CA 1
ATOM 3531 C C . VAL A 1 443 ? -18.805 14.402 28.864 1.00 98.06 443 VAL A C 1
ATOM 3533 O O . VAL A 1 443 ? -18.674 15.115 29.860 1.00 98.06 443 VAL A O 1
ATOM 3536 N N . GLN A 1 444 ? -19.343 14.849 27.729 1.00 97.62 444 GLN A N 1
ATOM 3537 C CA . GLN A 1 444 ? -19.785 16.225 27.531 1.00 97.62 444 GLN A CA 1
ATOM 3538 C C . GLN A 1 444 ? -20.948 16.585 28.459 1.00 97.62 444 GLN A C 1
ATOM 3540 O O . GLN A 1 444 ? -20.926 17.646 29.077 1.00 97.62 444 GLN A O 1
ATOM 3545 N N . LEU A 1 445 ? -21.929 15.692 28.620 1.00 97.56 445 LEU A N 1
ATOM 3546 C CA . LEU A 1 445 ? -23.066 15.888 29.516 1.00 97.56 445 LEU A CA 1
ATOM 3547 C C . LEU A 1 445 ? -22.605 16.115 30.956 1.00 97.56 445 LEU A C 1
ATOM 3549 O O . LEU A 1 445 ? -23.051 17.072 31.592 1.00 97.56 445 LEU A O 1
ATOM 3553 N N . VAL A 1 446 ? -21.697 15.276 31.461 1.00 97.25 446 VAL A N 1
ATOM 3554 C CA . VAL A 1 446 ? -21.147 15.419 32.818 1.00 97.25 446 VAL A CA 1
ATOM 3555 C C . VAL A 1 446 ? -20.420 16.758 32.967 1.00 97.25 446 VAL A C 1
ATOM 3557 O O . VAL A 1 446 ? -20.728 17.519 33.888 1.00 97.25 446 VAL A O 1
ATOM 3560 N N . VAL A 1 447 ? -19.507 17.081 32.045 1.00 96.88 447 VAL A N 1
ATOM 3561 C CA . VAL A 1 447 ? -18.721 18.328 32.082 1.00 96.88 447 VAL A CA 1
ATOM 3562 C C . VAL A 1 447 ? -19.623 19.562 32.019 1.00 96.88 447 VAL A C 1
ATOM 3564 O O . VAL A 1 447 ? -19.477 20.475 32.837 1.00 96.88 447 VAL A O 1
ATOM 3567 N N . ASP A 1 448 ? -20.589 19.583 31.102 1.00 96.88 448 ASP A N 1
ATOM 3568 C CA . ASP A 1 448 ? -21.516 20.702 30.937 1.00 96.88 448 ASP A CA 1
ATOM 3569 C C . ASP A 1 448 ? -22.411 20.882 32.153 1.00 96.88 448 ASP A C 1
ATOM 3571 O O . ASP A 1 448 ? -22.610 22.010 32.607 1.00 96.88 448 ASP A O 1
ATOM 3575 N N . HIS A 1 449 ? -22.950 19.790 32.700 1.00 96.44 449 HIS A N 1
ATOM 3576 C CA . HIS A 1 449 ? -23.789 19.858 33.894 1.00 96.44 449 HIS A CA 1
ATOM 3577 C C . HIS A 1 449 ? -23.009 20.420 35.078 1.00 96.44 449 HIS A C 1
ATOM 3579 O O . HIS A 1 449 ? -23.500 21.303 35.781 1.00 96.44 449 HIS A O 1
ATOM 3585 N N . PHE A 1 450 ? -21.773 19.964 35.271 1.00 95.12 450 PHE A N 1
ATOM 3586 C CA . PHE A 1 450 ? -20.934 20.384 36.392 1.00 95.12 450 PHE A CA 1
ATOM 3587 C C . PHE A 1 450 ? -20.507 21.847 36.232 1.00 95.12 450 PHE A C 1
ATOM 3589 O O . PHE A 1 450 ? -20.549 22.610 37.197 1.00 95.12 450 PHE A O 1
ATOM 3596 N N . SER A 1 451 ? -20.186 22.272 35.006 1.00 94.69 451 SER A N 1
ATOM 3597 C CA . SER A 1 451 ? -19.887 23.672 34.691 1.00 94.69 451 SER A CA 1
ATOM 3598 C C . SER A 1 451 ? -21.088 24.587 34.945 1.00 94.69 451 SER A C 1
ATOM 3600 O O . SER A 1 451 ? -20.959 25.613 35.612 1.00 94.69 451 SER A O 1
ATOM 3602 N N . LYS A 1 452 ? -22.278 24.207 34.465 1.00 95.00 452 LYS A N 1
ATOM 3603 C CA . LYS A 1 452 ? -23.518 24.971 34.677 1.00 95.00 452 LYS A CA 1
ATOM 3604 C C . LYS A 1 452 ? -23.906 25.035 36.152 1.00 95.00 452 LYS A C 1
ATOM 3606 O O . LYS A 1 452 ? -24.416 26.057 36.607 1.00 95.00 452 LYS A O 1
ATOM 3611 N N . LEU A 1 453 ? -23.654 23.966 36.907 1.00 93.75 453 LEU A N 1
ATOM 3612 C CA . LEU A 1 453 ? -23.917 23.922 38.342 1.00 93.75 453 LEU A CA 1
ATOM 3613 C C . LEU A 1 453 ? -22.997 24.880 39.104 1.00 93.75 453 LEU A C 1
ATOM 3615 O O . LEU A 1 453 ? -23.485 25.667 39.910 1.00 93.75 453 LEU A O 1
ATOM 3619 N N . ALA A 1 454 ? -21.699 24.885 38.786 1.00 90.06 454 ALA A N 1
ATOM 3620 C CA . ALA A 1 454 ? -20.734 25.831 39.349 1.00 90.06 454 ALA A CA 1
ATOM 3621 C C . ALA A 1 454 ? -21.078 27.302 39.047 1.00 90.06 454 ALA A C 1
ATOM 3623 O O . ALA A 1 454 ? -20.757 28.182 39.841 1.00 90.06 454 ALA A O 1
ATOM 3624 N N . LYS A 1 455 ? -21.760 27.577 37.928 1.00 91.38 455 LYS A N 1
ATOM 3625 C CA . LYS A 1 455 ? -22.253 28.917 37.562 1.00 91.38 455 LYS A CA 1
ATOM 3626 C C . LYS A 1 455 ? -23.612 29.275 38.181 1.00 91.38 455 LYS A C 1
ATOM 3628 O O . LYS A 1 455 ? -24.086 30.389 37.980 1.00 91.38 455 LYS A O 1
ATOM 3633 N N . GLY A 1 456 ? -24.259 28.349 38.894 1.00 89.94 456 GLY A N 1
ATOM 3634 C CA . GLY A 1 456 ? -25.603 28.541 39.451 1.00 89.94 456 GLY A CA 1
ATOM 3635 C C . GLY A 1 456 ? -26.733 28.533 38.411 1.00 89.94 456 GLY A C 1
ATOM 3636 O O . GLY A 1 456 ? -27.848 28.947 38.713 1.00 89.94 456 GLY A O 1
ATOM 3637 N N . GLU A 1 457 ? -26.477 28.066 37.184 1.00 92.44 457 GLU A N 1
ATOM 3638 C CA . GLU A 1 457 ? -27.451 28.092 36.077 1.00 92.44 457 GLU A CA 1
ATOM 3639 C C . GLU A 1 457 ? -28.494 26.966 36.158 1.00 92.44 457 GLU A C 1
ATOM 3641 O O . GLU A 1 457 ? -29.570 27.063 35.569 1.00 92.44 457 GLU A O 1
ATOM 3646 N N . VAL A 1 458 ? -28.156 25.862 36.831 1.00 93.62 458 VAL A N 1
ATOM 3647 C CA . VAL A 1 458 ? -28.997 24.649 36.919 1.00 93.62 458 VAL A CA 1
ATOM 3648 C C . VAL A 1 458 ? -29.285 24.213 38.353 1.00 93.62 458 VAL A C 1
ATOM 3650 O O . VAL A 1 458 ? -30.052 23.270 38.558 1.00 93.62 458 VAL A O 1
ATOM 3653 N N . GLY A 1 459 ? -28.692 24.890 39.339 1.00 91.25 459 GLY A N 1
ATOM 3654 C CA . GLY A 1 459 ? -28.911 24.617 40.751 1.00 91.25 459 GLY A CA 1
ATOM 3655 C C . GLY A 1 459 ? -28.881 25.887 41.595 1.00 91.25 459 GLY A C 1
ATOM 3656 O O . GLY A 1 459 ? -28.058 26.767 41.362 1.00 91.25 459 GLY A O 1
ATOM 3657 N N . GLN A 1 460 ? -29.775 25.966 42.580 1.00 90.81 460 GLN A N 1
ATOM 3658 C CA . GLN A 1 460 ? -29.899 27.087 43.513 1.00 90.81 460 GLN A CA 1
ATOM 3659 C C . GLN A 1 460 ? -29.951 26.586 44.955 1.00 90.81 460 GLN A C 1
ATOM 3661 O O . GLN A 1 460 ? -30.634 25.606 45.263 1.00 90.81 460 GLN A O 1
ATOM 3666 N N . LEU A 1 461 ? -29.272 27.299 45.851 1.00 87.19 461 LEU A N 1
ATOM 3667 C CA . LEU A 1 461 ? -29.414 27.108 47.288 1.00 87.19 461 LEU A CA 1
ATOM 3668 C C . LEU A 1 461 ? -30.537 28.023 47.791 1.00 87.19 461 LEU A C 1
ATOM 3670 O O . LEU A 1 461 ? -30.473 29.240 47.613 1.00 87.19 461 LEU A O 1
ATOM 3674 N N . ARG A 1 462 ? -31.577 27.462 48.414 1.00 87.19 462 ARG A N 1
ATOM 3675 C CA . ARG A 1 462 ? -32.608 28.251 49.113 1.00 87.19 462 ARG A CA 1
ATOM 3676 C C . ARG A 1 462 ? -32.662 27.802 50.567 1.00 87.19 462 ARG A C 1
ATOM 3678 O O . ARG A 1 462 ? -33.207 26.743 50.881 1.00 87.19 462 ARG A O 1
ATOM 3685 N N . GLY A 1 463 ? -32.060 28.600 51.450 1.00 84.19 463 GLY A N 1
ATOM 3686 C CA . GLY A 1 463 ? -31.815 28.197 52.835 1.00 84.19 463 GLY A CA 1
ATOM 3687 C C . GLY A 1 463 ? -30.896 26.974 52.880 1.00 84.19 463 GLY A C 1
ATOM 3688 O O . GLY A 1 463 ? -29.852 26.977 52.244 1.00 84.19 463 GLY A O 1
ATOM 3689 N N . HIS A 1 464 ? -31.317 25.915 53.572 1.00 83.50 464 HIS A N 1
ATOM 3690 C CA . HIS A 1 464 ? -30.587 24.640 53.655 1.00 83.50 464 HIS A CA 1
ATOM 3691 C C . HIS A 1 464 ? -31.016 23.608 52.597 1.00 83.50 464 HIS A C 1
ATOM 3693 O O . HIS A 1 464 ? -30.709 22.425 52.721 1.00 83.50 464 HIS A O 1
ATOM 3699 N N . THR A 1 465 ? -31.793 24.015 51.587 1.00 90.38 465 THR A N 1
ATOM 3700 C CA . THR A 1 465 ? -32.298 23.107 50.546 1.00 90.38 465 THR A CA 1
ATOM 3701 C C . THR A 1 465 ? -31.605 23.373 49.213 1.00 90.38 465 THR A C 1
ATOM 3703 O O . THR A 1 465 ? -31.604 24.502 48.717 1.00 90.38 465 THR A O 1
ATOM 3706 N N . ILE A 1 466 ? -31.055 22.313 48.616 1.00 92.25 466 ILE A N 1
ATOM 3707 C CA . ILE A 1 466 ? -30.480 22.315 47.266 1.00 92.25 466 ILE A CA 1
ATOM 3708 C C . ILE A 1 466 ? -31.607 22.055 46.257 1.00 92.25 466 ILE A C 1
ATOM 3710 O O . ILE A 1 466 ? -32.213 20.984 46.264 1.00 92.25 466 ILE A O 1
ATOM 3714 N N . TYR A 1 467 ? -31.870 23.014 45.371 1.00 92.12 467 TYR A N 1
ATOM 3715 C CA . TYR A 1 467 ? -32.800 22.864 44.250 1.00 92.12 467 TYR A CA 1
ATOM 3716 C C . TYR A 1 467 ? -32.016 22.630 42.964 1.00 92.12 467 TYR A C 1
ATOM 3718 O O . TYR A 1 467 ? -31.209 23.473 42.587 1.00 92.12 467 TYR A O 1
ATOM 3726 N N . ILE A 1 468 ? -32.274 21.515 42.279 1.00 94.81 468 ILE A N 1
ATOM 3727 C CA . ILE A 1 468 ? -31.707 21.216 40.957 1.00 94.81 468 ILE A CA 1
ATOM 3728 C C . ILE A 1 468 ? -32.820 21.356 39.922 1.00 94.81 468 ILE A C 1
ATOM 3730 O O . ILE A 1 468 ? -33.708 20.510 39.833 1.00 94.81 468 ILE A O 1
ATOM 3734 N N . GLU A 1 469 ? -32.792 22.443 39.155 1.00 90.69 469 GLU A N 1
ATOM 3735 C CA . GLU A 1 469 ? -33.856 22.787 38.203 1.00 90.69 469 GLU A CA 1
ATOM 3736 C C . GLU A 1 469 ? -33.788 21.935 36.928 1.00 90.69 469 GLU A C 1
ATOM 3738 O O . GLU A 1 469 ? -34.812 21.639 36.313 1.00 90.69 469 GLU A O 1
ATOM 3743 N N . LYS A 1 470 ? -32.578 21.517 36.533 1.00 90.88 470 LYS A N 1
ATOM 3744 C CA . LYS A 1 470 ? -32.331 20.698 35.337 1.00 90.88 470 LYS A CA 1
ATOM 3745 C C . LYS A 1 470 ? -31.429 19.509 35.692 1.00 90.88 470 LYS A C 1
ATOM 3747 O O . LYS A 1 470 ? -30.214 19.621 35.548 1.00 90.88 470 LYS A O 1
ATOM 3752 N N . PRO A 1 471 ? -31.983 18.391 36.198 1.00 92.44 471 PRO A N 1
ATOM 3753 C CA . PRO A 1 471 ? -31.193 17.210 36.531 1.00 92.44 471 PRO A CA 1
ATOM 3754 C C . PRO A 1 471 ? -30.696 16.488 35.272 1.00 92.44 471 PRO A C 1
ATOM 3756 O O . PRO A 1 471 ? -31.397 16.411 34.262 1.00 92.44 471 PRO A O 1
ATOM 3759 N N . ILE A 1 472 ? -29.505 15.900 35.364 1.00 95.81 472 ILE A N 1
ATOM 3760 C CA . ILE A 1 472 ? -28.838 15.180 34.268 1.00 95.81 472 ILE A CA 1
ATOM 3761 C C . ILE A 1 472 ? -29.192 13.679 34.218 1.00 95.81 472 ILE A C 1
ATOM 3763 O O . ILE A 1 472 ? -29.081 13.052 33.165 1.00 95.81 472 ILE A O 1
ATOM 3767 N N . ASP A 1 473 ? -29.670 13.096 35.325 1.00 95.19 473 ASP A N 1
ATOM 3768 C CA . ASP A 1 473 ? -29.747 11.638 35.533 1.00 95.19 473 ASP A CA 1
ATOM 3769 C C . ASP A 1 473 ? -30.486 10.872 34.427 1.00 95.19 473 ASP A C 1
ATOM 3771 O O . ASP A 1 473 ? -30.040 9.811 33.995 1.00 95.19 473 ASP A O 1
ATOM 3775 N N . LYS A 1 474 ? -31.621 11.401 33.946 1.00 94.19 474 LYS A N 1
ATOM 3776 C CA . LYS A 1 474 ? -32.435 10.732 32.916 1.00 94.19 474 LYS A CA 1
ATOM 3777 C C . LYS A 1 474 ? -31.679 10.612 31.593 1.00 94.19 474 LYS A C 1
ATOM 3779 O O . LYS A 1 474 ? -31.735 9.564 30.954 1.00 94.19 474 LYS A O 1
ATOM 3784 N N . GLN A 1 475 ? -31.018 11.689 31.177 1.00 95.62 475 GLN A N 1
ATOM 3785 C CA . GLN A 1 475 ? -30.275 11.712 29.923 1.00 95.62 475 GLN A CA 1
ATOM 3786 C C . GLN A 1 475 ? -29.002 10.878 30.046 1.00 95.62 475 GLN A C 1
ATOM 3788 O O . GLN A 1 475 ? -28.757 10.028 29.199 1.00 95.62 475 GLN A O 1
ATOM 3793 N N . LEU A 1 476 ? -28.260 11.040 31.143 1.00 96.19 476 LEU A N 1
ATOM 3794 C CA . LEU A 1 476 ? -27.048 10.268 31.403 1.00 96.19 476 LEU A CA 1
ATOM 3795 C C . LEU A 1 476 ? -27.316 8.763 31.421 1.00 96.19 476 LEU A C 1
ATOM 3797 O O . LEU A 1 476 ? -26.599 8.007 30.776 1.00 96.19 476 LEU A O 1
ATOM 3801 N N . ARG A 1 477 ? -28.389 8.326 32.089 1.00 94.56 477 ARG A N 1
ATOM 3802 C CA . ARG A 1 477 ? -28.798 6.918 32.102 1.00 94.56 477 ARG A CA 1
ATOM 3803 C C . ARG A 1 477 ? -29.067 6.382 30.694 1.00 94.56 477 ARG A C 1
ATOM 3805 O O . ARG A 1 477 ? -28.568 5.315 30.355 1.00 94.56 477 ARG A O 1
ATOM 3812 N N . LYS A 1 478 ? -29.838 7.114 29.886 1.00 95.38 478 LYS A N 1
ATOM 3813 C CA . LYS A 1 478 ? -30.170 6.719 28.509 1.00 95.38 478 LYS A CA 1
ATOM 3814 C C . LYS A 1 478 ? -28.908 6.550 27.655 1.00 95.38 478 LYS A C 1
ATOM 3816 O O . LYS A 1 478 ? -28.797 5.581 26.905 1.00 95.38 478 LYS A O 1
ATOM 3821 N N . GLU A 1 479 ? -27.967 7.485 27.762 1.00 97.38 479 GLU A N 1
ATOM 3822 C CA . GLU A 1 479 ? -26.734 7.410 26.979 1.00 97.38 479 GLU A CA 1
ATOM 3823 C C . GLU A 1 479 ? -25.819 6.282 27.481 1.00 97.38 479 GLU A C 1
ATOM 3825 O O . GLU A 1 479 ? -25.280 5.532 26.674 1.00 97.38 479 GLU A O 1
ATOM 3830 N N . VAL A 1 480 ? -25.729 6.039 28.792 1.00 96.44 480 VAL A N 1
ATOM 3831 C CA . VAL A 1 480 ? -25.003 4.874 29.339 1.00 96.44 480 VAL A CA 1
ATOM 3832 C C . VAL A 1 480 ? -25.591 3.549 28.847 1.00 96.44 480 VAL A C 1
ATOM 3834 O O . VAL A 1 480 ? -24.840 2.660 28.440 1.00 96.44 480 VAL A O 1
ATOM 3837 N N . GLU A 1 481 ? -26.921 3.422 28.832 1.00 95.12 481 GLU A N 1
ATOM 3838 C CA . GLU A 1 481 ? -27.612 2.246 28.291 1.00 95.12 481 GLU A CA 1
ATOM 3839 C C . GLU A 1 481 ? -27.258 2.029 26.808 1.00 95.12 481 GLU A C 1
ATOM 3841 O O . GLU A 1 481 ? -26.912 0.921 26.386 1.00 95.12 481 GLU A O 1
ATOM 3846 N N . THR A 1 482 ? -27.265 3.110 26.025 1.00 96.56 482 THR A N 1
ATOM 3847 C CA . THR A 1 482 ? -26.917 3.101 24.596 1.00 96.56 482 THR A CA 1
ATOM 3848 C C . THR A 1 482 ? -25.452 2.718 24.363 1.00 96.56 482 THR A C 1
ATOM 3850 O O . THR A 1 482 ? -25.158 1.908 23.473 1.00 96.56 482 THR A O 1
ATOM 3853 N N . PHE A 1 483 ? -24.538 3.244 25.184 1.00 98.00 483 PHE A N 1
ATOM 3854 C CA . PHE A 1 483 ? -23.109 2.943 25.129 1.00 98.00 483 PHE A CA 1
ATOM 3855 C C . PHE A 1 483 ? -22.846 1.464 25.406 1.00 98.00 483 PHE A C 1
ATOM 3857 O O . PHE A 1 483 ? -22.218 0.798 24.586 1.00 98.00 483 PHE A O 1
ATOM 3864 N N . LEU A 1 484 ? -23.357 0.926 26.518 1.00 96.88 484 LEU A N 1
ATOM 3865 C CA . LEU A 1 484 ? -23.128 -0.469 26.913 1.00 96.88 484 LEU A CA 1
ATOM 3866 C C . LEU A 1 484 ? -23.646 -1.451 25.857 1.00 96.88 484 LEU A C 1
ATOM 3868 O O . LEU A 1 484 ? -22.952 -2.409 25.506 1.00 96.88 484 LEU A O 1
ATOM 3872 N N . ASN A 1 485 ? -24.831 -1.191 25.304 1.00 96.06 485 ASN A N 1
ATOM 3873 C CA . ASN A 1 485 ? -25.418 -2.033 24.264 1.00 96.06 485 ASN A CA 1
ATOM 3874 C C . ASN A 1 485 ? -24.596 -2.008 22.971 1.00 96.06 485 ASN A C 1
ATOM 3876 O O . ASN A 1 485 ? -24.316 -3.063 22.395 1.00 96.06 485 ASN A O 1
ATOM 3880 N N . SER A 1 486 ? -24.162 -0.823 22.538 1.00 97.50 486 SER A N 1
ATOM 3881 C CA . SER A 1 486 ? -23.349 -0.670 21.326 1.00 97.50 486 SER A CA 1
ATOM 3882 C C . SER A 1 486 ? -21.953 -1.273 21.506 1.00 97.50 486 SER A C 1
ATOM 3884 O O . SER A 1 486 ? -21.517 -2.067 20.673 1.00 97.50 486 SER A O 1
ATOM 3886 N N . ALA A 1 487 ? -21.295 -1.005 22.636 1.00 98.12 487 ALA A N 1
ATOM 3887 C CA . ALA A 1 487 ? -19.964 -1.516 22.945 1.00 98.12 487 ALA A CA 1
ATOM 3888 C C . ALA A 1 487 ? -19.943 -3.052 23.010 1.00 98.12 487 ALA A C 1
ATOM 3890 O O . ALA A 1 487 ? -19.095 -3.690 22.382 1.00 98.12 487 ALA A O 1
ATOM 3891 N N . VAL A 1 488 ? -20.910 -3.674 23.698 1.00 97.44 488 VAL A N 1
ATOM 3892 C CA . VAL A 1 488 ? -21.012 -5.143 23.753 1.00 97.44 488 VAL A CA 1
ATOM 3893 C C . VAL A 1 488 ? -21.364 -5.734 22.388 1.00 97.44 488 VAL A C 1
ATOM 3895 O O . VAL A 1 488 ? -20.861 -6.807 22.048 1.00 97.44 488 VAL A O 1
ATOM 3898 N N . ARG A 1 489 ? -22.185 -5.055 21.577 1.00 97.25 489 ARG A N 1
ATOM 3899 C CA . ARG A 1 489 ? -22.504 -5.508 20.216 1.00 97.25 489 ARG A CA 1
ATOM 3900 C C . ARG A 1 489 ? -21.272 -5.496 19.310 1.00 97.25 489 ARG A C 1
ATOM 3902 O O . ARG A 1 489 ? -21.039 -6.495 18.631 1.00 97.25 489 ARG A O 1
ATOM 3909 N N . ALA A 1 490 ? -20.478 -4.426 19.330 1.00 97.62 490 ALA A N 1
ATOM 3910 C CA . ALA A 1 490 ? -19.227 -4.337 18.575 1.00 97.62 490 ALA A CA 1
ATOM 3911 C C . ALA A 1 490 ? -18.223 -5.408 19.026 1.00 97.62 490 ALA A C 1
ATOM 3913 O O . ALA A 1 490 ? -17.711 -6.163 18.199 1.00 97.62 490 ALA A O 1
ATOM 3914 N N . LEU A 1 491 ? -18.009 -5.522 20.341 1.00 98.00 491 LEU A N 1
ATOM 3915 C CA . LEU A 1 491 ? -17.086 -6.480 20.945 1.00 98.00 491 LEU A CA 1
ATOM 3916 C C . LEU A 1 491 ? -17.457 -7.932 20.629 1.00 98.00 491 LEU A C 1
ATOM 3918 O O . LEU A 1 491 ? -16.596 -8.717 20.251 1.00 98.00 491 LEU A O 1
ATOM 3922 N N . LYS A 1 492 ? -18.723 -8.308 20.834 1.00 95.56 492 LYS A N 1
ATOM 3923 C CA . LYS A 1 492 ? -19.168 -9.700 20.735 1.00 95.56 492 LYS A CA 1
ATOM 3924 C C . LYS A 1 492 ? -19.611 -10.036 19.321 1.00 95.56 492 LYS A C 1
ATOM 3926 O O . LYS A 1 492 ? -18.904 -10.740 18.613 1.00 95.56 492 LYS A O 1
ATOM 3931 N N . GLN A 1 493 ? -20.770 -9.534 18.900 1.00 94.88 493 GLN A N 1
ATOM 3932 C CA . GLN A 1 493 ? -21.343 -9.906 17.608 1.00 94.88 493 GLN A CA 1
ATOM 3933 C C . GLN A 1 493 ? -20.433 -9.465 16.457 1.00 94.88 493 GLN A C 1
ATOM 3935 O O . GLN A 1 493 ? -20.074 -10.285 15.617 1.00 94.88 493 GLN A O 1
ATOM 3940 N N . GLY A 1 494 ? -20.028 -8.194 16.458 1.00 96.31 494 GLY A N 1
ATOM 3941 C CA . GLY A 1 494 ? -19.220 -7.615 15.392 1.00 96.31 494 GLY A CA 1
ATOM 3942 C C . GLY A 1 494 ? -17.908 -8.367 15.190 1.00 96.31 494 GLY A C 1
ATOM 3943 O O . GLY A 1 494 ? -17.668 -8.939 14.126 1.00 96.31 494 GLY A O 1
ATOM 3944 N N . MET A 1 495 ? -17.067 -8.424 16.225 1.00 97.94 495 MET A N 1
ATOM 3945 C CA . MET A 1 495 ? -15.751 -9.057 16.096 1.00 97.94 495 MET A CA 1
ATOM 3946 C C . MET A 1 495 ? -15.819 -10.571 15.884 1.00 97.94 495 MET A C 1
ATOM 3948 O O . MET A 1 495 ? -14.963 -11.104 15.178 1.00 97.94 495 MET A O 1
ATOM 3952 N N . GLN A 1 496 ? -16.832 -11.280 16.399 1.00 96.94 496 GLN A N 1
ATOM 3953 C CA . GLN A 1 496 ? -17.033 -12.692 16.041 1.00 96.94 496 GLN A CA 1
ATOM 3954 C C . GLN A 1 496 ? -17.327 -12.865 14.549 1.00 96.94 496 GLN A C 1
ATOM 3956 O O . GLN A 1 496 ? -16.793 -13.782 13.931 1.00 96.94 496 GLN A O 1
ATOM 3961 N N . GLU A 1 497 ? -18.158 -12.005 13.956 1.00 97.12 497 GLU A N 1
ATOM 3962 C CA . GLU A 1 497 ? -18.479 -12.080 12.529 1.00 97.12 497 GLU A CA 1
ATOM 3963 C C . GLU A 1 497 ? -17.259 -11.751 11.653 1.00 97.12 497 GLU A C 1
ATOM 3965 O O . GLU A 1 497 ? -16.979 -12.485 10.702 1.00 97.12 497 GLU A O 1
ATOM 3970 N N . VAL A 1 498 ? -16.485 -10.716 12.002 1.00 97.94 498 VAL A N 1
ATOM 3971 C CA . VAL A 1 498 ? -15.274 -10.323 11.254 1.00 97.94 498 VAL A CA 1
ATOM 3972 C C . VAL A 1 498 ? -14.180 -11.381 11.333 1.00 97.94 498 VAL A C 1
ATOM 3974 O O . VAL A 1 498 ? -13.656 -11.805 10.302 1.00 97.94 498 VAL A O 1
ATOM 3977 N N . THR A 1 499 ? -13.839 -11.848 12.534 1.00 97.94 499 THR A N 1
ATOM 3978 C CA . THR A 1 499 ? -12.795 -12.873 12.700 1.00 97.94 499 THR A CA 1
ATOM 3979 C C . THR A 1 499 ? -13.191 -14.177 12.015 1.00 97.94 499 THR A C 1
ATOM 3981 O O . THR A 1 499 ? -12.387 -14.745 11.273 1.00 97.94 499 THR A O 1
ATOM 3984 N N . LYS A 1 500 ? -14.460 -14.592 12.131 1.00 97.00 500 LYS A N 1
ATOM 3985 C CA . LYS A 1 500 ? -14.986 -15.768 11.429 1.00 97.00 500 LYS A CA 1
ATOM 3986 C C . LYS A 1 500 ? -14.899 -15.621 9.910 1.00 97.00 500 LYS A C 1
ATOM 3988 O O . LYS A 1 500 ? -14.505 -16.574 9.240 1.00 97.00 500 LYS A O 1
ATOM 3993 N N . ALA A 1 501 ? -15.219 -14.450 9.357 1.00 95.88 501 ALA A N 1
ATOM 3994 C CA . ALA A 1 501 ? -15.059 -14.173 7.925 1.00 95.88 501 ALA A CA 1
ATOM 3995 C C . ALA A 1 501 ? -13.590 -14.260 7.466 1.00 95.88 501 ALA A C 1
ATOM 3997 O O . ALA A 1 501 ? -13.295 -14.639 6.327 1.00 95.88 501 ALA A O 1
ATOM 3998 N N . LEU A 1 502 ? -12.657 -13.967 8.371 1.00 96.62 502 LEU A N 1
ATOM 3999 C CA . LEU A 1 502 ? -11.219 -14.114 8.163 1.00 96.62 502 LEU A CA 1
ATOM 4000 C C . LEU A 1 502 ? -10.679 -15.506 8.539 1.00 96.62 502 LEU A C 1
ATOM 4002 O O . LEU A 1 502 ? -9.493 -15.756 8.352 1.00 96.62 502 LEU A O 1
ATOM 4006 N N . GLY A 1 503 ? -11.539 -16.437 8.957 1.00 95.81 503 GLY A N 1
ATOM 4007 C CA . GLY A 1 503 ? -11.179 -17.831 9.228 1.00 95.81 503 GLY A CA 1
ATOM 4008 C C . GLY A 1 503 ? -10.666 -18.110 10.642 1.00 95.81 503 GLY A C 1
ATOM 4009 O O . GLY A 1 503 ? -10.136 -19.191 10.872 1.00 95.81 503 GLY A O 1
ATOM 4010 N N . ILE A 1 504 ? -10.830 -17.178 11.583 1.00 96.31 504 ILE A N 1
ATOM 4011 C CA . ILE A 1 504 ? -10.429 -17.334 12.987 1.00 96.31 504 ILE A CA 1
ATOM 4012 C C . ILE A 1 504 ? -11.685 -17.269 13.866 1.00 96.31 504 ILE A C 1
ATOM 4014 O O . ILE A 1 504 ? -12.409 -16.281 13.842 1.00 96.31 504 ILE A O 1
ATOM 4018 N N . ASP A 1 505 ? -11.971 -18.312 14.648 1.00 95.44 505 ASP A N 1
ATOM 4019 C CA . ASP A 1 505 ? -13.130 -18.325 15.553 1.00 95.44 505 ASP A CA 1
ATOM 4020 C C . ASP A 1 505 ? -12.719 -17.929 16.975 1.00 95.44 505 ASP A C 1
ATOM 4022 O O . ASP A 1 505 ? -12.156 -18.731 17.717 1.00 95.44 505 ASP A O 1
ATOM 4026 N N . ILE A 1 506 ? -13.043 -16.696 17.373 1.00 97.25 506 ILE A N 1
ATOM 4027 C CA . ILE A 1 506 ? -12.826 -16.204 18.744 1.00 97.25 506 ILE A CA 1
ATOM 4028 C C . ILE A 1 506 ? -14.054 -16.385 19.644 1.00 97.25 506 ILE A C 1
ATOM 4030 O O . ILE A 1 506 ? -14.114 -15.830 20.739 1.00 97.25 506 ILE A O 1
ATOM 4034 N N . GLY A 1 507 ? -15.081 -17.124 19.219 1.00 96.62 507 GLY A N 1
ATOM 4035 C CA . GLY A 1 507 ? -16.353 -17.186 19.935 1.00 96.62 507 GLY A CA 1
ATOM 4036 C C . GLY A 1 507 ? -16.276 -17.790 21.335 1.00 96.62 507 GLY A C 1
ATOM 4037 O O . GLY A 1 507 ? -17.171 -17.562 22.151 1.00 96.62 507 GLY A O 1
ATOM 4038 N N . PHE A 1 508 ? -15.203 -18.520 21.646 1.00 97.31 508 PHE A N 1
ATOM 4039 C CA . PHE A 1 508 ? -14.906 -18.980 23.001 1.00 97.31 508 PHE A CA 1
ATOM 4040 C C . PHE A 1 508 ? -14.590 -17.831 23.974 1.00 97.31 508 PHE A C 1
ATOM 4042 O O . PHE A 1 508 ? -14.855 -17.996 25.164 1.00 97.31 508 PHE A O 1
ATOM 4049 N N . LEU A 1 509 ? -14.137 -16.661 23.489 1.00 97.50 509 LEU A N 1
ATOM 4050 C CA . LEU A 1 509 ? -13.872 -15.459 24.296 1.00 97.50 509 LEU A CA 1
ATOM 4051 C C . LEU A 1 509 ? -15.087 -15.031 25.120 1.00 97.50 509 LEU A C 1
ATOM 4053 O O . LEU A 1 509 ? -14.924 -14.415 26.161 1.00 97.50 509 LEU A O 1
ATOM 4057 N N . PHE A 1 510 ? -16.302 -15.357 24.672 1.00 95.69 510 PHE A N 1
ATOM 4058 C CA . PHE A 1 510 ? -17.557 -14.921 25.292 1.00 95.69 510 PHE A CA 1
ATOM 4059 C C . PHE A 1 510 ? -18.320 -16.046 26.000 1.00 95.69 510 PHE A C 1
ATOM 4061 O O . PHE A 1 510 ? -19.481 -15.856 26.376 1.00 95.69 510 PHE A O 1
ATOM 4068 N N . LYS A 1 511 ? -17.709 -17.227 26.145 1.00 95.94 511 LYS A N 1
ATOM 4069 C CA . LYS A 1 511 ? -18.303 -18.383 26.834 1.00 95.94 511 LYS A CA 1
ATOM 4070 C C . LYS A 1 511 ? -17.932 -18.383 28.324 1.00 95.94 511 LYS A C 1
ATOM 4072 O O . LYS A 1 511 ? -17.235 -17.501 28.807 1.00 95.94 511 LYS A O 1
ATOM 4077 N N . LYS A 1 512 ? -18.447 -19.367 29.072 1.00 95.38 512 LYS A N 1
ATOM 4078 C CA . LYS A 1 512 ? -18.082 -19.597 30.483 1.00 95.38 512 LYS A CA 1
ATOM 4079 C C . LYS A 1 512 ? -16.603 -19.989 30.604 1.00 95.38 512 LYS A C 1
ATOM 4081 O O . LYS A 1 512 ? -16.077 -20.597 29.674 1.00 95.38 512 LYS A O 1
ATOM 4086 N N . GLN A 1 513 ? -15.996 -19.747 31.771 1.00 96.38 513 GLN A N 1
ATOM 4087 C CA . GLN A 1 513 ? -14.555 -19.920 32.019 1.00 96.38 513 GLN A CA 1
ATOM 4088 C C . GLN A 1 513 ? -13.964 -21.218 31.455 1.00 96.38 513 GLN A C 1
ATOM 4090 O O . GLN A 1 513 ? -12.994 -21.168 30.715 1.00 96.38 513 GLN A O 1
ATOM 4095 N N . SER A 1 514 ? -14.569 -22.378 31.731 1.00 96.88 514 SER A N 1
ATOM 4096 C CA . SER A 1 514 ? -14.055 -23.662 31.223 1.00 96.88 514 SER A CA 1
ATOM 4097 C C . SER A 1 514 ? -13.977 -23.706 29.692 1.00 96.88 514 SER A C 1
ATOM 4099 O O . SER A 1 514 ? -12.959 -24.111 29.146 1.00 96.88 514 SER A O 1
ATOM 4101 N N . ALA A 1 515 ? -15.018 -23.244 28.993 1.00 97.25 515 ALA A N 1
ATOM 4102 C CA . ALA A 1 515 ? -15.037 -23.227 27.532 1.00 97.25 515 ALA A CA 1
ATOM 4103 C C . ALA A 1 515 ? -14.108 -22.151 26.944 1.00 97.25 515 ALA A C 1
ATOM 4105 O O . ALA A 1 515 ? -13.611 -22.322 25.833 1.00 97.25 515 ALA A O 1
ATOM 4106 N N . PHE A 1 516 ? -13.891 -21.055 27.675 1.00 98.00 516 PHE A N 1
ATOM 4107 C CA . PHE A 1 516 ? -12.895 -20.044 27.336 1.00 98.00 516 PHE A CA 1
ATOM 4108 C C . PHE A 1 516 ? -11.479 -20.629 27.409 1.00 98.00 516 PHE A C 1
ATOM 4110 O O . PHE A 1 516 ? -10.769 -20.597 26.409 1.00 98.00 516 PHE A O 1
ATOM 4117 N N . GLU A 1 517 ? -11.107 -21.240 28.536 1.00 97.88 517 GLU A N 1
ATOM 4118 C CA . GLU A 1 517 ? -9.782 -21.843 28.737 1.00 97.88 517 GLU A CA 1
ATOM 4119 C C . GLU A 1 517 ? -9.484 -22.953 27.729 1.00 97.88 517 GLU A C 1
ATOM 4121 O O . GLU A 1 517 ? -8.380 -23.029 27.188 1.00 97.88 517 GLU A O 1
ATOM 4126 N N . ASP A 1 518 ? -10.467 -23.806 27.433 1.00 97.56 518 ASP A N 1
ATOM 4127 C CA . ASP A 1 518 ? -10.302 -24.849 26.421 1.00 97.56 518 ASP A CA 1
ATOM 4128 C C . ASP A 1 518 ? -10.122 -24.253 25.017 1.00 97.56 518 ASP A C 1
ATOM 4130 O O . ASP A 1 518 ? -9.263 -24.713 24.263 1.00 97.56 518 ASP A O 1
ATOM 4134 N N . GLY A 1 519 ? -10.876 -23.202 24.676 1.00 97.50 519 GLY A N 1
ATOM 4135 C CA . GLY A 1 519 ? -10.735 -22.492 23.403 1.00 97.50 519 GLY A CA 1
ATOM 4136 C C . GLY A 1 519 ? -9.374 -21.811 23.248 1.00 97.50 519 GLY A C 1
ATOM 4137 O O . GLY A 1 519 ? -8.722 -21.978 22.218 1.00 97.50 519 GLY A O 1
ATOM 4138 N N . VAL A 1 520 ? -8.899 -21.125 24.291 1.00 97.56 520 VAL A N 1
ATOM 4139 C CA . VAL A 1 520 ? -7.565 -20.508 24.311 1.00 97.56 520 VAL A CA 1
ATOM 4140 C C . VAL A 1 520 ? -6.471 -21.569 24.191 1.00 97.56 520 VAL A C 1
ATOM 4142 O O . VAL A 1 520 ? -5.549 -21.391 23.403 1.00 97.56 520 VAL A O 1
ATOM 4145 N N . ARG A 1 521 ? -6.580 -22.696 24.908 1.00 97.62 521 ARG A N 1
ATOM 4146 C CA . ARG A 1 521 ? -5.602 -23.799 24.838 1.00 97.62 521 ARG A CA 1
ATOM 4147 C C . ARG A 1 521 ? -5.524 -24.426 23.444 1.00 97.62 521 ARG A C 1
ATOM 4149 O O . ARG A 1 521 ? -4.464 -24.902 23.047 1.00 97.62 521 ARG A O 1
ATOM 4156 N N . ILE A 1 522 ? -6.643 -24.478 22.718 1.00 97.19 522 ILE A N 1
ATOM 4157 C CA . ILE A 1 522 ? -6.666 -24.933 21.322 1.00 97.19 522 ILE A CA 1
ATOM 4158 C C . ILE A 1 522 ? -5.970 -23.899 20.435 1.00 97.19 522 ILE A C 1
ATOM 4160 O O . ILE A 1 522 ? -5.049 -24.271 19.712 1.00 97.19 522 ILE A O 1
ATOM 4164 N N . LEU A 1 523 ? -6.357 -22.623 20.538 1.00 97.25 523 LEU A N 1
ATOM 4165 C CA . LEU A 1 523 ? -5.782 -21.543 19.735 1.00 97.25 523 LEU A CA 1
ATOM 4166 C C . LEU A 1 523 ? -4.271 -21.394 19.950 1.00 97.25 523 LEU A C 1
ATOM 4168 O O . LEU A 1 523 ? -3.544 -21.193 18.991 1.00 97.25 523 LEU A O 1
ATOM 4172 N N . GLU A 1 524 ? -3.784 -21.547 21.179 1.00 97.62 524 GLU A N 1
ATOM 4173 C CA . GLU A 1 524 ? -2.371 -21.383 21.542 1.00 97.62 524 GLU A CA 1
ATOM 4174 C C . GLU A 1 524 ? -1.418 -22.329 20.795 1.00 97.62 524 GLU A C 1
ATOM 4176 O O . GLU A 1 524 ? -0.236 -22.022 20.654 1.00 97.62 524 GLU A O 1
ATOM 4181 N N . LYS A 1 525 ? -1.922 -23.461 20.286 1.00 96.81 525 LYS A N 1
ATOM 4182 C CA . LYS A 1 525 ? -1.132 -24.393 19.469 1.00 96.81 525 LYS A CA 1
ATOM 4183 C C . LYS A 1 525 ? -0.821 -23.839 18.081 1.00 96.81 525 LYS A C 1
ATOM 4185 O O . LYS A 1 525 ? 0.258 -24.109 17.561 1.00 96.81 525 LYS A O 1
ATOM 4190 N N . ASP A 1 526 ? -1.760 -23.089 17.514 1.00 95.75 526 ASP A N 1
ATOM 4191 C CA . ASP A 1 526 ? -1.678 -22.566 16.151 1.00 95.75 526 ASP A CA 1
ATOM 4192 C C . ASP A 1 526 ? -1.245 -21.090 16.141 1.00 95.75 526 ASP A C 1
ATOM 4194 O O . ASP A 1 526 ? -0.526 -20.651 15.244 1.00 95.75 526 ASP A O 1
ATOM 4198 N N . ASP A 1 527 ? -1.655 -20.326 17.157 1.00 97.75 527 ASP A N 1
ATOM 4199 C CA . ASP A 1 527 ? -1.443 -18.886 17.281 1.00 97.75 527 ASP A CA 1
ATOM 4200 C C . ASP A 1 527 ? -1.280 -18.453 18.756 1.00 97.75 527 ASP A C 1
ATOM 4202 O O . ASP A 1 527 ? -2.215 -17.950 19.398 1.00 97.75 527 ASP A O 1
ATOM 4206 N N . PRO A 1 528 ? -0.078 -18.637 19.333 1.00 97.88 528 PRO A N 1
ATOM 4207 C CA . PRO A 1 528 ? 0.189 -18.293 20.728 1.00 97.88 528 PRO A CA 1
ATOM 4208 C C . PRO A 1 528 ? 0.077 -16.787 21.010 1.00 97.88 528 PRO A C 1
ATOM 4210 O O . PRO A 1 528 ? -0.276 -16.395 22.123 1.00 97.88 528 PRO A O 1
ATOM 4213 N N . HIS A 1 529 ? 0.339 -15.933 20.015 1.00 98.31 529 HIS A N 1
ATOM 4214 C CA . HIS A 1 529 ? 0.257 -14.480 20.175 1.00 98.31 529 HIS A CA 1
ATOM 4215 C C . HIS A 1 529 ? -1.190 -14.017 20.335 1.00 98.31 529 HIS A C 1
ATOM 4217 O O . HIS A 1 529 ? -1.500 -13.295 21.288 1.00 98.31 529 HIS A O 1
ATOM 4223 N N . LEU A 1 530 ? -2.095 -14.478 19.465 1.00 98.56 530 LEU A N 1
ATOM 4224 C CA . LEU A 1 530 ? -3.515 -14.168 19.609 1.00 98.56 530 LEU A CA 1
ATOM 4225 C C . LEU A 1 530 ? -4.086 -14.785 20.891 1.00 98.56 530 LEU A C 1
ATOM 4227 O O . LEU A 1 530 ? -4.833 -14.119 21.602 1.00 98.56 530 LEU A O 1
ATOM 4231 N N . ALA A 1 531 ? -3.703 -16.016 21.242 1.00 98.38 531 ALA A N 1
ATOM 4232 C CA . ALA A 1 531 ? -4.137 -16.646 22.489 1.00 98.38 531 ALA A CA 1
ATOM 4233 C C . ALA A 1 531 ? -3.770 -15.808 23.730 1.00 98.38 531 ALA A C 1
ATOM 4235 O O . ALA A 1 531 ? -4.630 -15.561 24.579 1.00 98.38 531 ALA A O 1
ATOM 4236 N N . ALA A 1 532 ? -2.529 -15.316 23.819 1.00 98.50 532 ALA A N 1
ATOM 4237 C CA . ALA A 1 532 ? -2.095 -14.433 24.903 1.00 98.50 532 ALA A CA 1
ATOM 4238 C C . ALA A 1 532 ? -2.877 -13.109 24.917 1.00 98.50 532 ALA A C 1
ATOM 4240 O O . ALA A 1 532 ? -3.358 -12.681 25.965 1.00 98.50 532 ALA A O 1
ATOM 4241 N N . TYR A 1 533 ? -3.082 -12.504 23.746 1.00 98.62 533 TYR A N 1
ATOM 4242 C CA . TYR A 1 533 ? -3.862 -11.276 23.609 1.00 98.62 533 TYR A CA 1
ATOM 4243 C C . TYR A 1 533 ? -5.317 -11.437 24.085 1.00 98.62 533 TYR A C 1
ATOM 4245 O O . TYR A 1 533 ? -5.864 -10.572 24.775 1.00 98.62 533 TYR A O 1
ATOM 4253 N N . LEU A 1 534 ? -5.956 -12.564 23.754 1.00 98.50 534 LEU A N 1
ATOM 4254 C CA . LEU A 1 534 ? -7.336 -12.849 24.152 1.00 98.50 534 LEU A CA 1
ATOM 4255 C C . LEU A 1 534 ? -7.476 -13.121 25.659 1.00 98.50 534 LEU A C 1
ATOM 4257 O O . LEU A 1 534 ? -8.526 -12.808 26.222 1.00 98.50 534 LEU A O 1
ATOM 4261 N N . ARG A 1 535 ? -6.434 -13.637 26.330 1.00 98.31 535 ARG A N 1
ATOM 4262 C CA . ARG A 1 535 ? -6.399 -13.752 27.802 1.00 98.31 535 ARG A CA 1
ATOM 4263 C C . ARG A 1 535 ? -6.460 -12.388 28.478 1.00 98.31 535 ARG A C 1
ATOM 4265 O O . ARG A 1 535 ? -7.308 -12.186 29.343 1.00 98.31 535 ARG A O 1
ATOM 4272 N N . GLU A 1 536 ? -5.634 -11.445 28.040 1.00 98.25 536 GLU A N 1
ATOM 4273 C CA . GLU A 1 536 ? -5.669 -10.068 28.552 1.00 98.25 536 GLU A CA 1
ATOM 4274 C C . GLU A 1 536 ? -6.991 -9.374 28.205 1.00 98.25 536 GLU A C 1
ATOM 4276 O O . GLU A 1 536 ? -7.612 -8.725 29.047 1.00 98.25 536 GLU A O 1
ATOM 4281 N N . THR A 1 537 ? -7.497 -9.598 26.988 1.00 98.06 537 THR A N 1
ATOM 4282 C CA . THR A 1 537 ? -8.798 -9.068 26.562 1.00 98.06 537 THR A CA 1
ATOM 4283 C C . THR A 1 537 ? -9.933 -9.525 27.477 1.00 98.06 537 THR A C 1
ATOM 4285 O O . THR A 1 537 ? -10.837 -8.744 27.791 1.00 98.06 537 THR A O 1
ATOM 4288 N N . ARG A 1 538 ? -9.917 -10.787 27.926 1.00 97.56 538 ARG A N 1
ATOM 4289 C CA . ARG A 1 538 ? -10.963 -11.343 28.796 1.00 97.56 538 ARG A CA 1
ATOM 4290 C C . ARG A 1 538 ? -11.112 -10.545 30.095 1.00 97.56 538 ARG A C 1
ATOM 4292 O O . ARG A 1 538 ? -12.243 -10.309 30.508 1.00 97.56 538 ARG A O 1
ATOM 4299 N N . GLN A 1 539 ? -10.006 -10.070 30.672 1.00 95.88 539 GLN A N 1
ATOM 4300 C CA . GLN A 1 539 ? -9.992 -9.379 31.968 1.00 95.88 539 GLN A CA 1
ATOM 4301 C C . GLN A 1 539 ? -10.872 -8.121 31.981 1.00 95.88 539 GLN A C 1
ATOM 4303 O O . GLN A 1 539 ? -11.637 -7.914 32.919 1.00 95.88 539 GLN A O 1
ATOM 4308 N N . TRP A 1 540 ? -10.815 -7.296 30.930 1.00 96.31 540 TRP A N 1
ATOM 4309 C CA . TRP A 1 540 ? -11.660 -6.101 30.835 1.00 96.31 540 TRP A CA 1
ATOM 4310 C C . TRP A 1 540 ? -13.002 -6.389 30.152 1.00 96.31 540 TRP A C 1
ATOM 4312 O O . TRP A 1 540 ? -14.033 -5.837 30.537 1.00 96.31 540 TRP A O 1
ATOM 4322 N N . SER A 1 541 ? -13.032 -7.267 29.147 1.00 97.19 541 SER A N 1
ATOM 4323 C CA . SER A 1 541 ? -14.255 -7.518 28.372 1.00 97.19 541 SER A CA 1
ATOM 4324 C C . SER A 1 541 ? -15.361 -8.187 29.192 1.00 97.19 541 SER A C 1
ATOM 4326 O O . SER A 1 541 ? -16.540 -7.901 28.965 1.00 97.19 541 SER A O 1
ATOM 4328 N N . GLU A 1 542 ? -15.015 -9.019 30.181 1.00 95.88 542 GLU A N 1
ATOM 4329 C CA . GLU A 1 542 ? -15.986 -9.566 31.136 1.00 95.88 542 GLU A CA 1
ATOM 4330 C C . GLU A 1 542 ? -16.687 -8.470 31.931 1.00 95.88 542 GLU A C 1
ATOM 4332 O O . GLU A 1 542 ? -17.909 -8.508 32.059 1.00 95.88 542 GLU A O 1
ATOM 4337 N N . GLN A 1 543 ? -15.941 -7.475 32.419 1.00 95.00 543 GLN A N 1
ATOM 4338 C CA . GLN A 1 543 ? -16.513 -6.356 33.163 1.00 95.00 543 GLN A CA 1
ATOM 4339 C C . GLN A 1 543 ? -17.534 -5.599 32.307 1.00 95.00 543 GLN A C 1
ATOM 4341 O O . GLN A 1 543 ? -18.641 -5.341 32.774 1.00 95.00 543 GLN A O 1
ATOM 4346 N N . LEU A 1 544 ? -17.210 -5.311 31.042 1.00 96.06 544 LEU A N 1
ATOM 4347 C CA . LEU A 1 544 ? -18.130 -4.641 30.116 1.00 96.06 544 LEU A CA 1
ATOM 4348 C C . LEU A 1 544 ? -19.420 -5.445 29.893 1.00 96.06 544 LEU A C 1
ATOM 4350 O O . LEU A 1 544 ? -20.525 -4.901 29.952 1.00 96.06 544 LEU A O 1
ATOM 4354 N N . ILE A 1 545 ? -19.280 -6.749 29.642 1.00 94.94 545 ILE A N 1
ATOM 4355 C CA . ILE A 1 545 ? -20.413 -7.649 29.397 1.00 94.94 545 ILE A CA 1
ATOM 4356 C C . ILE A 1 545 ? -21.286 -7.772 30.646 1.00 94.94 545 ILE A C 1
ATOM 4358 O O . ILE A 1 545 ? -22.511 -7.715 30.537 1.00 94.94 545 ILE A O 1
AT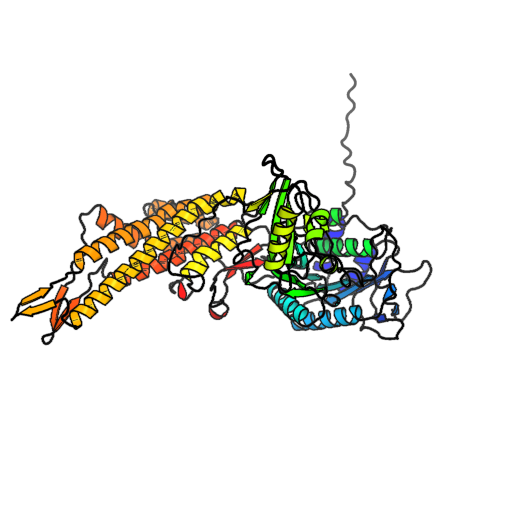OM 4362 N N . ASN A 1 546 ? -20.673 -7.916 31.820 1.00 93.31 546 ASN A N 1
ATOM 4363 C CA . ASN A 1 546 ? -21.384 -8.016 33.089 1.00 93.31 546 ASN A CA 1
ATOM 4364 C C . ASN A 1 546 ? -22.142 -6.721 33.393 1.00 93.31 546 ASN A C 1
ATOM 4366 O O . ASN A 1 546 ? -23.330 -6.795 33.691 1.00 93.31 546 ASN A O 1
ATOM 4370 N N . SER A 1 547 ? -21.525 -5.549 33.201 1.00 92.94 547 SER A N 1
ATOM 4371 C CA . SER A 1 547 ? -22.209 -4.258 33.363 1.00 92.94 547 SER A CA 1
ATOM 4372 C C . SER A 1 547 ? -23.454 -4.144 32.476 1.00 92.94 547 SER A C 1
ATOM 4374 O O . SER A 1 547 ? -24.507 -3.719 32.950 1.00 92.94 547 SER A O 1
ATOM 4376 N N . ARG A 1 548 ? -23.377 -4.577 31.208 1.00 93.94 548 ARG A N 1
ATOM 4377 C CA . ARG A 1 548 ? -24.543 -4.594 30.306 1.00 93.94 548 ARG A CA 1
ATOM 4378 C C . ARG A 1 548 ? -25.614 -5.583 30.770 1.00 93.94 548 ARG A C 1
ATOM 4380 O O . ARG A 1 548 ? -26.787 -5.227 30.808 1.00 93.94 548 ARG A O 1
ATOM 4387 N N . ASN A 1 549 ? -25.229 -6.805 31.139 1.00 91.50 549 ASN A N 1
ATOM 4388 C CA . ASN A 1 549 ? -26.174 -7.838 31.579 1.00 91.50 549 ASN A CA 1
ATOM 4389 C C . ASN A 1 549 ? -26.907 -7.441 32.870 1.00 91.50 549 ASN A C 1
ATOM 4391 O O . ASN A 1 549 ? -28.121 -7.602 32.949 1.00 91.50 549 ASN A O 1
ATOM 4395 N N . THR A 1 550 ? -26.196 -6.899 33.860 1.00 87.94 550 THR A N 1
ATOM 4396 C CA . THR A 1 550 ? -26.781 -6.431 35.126 1.00 87.94 550 THR A CA 1
ATOM 4397 C C . THR A 1 550 ? -27.793 -5.307 34.885 1.00 87.94 550 THR A C 1
ATOM 4399 O O . THR A 1 550 ? -28.885 -5.310 35.454 1.00 87.94 550 THR A O 1
ATOM 4402 N N . MET A 1 551 ? -27.490 -4.389 33.968 1.00 85.12 551 MET A N 1
ATOM 4403 C CA . MET A 1 551 ? -28.405 -3.317 33.576 1.00 85.12 551 MET A CA 1
ATOM 4404 C C . MET A 1 551 ? -29.662 -3.828 32.846 1.00 85.12 551 MET A C 1
ATOM 4406 O O . MET A 1 551 ? -30.758 -3.340 33.114 1.00 85.12 551 MET A O 1
ATOM 4410 N N . GLU A 1 552 ? -29.539 -4.815 31.953 1.00 81.06 552 GLU A N 1
ATOM 4411 C CA . GLU A 1 552 ? -30.683 -5.351 31.194 1.00 81.06 552 GLU A CA 1
ATOM 4412 C C . GLU A 1 552 ? -31.544 -6.352 31.978 1.00 81.06 552 GLU A C 1
ATOM 4414 O O . GLU A 1 552 ? -32.748 -6.451 31.732 1.00 81.06 552 GLU A O 1
ATOM 4419 N N . HIS A 1 553 ? -30.948 -7.130 32.884 1.00 78.12 553 HIS A N 1
ATOM 4420 C CA . HIS A 1 553 ? -31.596 -8.313 33.463 1.00 78.12 553 HIS A CA 1
ATOM 4421 C C . HIS A 1 553 ? -31.761 -8.274 34.986 1.00 78.12 553 HIS A C 1
ATOM 4423 O O . HIS A 1 553 ? -32.610 -8.994 35.507 1.00 78.12 553 HIS A O 1
ATOM 4429 N N . GLU A 1 554 ? -31.012 -7.439 35.710 1.00 72.38 554 GLU A N 1
ATOM 4430 C CA . GLU A 1 554 ? -30.989 -7.447 37.184 1.00 72.38 554 GLU A CA 1
ATOM 4431 C C . GLU A 1 554 ? -31.646 -6.202 37.806 1.00 72.38 554 GLU A C 1
ATOM 4433 O O . GLU A 1 554 ? -31.460 -5.917 38.986 1.00 72.38 554 GLU A O 1
ATOM 4438 N N . VAL A 1 555 ? -32.445 -5.456 37.028 1.00 74.12 555 VAL A N 1
ATOM 4439 C CA . VAL A 1 555 ? -33.131 -4.216 37.463 1.00 74.12 555 VAL A CA 1
ATOM 4440 C C . VAL A 1 555 ? -32.141 -3.150 37.972 1.00 74.12 555 VAL A C 1
ATOM 4442 O O . VAL A 1 555 ? -32.515 -2.216 38.681 1.00 74.12 555 VAL A O 1
ATOM 4445 N N . TRP A 1 556 ? -30.860 -3.256 37.609 1.00 81.19 556 TRP A N 1
ATOM 4446 C CA . TRP A 1 556 ? -29.863 -2.275 38.009 1.00 81.19 556 TRP A CA 1
ATOM 4447 C C . TRP A 1 556 ? -30.105 -0.946 37.295 1.00 81.19 556 TRP A C 1
ATOM 4449 O O . TRP A 1 556 ? -30.389 -0.887 36.099 1.00 81.19 556 TRP A O 1
ATOM 4459 N N . ILE A 1 557 ? -29.992 0.142 38.051 1.00 82.56 557 ILE A N 1
ATOM 4460 C CA . ILE A 1 557 ? -30.165 1.505 37.561 1.00 82.56 557 ILE A CA 1
ATOM 4461 C C . ILE A 1 557 ? -28.884 2.263 37.881 1.00 82.56 557 ILE A C 1
ATOM 4463 O O . ILE A 1 557 ? -28.399 2.187 39.011 1.00 82.56 557 ILE A O 1
ATOM 4467 N N . LEU A 1 558 ? -28.379 3.029 36.909 1.00 89.19 558 LEU A N 1
ATOM 4468 C CA . LEU A 1 558 ? -27.269 3.951 37.132 1.00 89.19 558 LEU A CA 1
ATOM 4469 C C . LEU A 1 558 ? -27.560 4.821 38.371 1.00 89.19 558 LEU A C 1
ATOM 4471 O O . LEU A 1 558 ? -28.623 5.456 38.418 1.00 89.19 558 LEU A O 1
ATOM 4475 N N . PRO A 1 559 ? -26.658 4.867 39.372 1.00 91.56 559 PRO A N 1
ATOM 4476 C CA . PRO A 1 559 ? -26.825 5.743 40.521 1.00 91.56 559 PRO A CA 1
ATOM 4477 C C . PRO A 1 559 ? -27.075 7.190 40.086 1.00 91.56 559 PRO A C 1
ATOM 4479 O O . PRO A 1 559 ? -26.557 7.643 39.069 1.00 91.56 559 PRO A O 1
ATOM 4482 N N . LYS A 1 560 ? -27.873 7.926 40.861 1.00 93.50 560 LYS A N 1
ATOM 4483 C CA . LYS A 1 560 ? -28.085 9.353 40.601 1.00 93.50 560 LYS A CA 1
ATOM 4484 C C . LYS A 1 560 ? -26.848 10.161 40.978 1.00 93.50 560 LYS A C 1
ATOM 4486 O O . LYS A 1 560 ? -26.133 9.791 41.915 1.00 93.50 560 LYS A O 1
ATOM 4491 N N . VAL A 1 561 ? -26.657 11.294 40.311 1.00 94.88 561 VAL A N 1
ATOM 4492 C CA . VAL A 1 561 ? -25.699 12.324 40.724 1.00 94.88 561 VAL A CA 1
ATOM 4493 C C . VAL A 1 561 ? -26.009 12.742 42.158 1.00 94.88 561 VAL A C 1
ATOM 4495 O O . VAL A 1 561 ? -27.161 13.013 42.512 1.00 94.88 561 VAL A O 1
ATOM 4498 N N . ARG A 1 562 ? -24.976 12.793 43.001 1.00 94.62 562 ARG A N 1
ATOM 4499 C CA . ARG A 1 562 ? -25.112 13.287 44.376 1.00 94.62 562 ARG A CA 1
ATOM 4500 C C . ARG A 1 562 ? -24.771 14.766 44.402 1.00 94.62 562 ARG A C 1
ATOM 4502 O O . ARG A 1 562 ? -23.757 15.169 43.847 1.00 94.62 562 ARG A O 1
ATOM 4509 N N . TYR A 1 563 ? -25.612 15.562 45.051 1.00 95.06 563 TYR A N 1
ATOM 4510 C CA . TYR A 1 563 ? -25.398 16.998 45.200 1.00 95.06 563 TYR A CA 1
ATOM 4511 C C . TYR A 1 563 ? -25.117 17.326 46.663 1.00 95.06 563 TYR A C 1
ATOM 4513 O O . TYR A 1 563 ? -25.851 16.883 47.546 1.00 95.06 563 TYR A O 1
ATOM 4521 N N . THR A 1 564 ? -24.064 18.095 46.917 1.00 93.62 564 THR A N 1
ATOM 4522 C CA . THR A 1 564 ? -23.651 18.519 48.260 1.00 93.62 564 THR A CA 1
ATOM 4523 C C . THR A 1 564 ? -23.404 20.021 48.288 1.00 93.62 564 THR A C 1
ATOM 4525 O O . THR A 1 564 ? -23.022 20.616 47.283 1.00 93.62 564 THR A O 1
ATOM 4528 N N . GLU A 1 565 ? -23.647 20.659 49.430 1.00 90.25 565 GLU A N 1
ATOM 4529 C CA . GLU A 1 565 ? -23.247 22.049 49.645 1.00 90.25 565 GLU A CA 1
ATOM 4530 C C . GLU A 1 565 ? -21.823 22.073 50.210 1.00 90.25 565 GLU A C 1
ATOM 4532 O O . GLU A 1 565 ? -21.532 21.419 51.212 1.00 90.25 565 GLU A O 1
ATOM 4537 N N . VAL A 1 566 ? -20.937 22.841 49.578 1.00 87.94 566 VAL A N 1
ATOM 4538 C CA . VAL A 1 566 ? -19.582 23.108 50.065 1.00 87.94 566 VAL A CA 1
ATOM 4539 C C . VAL A 1 566 ? -19.360 24.616 50.026 1.00 87.94 566 VAL A C 1
ATOM 4541 O O . VAL A 1 566 ? -19.313 25.214 48.952 1.00 87.94 566 VAL A O 1
ATOM 4544 N N . SER A 1 567 ? -19.239 25.238 51.202 1.00 85.25 567 SER A N 1
ATOM 4545 C CA . SER A 1 567 ? -18.989 26.682 51.354 1.00 85.25 567 SER A CA 1
ATOM 4546 C C . SER A 1 567 ? -19.985 27.565 50.583 1.00 85.25 567 SER A C 1
ATOM 4548 O O . SER A 1 567 ? -19.584 28.482 49.867 1.00 85.25 567 SER A O 1
ATOM 4550 N N . GLY A 1 568 ? -21.286 27.266 50.682 1.00 83.50 568 GLY A N 1
ATOM 4551 C CA . GLY A 1 568 ? -22.348 28.014 49.997 1.00 83.50 568 GLY A CA 1
ATOM 4552 C C . GLY A 1 568 ? -22.461 27.756 48.489 1.00 83.50 568 GLY A C 1
ATOM 4553 O O . GLY A 1 568 ? -23.273 28.394 47.824 1.00 83.50 568 GLY A O 1
ATOM 4554 N N . THR A 1 569 ? -21.673 26.826 47.936 1.00 86.56 569 THR A N 1
ATOM 4555 C CA . THR A 1 569 ? -21.728 26.421 46.522 1.00 86.56 569 THR A CA 1
ATOM 4556 C C . THR A 1 569 ? -22.223 24.983 46.403 1.00 86.56 569 THR A C 1
ATOM 4558 O O . THR A 1 569 ? -21.866 24.128 47.213 1.00 86.56 569 THR A O 1
ATOM 4561 N N . ILE A 1 570 ? -23.034 24.690 45.384 1.00 91.12 570 ILE A N 1
ATOM 4562 C CA . ILE A 1 570 ? -23.493 23.323 45.116 1.00 91.12 570 ILE A CA 1
ATOM 4563 C C . ILE A 1 570 ? -22.411 22.583 44.325 1.00 91.12 570 ILE A C 1
ATOM 4565 O O . ILE A 1 570 ? -22.009 23.011 43.243 1.00 91.12 570 ILE A O 1
ATOM 4569 N N . ARG A 1 571 ? -21.974 21.441 44.845 1.00 91.12 571 ARG A N 1
ATOM 4570 C CA . ARG A 1 571 ? -21.078 20.491 44.188 1.00 91.12 571 ARG A CA 1
ATOM 4571 C C . ARG A 1 571 ? -21.866 19.261 43.743 1.00 91.12 571 ARG A C 1
ATOM 4573 O O . ARG A 1 571 ? -22.791 18.837 44.430 1.00 91.12 571 ARG A O 1
ATOM 4580 N N . ALA A 1 572 ? -21.487 18.692 42.603 1.00 94.06 572 ALA A N 1
ATOM 4581 C CA . ALA A 1 572 ? -21.988 17.408 42.125 1.00 94.06 572 ALA A CA 1
ATOM 4582 C C . ALA A 1 572 ? -20.885 16.347 42.179 1.00 94.06 572 ALA A C 1
ATOM 4584 O O . ALA A 1 572 ? -19.744 16.621 41.802 1.00 94.06 572 ALA A O 1
ATOM 4585 N N . ASP A 1 573 ? -21.250 15.140 42.598 1.00 94.69 573 ASP A N 1
ATOM 4586 C CA . ASP A 1 573 ? -20.420 13.947 42.504 1.00 94.69 573 ASP A CA 1
ATOM 4587 C C . ASP A 1 573 ? -21.000 13.018 41.436 1.00 94.69 573 ASP A C 1
ATOM 4589 O O . ASP A 1 573 ? -22.187 12.673 41.436 1.00 94.69 573 ASP A O 1
ATOM 4593 N N . GLU A 1 574 ? -20.138 12.666 40.489 1.00 96.19 574 GLU A N 1
ATOM 4594 C CA . GLU A 1 574 ? -20.472 11.858 39.324 1.00 96.19 574 GLU A CA 1
ATOM 4595 C C . GLU A 1 574 ? -20.828 10.422 39.735 1.00 96.19 574 GLU A C 1
ATOM 4597 O O . GLU A 1 574 ? -20.167 9.869 40.618 1.00 96.19 574 GLU A O 1
ATOM 4602 N N . PRO A 1 575 ? -21.853 9.800 39.126 1.00 95.75 575 PRO A N 1
ATOM 4603 C CA . PRO A 1 575 ? -22.193 8.424 39.434 1.00 95.75 575 PRO A CA 1
ATOM 4604 C C . PRO A 1 575 ? -21.111 7.461 38.957 1.00 95.75 575 PRO A C 1
ATOM 4606 O O . PRO A 1 575 ? -20.386 7.717 37.992 1.00 95.75 575 PRO A O 1
ATOM 4609 N N . GLU A 1 576 ? -21.052 6.316 39.628 1.00 94.94 576 GLU A N 1
ATOM 4610 C CA . GLU A 1 576 ? -20.047 5.295 39.378 1.00 94.94 576 GLU A CA 1
ATOM 4611 C C . GLU A 1 576 ? -20.663 4.012 38.814 1.00 94.94 576 GLU A C 1
ATOM 4613 O O . GLU A 1 576 ? -21.760 3.596 39.201 1.00 94.94 576 GLU A O 1
ATOM 4618 N N . ILE A 1 577 ? -19.913 3.355 37.932 1.00 92.75 577 ILE A N 1
ATOM 4619 C CA . ILE A 1 577 ? -20.158 2.000 37.441 1.00 92.75 577 ILE A CA 1
ATOM 4620 C C . ILE A 1 577 ? -18.959 1.157 37.865 1.00 92.75 577 ILE A C 1
ATOM 4622 O O . ILE A 1 577 ? -17.825 1.447 37.492 1.00 92.75 577 ILE A O 1
ATOM 4626 N N . SER A 1 578 ? -19.202 0.127 38.678 1.00 87.94 578 SER A N 1
ATOM 4627 C CA . SER A 1 578 ? -18.146 -0.751 39.206 1.00 87.94 578 SER A CA 1
ATOM 4628 C C . SER A 1 578 ? -17.001 0.012 39.896 1.00 87.94 578 SER A C 1
ATOM 4630 O O . SER A 1 578 ? -15.833 -0.328 39.728 1.00 87.94 578 SER A O 1
ATOM 4632 N N . GLY A 1 579 ? -17.337 1.064 40.653 1.00 90.44 579 GLY A N 1
ATOM 4633 C CA . GLY A 1 579 ? -16.371 1.890 41.392 1.00 90.44 579 GLY A CA 1
ATOM 4634 C C . GLY A 1 579 ? -15.567 2.874 40.536 1.00 90.44 579 GLY A C 1
ATOM 4635 O O . GLY A 1 579 ? -14.589 3.439 41.017 1.00 90.44 579 GLY A O 1
ATOM 4636 N N . GLN A 1 580 ? -15.940 3.071 39.268 1.00 94.88 580 GLN A N 1
ATOM 4637 C CA . GLN A 1 580 ? -15.332 4.062 38.378 1.00 94.88 580 GLN A CA 1
ATOM 4638 C C . GLN A 1 580 ? -16.361 5.112 37.987 1.00 94.88 580 GLN A C 1
ATOM 4640 O O . GLN A 1 580 ? -17.499 4.767 37.668 1.00 94.88 580 GLN A O 1
ATOM 4645 N N . LYS A 1 581 ? -15.957 6.385 37.953 1.00 97.25 581 LYS A N 1
ATOM 4646 C CA . LYS A 1 581 ? -16.789 7.469 37.420 1.00 97.25 581 LYS A CA 1
ATOM 4647 C C . LYS A 1 581 ? -17.256 7.134 36.013 1.00 97.25 581 LYS A C 1
ATOM 4649 O O . LYS A 1 581 ? -16.483 6.604 35.216 1.00 97.25 581 LYS A O 1
ATOM 4654 N N . VAL A 1 582 ? -18.507 7.451 35.697 1.00 97.19 582 VAL A N 1
ATOM 4655 C CA . VAL A 1 582 ? -19.103 7.026 34.427 1.00 97.19 582 VAL A CA 1
ATOM 4656 C C . VAL A 1 582 ? -18.341 7.545 33.202 1.00 97.19 582 VAL A C 1
ATOM 4658 O O . VAL A 1 582 ? -18.181 6.809 32.234 1.00 97.19 582 VAL A O 1
ATOM 4661 N N . SER A 1 583 ? -17.799 8.761 33.257 1.00 97.75 583 SER A N 1
ATOM 4662 C CA . SER A 1 583 ? -16.968 9.355 32.207 1.00 97.75 583 SER A CA 1
ATOM 4663 C C . SER A 1 583 ? -15.641 8.618 32.017 1.00 97.75 583 SER A C 1
ATOM 4665 O O . SER A 1 583 ? -15.234 8.393 30.877 1.00 97.75 583 SER A O 1
ATOM 4667 N N . ASP A 1 584 ? -14.988 8.201 33.101 1.00 97.75 584 ASP A N 1
ATOM 4668 C CA . ASP A 1 584 ? -13.748 7.421 33.048 1.00 97.75 584 ASP A CA 1
ATOM 4669 C C . ASP A 1 584 ? -14.019 5.993 32.553 1.00 97.75 584 ASP A C 1
ATOM 4671 O O . ASP A 1 584 ? -13.286 5.481 31.707 1.00 97.75 584 ASP A O 1
ATOM 4675 N N . PHE A 1 585 ? -15.128 5.392 32.996 1.00 97.56 585 PHE A N 1
ATOM 4676 C CA . PHE A 1 585 ? -15.587 4.076 32.556 1.00 97.56 585 PHE A CA 1
ATOM 4677 C C . PHE A 1 585 ? -15.792 4.038 31.034 1.00 97.56 585 PHE A C 1
ATOM 4679 O O . PHE A 1 585 ? -15.231 3.178 30.352 1.00 97.56 585 PHE A O 1
ATOM 4686 N N . VAL A 1 586 ? -16.562 4.977 30.467 1.00 98.06 586 VAL A N 1
ATOM 4687 C CA . VAL A 1 586 ? -16.840 4.965 29.018 1.00 98.06 586 VAL A CA 1
ATOM 4688 C C . VAL A 1 586 ? -15.597 5.266 28.188 1.00 98.06 586 VAL A C 1
ATOM 4690 O O . VAL A 1 586 ? -15.397 4.617 27.163 1.00 98.06 586 VAL A O 1
ATOM 4693 N N . LYS A 1 587 ? -14.713 6.161 28.656 1.00 97.44 587 LYS A N 1
ATOM 4694 C CA . LYS A 1 587 ? -13.420 6.424 28.004 1.00 97.44 587 LYS A CA 1
ATOM 4695 C C . LYS A 1 587 ? -12.556 5.170 27.966 1.00 97.44 587 LYS A C 1
ATOM 4697 O O . LYS A 1 587 ? -12.067 4.814 26.899 1.00 97.44 587 LYS A O 1
ATOM 4702 N N . PHE A 1 588 ? -12.414 4.484 29.100 1.00 97.50 588 PHE A N 1
ATOM 4703 C CA . PHE A 1 588 ? -11.633 3.254 29.195 1.00 97.50 588 PHE A CA 1
ATOM 4704 C C . PHE A 1 588 ? -12.154 2.180 28.234 1.00 97.50 588 PHE A C 1
ATOM 4706 O O . PHE A 1 588 ? -11.386 1.629 27.448 1.00 97.50 588 PHE A O 1
ATOM 4713 N N . PHE A 1 589 ? -13.459 1.900 28.235 1.00 97.94 589 PHE A N 1
ATOM 4714 C CA . PHE A 1 589 ? -13.999 0.855 27.364 1.00 97.94 589 PHE A CA 1
ATOM 4715 C C . PHE A 1 589 ? -13.996 1.239 25.887 1.00 97.94 589 PHE A C 1
ATOM 4717 O O . PHE A 1 589 ? -13.737 0.375 25.053 1.00 97.94 589 PHE A O 1
ATOM 4724 N N . MET A 1 590 ? -14.225 2.510 25.549 1.00 97.81 590 MET A N 1
ATOM 4725 C CA . MET A 1 590 ? -14.095 2.989 24.172 1.00 97.81 590 MET A CA 1
ATOM 4726 C C . MET A 1 590 ? -12.662 2.808 23.655 1.00 97.81 590 MET A C 1
ATOM 4728 O O . MET A 1 590 ? -12.450 2.366 22.524 1.00 97.81 590 MET A O 1
ATOM 4732 N N . ASP A 1 591 ? -11.684 3.114 24.501 1.00 97.75 591 ASP A N 1
ATOM 4733 C CA . ASP A 1 591 ? -10.264 2.964 24.219 1.00 97.75 591 ASP A CA 1
ATOM 4734 C C . ASP A 1 591 ? -9.872 1.492 24.003 1.00 97.75 591 ASP A C 1
ATOM 4736 O O . ASP A 1 591 ? -9.409 1.123 22.920 1.00 97.75 591 ASP A O 1
ATOM 4740 N N . ARG A 1 592 ? -10.163 0.621 24.980 1.00 98.06 592 ARG A N 1
ATOM 4741 C CA . ARG A 1 592 ? -9.882 -0.825 24.894 1.00 98.06 592 ARG A CA 1
ATOM 4742 C C . ARG A 1 592 ? -10.556 -1.480 23.695 1.00 98.06 592 ARG A C 1
ATOM 4744 O O . ARG A 1 592 ? -9.947 -2.310 23.020 1.00 98.06 592 ARG A O 1
ATOM 4751 N N . LEU A 1 593 ? -11.797 -1.095 23.408 1.00 98.19 593 LEU A N 1
ATOM 4752 C CA . LEU A 1 593 ? -12.546 -1.623 22.276 1.00 98.19 593 LEU A CA 1
ATOM 4753 C C . LEU A 1 593 ? -11.949 -1.177 20.937 1.00 98.19 593 LEU A C 1
ATOM 4755 O O . LEU A 1 593 ? -11.888 -1.980 20.009 1.00 98.19 593 LEU A O 1
ATOM 4759 N N . SER A 1 594 ? -11.469 0.065 20.838 1.00 98.25 594 SER A N 1
ATOM 4760 C CA . SER A 1 594 ? -10.795 0.561 19.631 1.00 98.25 594 SER A CA 1
ATOM 4761 C C . SER A 1 594 ? -9.506 -0.215 19.353 1.00 98.25 594 SER A C 1
ATOM 4763 O O . SER A 1 594 ? -9.308 -0.661 18.222 1.00 98.25 594 SER A O 1
ATOM 4765 N N . CYS A 1 595 ? -8.682 -0.457 20.382 1.00 98.38 595 CYS A N 1
ATOM 4766 C CA . CYS A 1 595 ? -7.486 -1.302 20.273 1.00 98.38 595 CYS A CA 1
ATOM 4767 C C . CYS A 1 595 ? -7.850 -2.722 19.826 1.00 98.38 595 CYS A C 1
ATOM 4769 O O . CYS A 1 595 ? -7.316 -3.215 18.836 1.00 98.38 595 CYS A O 1
ATOM 4771 N N . PHE A 1 596 ? -8.824 -3.347 20.495 1.00 98.56 596 PHE A N 1
ATOM 4772 C CA . PHE A 1 596 ? -9.263 -4.708 20.190 1.00 98.56 596 PHE A CA 1
ATOM 4773 C C . PHE A 1 596 ? -9.722 -4.866 18.738 1.00 98.56 596 PHE A C 1
ATOM 4775 O O . PHE A 1 596 ? -9.298 -5.793 18.045 1.00 98.56 596 PHE A O 1
ATOM 4782 N N . VAL A 1 597 ? -10.577 -3.953 18.267 1.00 98.56 597 VAL A N 1
ATOM 4783 C CA . VAL A 1 597 ? -11.096 -3.986 16.896 1.00 98.56 597 VAL A CA 1
ATOM 4784 C C . VAL A 1 597 ? -9.966 -3.817 15.887 1.00 98.56 597 VAL A C 1
ATOM 4786 O O . VAL A 1 597 ? -9.912 -4.568 14.913 1.00 98.56 597 VAL A O 1
ATOM 4789 N N . GLU A 1 598 ? -9.062 -2.860 16.101 1.00 98.62 598 GLU A N 1
ATOM 4790 C CA . GLU A 1 598 ? -7.955 -2.620 15.179 1.00 98.62 598 GLU A CA 1
ATOM 4791 C C . GLU A 1 598 ? -6.999 -3.813 15.120 1.00 98.62 598 GLU A C 1
ATOM 4793 O O . GLU A 1 598 ? -6.757 -4.360 14.045 1.00 98.62 598 GLU A O 1
ATOM 4798 N N . GLU A 1 599 ? -6.477 -4.233 16.271 1.00 98.56 599 GLU A N 1
ATOM 4799 C CA . GLU A 1 599 ? -5.376 -5.190 16.363 1.00 98.56 599 GLU A CA 1
ATOM 4800 C C . GLU A 1 599 ? -5.809 -6.592 15.963 1.00 98.56 599 GLU A C 1
ATOM 4802 O O . GLU A 1 599 ? -5.135 -7.243 15.166 1.00 98.56 599 GLU A O 1
ATOM 4807 N N . VAL A 1 600 ? -6.963 -7.058 16.441 1.00 98.69 600 VAL A N 1
ATOM 4808 C CA . VAL A 1 600 ? -7.455 -8.387 16.064 1.00 98.69 600 VAL A CA 1
ATOM 4809 C C . VAL A 1 600 ? -7.791 -8.426 14.574 1.00 98.69 600 VAL A C 1
ATOM 4811 O O . VAL A 1 600 ? -7.474 -9.412 13.909 1.00 98.69 600 VAL A O 1
ATOM 4814 N N . THR A 1 601 ? -8.359 -7.353 14.014 1.00 98.75 601 THR A N 1
ATOM 4815 C CA . THR A 1 601 ? -8.627 -7.279 12.568 1.00 98.75 601 THR A CA 1
ATOM 4816 C C . THR A 1 601 ? -7.331 -7.284 11.760 1.00 98.75 601 THR A C 1
ATOM 4818 O O . THR A 1 601 ? -7.196 -8.084 10.831 1.00 98.75 601 THR A O 1
ATOM 4821 N N . ALA A 1 602 ? -6.358 -6.443 12.122 1.00 98.62 602 ALA A N 1
ATOM 4822 C CA . ALA A 1 602 ? -5.061 -6.370 11.454 1.00 98.62 602 ALA A CA 1
ATOM 4823 C C . ALA A 1 602 ? -4.312 -7.708 11.524 1.00 98.62 602 ALA A C 1
ATOM 4825 O O . ALA A 1 602 ? -3.746 -8.151 10.524 1.00 98.62 602 ALA A O 1
ATOM 4826 N N . HIS A 1 603 ? -4.363 -8.394 12.668 1.00 98.69 603 HIS A N 1
ATOM 4827 C CA . HIS A 1 603 ? -3.780 -9.722 12.854 1.00 98.69 603 HIS A CA 1
ATOM 4828 C C . HIS A 1 603 ? -4.443 -10.776 11.968 1.00 98.69 603 HIS A C 1
ATOM 4830 O O . HIS A 1 603 ? -3.759 -11.493 11.238 1.00 98.69 603 HIS A O 1
ATOM 4836 N N . CYS A 1 604 ? -5.776 -10.822 11.945 1.00 98.31 604 CYS A N 1
ATOM 4837 C CA . CYS A 1 604 ? -6.505 -11.753 11.087 1.00 98.31 604 CYS A CA 1
ATOM 4838 C C . CYS A 1 604 ? -6.233 -11.492 9.592 1.00 98.31 604 CYS A C 1
ATOM 4840 O O . CYS A 1 604 ? -6.096 -12.434 8.812 1.00 98.31 604 CYS A O 1
ATOM 4842 N N . LEU A 1 605 ? -6.109 -10.225 9.181 1.00 98.38 605 LEU A N 1
ATOM 4843 C CA . LEU A 1 605 ? -5.730 -9.858 7.813 1.00 98.38 605 LEU A CA 1
ATOM 4844 C C . LEU A 1 605 ? -4.278 -10.240 7.502 1.00 98.38 605 LEU A C 1
ATOM 4846 O O . LEU A 1 605 ? -4.021 -10.784 6.429 1.00 98.38 605 LEU A O 1
ATOM 4850 N N . LYS A 1 606 ? -3.342 -10.024 8.437 1.00 97.94 606 LYS A N 1
ATOM 4851 C CA . LYS A 1 606 ? -1.930 -10.422 8.314 1.00 97.94 606 LYS A CA 1
ATOM 4852 C C . LYS A 1 606 ? -1.795 -11.914 8.004 1.00 97.94 606 LYS A C 1
ATOM 4854 O O . LYS A 1 606 ? -1.046 -12.270 7.100 1.00 97.94 606 LYS A O 1
ATOM 4859 N N . VAL A 1 607 ? -2.540 -12.777 8.700 1.00 96.31 607 VAL A N 1
ATOM 4860 C CA . VAL A 1 607 ? -2.530 -14.240 8.478 1.00 96.31 607 VAL A CA 1
ATOM 4861 C C . VAL A 1 607 ? -2.974 -14.616 7.057 1.00 96.31 607 VAL A C 1
ATOM 4863 O O . VAL A 1 607 ? -2.563 -15.648 6.530 1.00 96.31 607 VAL A O 1
ATOM 4866 N N . ARG A 1 608 ? -3.780 -13.770 6.405 1.00 96.00 608 ARG A N 1
ATOM 4867 C CA . ARG A 1 608 ? -4.273 -13.979 5.036 1.00 96.00 608 ARG A CA 1
ATOM 4868 C C . ARG A 1 608 ? -3.485 -13.228 3.963 1.00 96.00 608 ARG A C 1
ATOM 4870 O O . ARG A 1 608 ? -3.900 -13.249 2.803 1.00 96.00 608 ARG A O 1
ATOM 4877 N N . MET A 1 609 ? -2.390 -12.556 4.321 1.00 95.75 609 MET A N 1
ATOM 4878 C CA . MET A 1 609 ? -1.566 -11.842 3.347 1.00 95.75 609 MET A CA 1
ATOM 4879 C C . MET A 1 609 ? -0.993 -12.805 2.297 1.00 95.75 609 MET A C 1
ATOM 4881 O O . MET A 1 609 ? -0.702 -13.964 2.610 1.00 95.75 609 MET A O 1
ATOM 4885 N N . PRO A 1 610 ? -0.805 -12.346 1.047 1.00 93.88 610 PRO A N 1
ATOM 4886 C CA . PRO A 1 610 ? -0.121 -13.137 0.036 1.00 93.88 610 PRO A CA 1
ATOM 4887 C C . PRO A 1 610 ? 1.290 -13.538 0.471 1.00 93.88 610 PRO A C 1
ATOM 4889 O O . PRO A 1 610 ? 1.937 -12.854 1.267 1.00 93.88 610 PRO A O 1
ATOM 4892 N N . ALA A 1 611 ? 1.792 -14.637 -0.093 1.00 92.31 611 ALA A N 1
ATOM 4893 C CA . ALA A 1 611 ? 3.100 -15.173 0.261 1.00 92.31 611 ALA A CA 1
ATOM 4894 C C . ALA A 1 611 ? 4.212 -14.112 0.142 1.00 92.31 611 ALA A C 1
ATOM 4896 O O . ALA A 1 611 ? 4.373 -13.461 -0.890 1.00 92.31 611 ALA A O 1
ATOM 4897 N N . GLY A 1 612 ? 4.993 -13.962 1.214 1.00 93.94 612 GLY A N 1
ATOM 4898 C CA . GLY A 1 612 ? 6.108 -13.018 1.290 1.00 93.94 612 GLY A CA 1
ATOM 4899 C C . GLY A 1 612 ? 5.722 -11.569 1.609 1.00 93.94 612 GLY A C 1
ATOM 4900 O O . GLY A 1 612 ? 6.620 -10.732 1.715 1.00 93.94 612 GLY A O 1
ATOM 4901 N N . ILE A 1 613 ? 4.434 -11.272 1.806 1.00 96.62 613 ILE A N 1
ATOM 4902 C CA . ILE A 1 613 ? 3.934 -10.001 2.345 1.00 96.62 613 ILE A CA 1
ATOM 4903 C C . ILE A 1 613 ? 3.449 -10.227 3.780 1.00 96.62 613 ILE A C 1
ATOM 4905 O O . ILE A 1 613 ? 2.874 -11.259 4.113 1.00 96.62 613 ILE A O 1
ATOM 4909 N N . THR A 1 614 ? 3.686 -9.253 4.649 1.00 97.69 614 THR A N 1
ATOM 4910 C CA . THR A 1 614 ? 3.223 -9.238 6.039 1.00 97.69 614 THR A CA 1
ATOM 4911 C C . THR A 1 614 ? 2.931 -7.802 6.477 1.00 97.69 614 THR A C 1
ATOM 4913 O O . THR A 1 614 ? 2.940 -6.880 5.659 1.00 97.69 614 THR A O 1
ATOM 4916 N N . VAL A 1 615 ? 2.648 -7.603 7.760 1.00 98.38 615 VAL A N 1
ATOM 4917 C CA . VAL A 1 615 ? 2.331 -6.304 8.361 1.00 98.38 615 VAL A CA 1
ATOM 4918 C C . VAL A 1 615 ? 3.448 -5.880 9.314 1.00 98.38 615 VAL A C 1
ATOM 4920 O O . VAL A 1 615 ? 3.995 -6.704 10.048 1.00 98.38 615 VAL A O 1
ATOM 4923 N N . THR A 1 616 ? 3.762 -4.587 9.309 1.00 98.31 616 THR A N 1
ATOM 4924 C CA . THR A 1 616 ? 4.612 -3.903 10.292 1.00 98.31 616 THR A CA 1
ATOM 4925 C C . THR A 1 616 ? 3.830 -2.767 10.931 1.00 98.31 616 THR A C 1
ATOM 4927 O O . THR A 1 616 ? 2.910 -2.198 10.336 1.00 98.31 616 THR A O 1
ATOM 4930 N N . GLU A 1 617 ? 4.247 -2.403 12.132 1.00 97.56 617 GLU A N 1
ATOM 4931 C CA . GLU A 1 617 ? 3.778 -1.219 12.832 1.00 97.56 617 GLU A CA 1
ATOM 4932 C C . GLU A 1 617 ? 4.609 0.006 12.427 1.00 97.56 617 GLU A C 1
ATOM 4934 O O . GLU A 1 617 ? 5.827 -0.082 12.248 1.00 97.56 617 GLU A O 1
ATOM 4939 N N . ILE A 1 618 ? 3.939 1.142 12.248 1.00 97.25 618 ILE A N 1
ATOM 4940 C CA . ILE A 1 618 ? 4.528 2.460 12.035 1.00 97.25 618 ILE A CA 1
ATOM 4941 C C . ILE A 1 618 ? 4.706 3.093 13.420 1.00 97.25 618 ILE A C 1
ATOM 4943 O O . ILE A 1 618 ? 3.700 3.332 14.106 1.00 97.25 618 ILE A O 1
ATOM 4947 N N . PRO A 1 619 ? 5.948 3.399 13.839 1.00 95.25 619 PRO A N 1
ATOM 4948 C CA . PRO A 1 619 ? 6.198 4.074 15.106 1.00 95.25 619 PRO A CA 1
ATOM 4949 C C . PRO A 1 619 ? 5.435 5.396 15.195 1.00 95.25 619 PRO A C 1
ATOM 4951 O O . PRO A 1 619 ? 5.372 6.128 14.208 1.00 95.25 619 PRO A O 1
ATOM 4954 N N . LEU A 1 620 ? 4.908 5.733 16.377 1.00 94.12 620 LEU A N 1
ATOM 4955 C CA . LEU A 1 620 ? 4.055 6.912 16.587 1.00 94.12 620 LEU A CA 1
ATOM 4956 C C . LEU A 1 620 ? 4.651 8.207 16.000 1.00 94.12 620 LEU A C 1
ATOM 4958 O O . LEU A 1 620 ? 3.962 8.940 15.299 1.00 94.12 620 LEU A O 1
ATOM 4962 N N . PHE A 1 621 ? 5.952 8.445 16.197 1.00 95.25 621 PHE A N 1
ATOM 4963 C CA . PHE A 1 621 ? 6.653 9.639 15.699 1.00 95.25 621 PHE A CA 1
ATOM 4964 C C . PHE A 1 621 ? 6.825 9.701 14.169 1.00 95.25 621 PHE A C 1
ATOM 4966 O O . PHE A 1 621 ? 7.223 10.737 13.643 1.00 95.25 621 PHE A O 1
ATOM 4973 N N . GLN A 1 622 ? 6.571 8.600 13.454 1.00 95.12 622 GLN A N 1
ATOM 4974 C CA . GLN A 1 622 ? 6.653 8.517 11.991 1.00 95.12 622 GLN A CA 1
ATOM 4975 C C . GLN A 1 622 ? 5.281 8.607 11.313 1.00 95.12 622 GLN A C 1
ATOM 4977 O O . GLN A 1 622 ? 5.211 8.585 10.083 1.00 95.12 622 GLN A O 1
ATOM 4982 N N . ARG A 1 623 ? 4.189 8.670 12.084 1.00 95.00 623 ARG A N 1
ATOM 4983 C CA . ARG A 1 623 ? 2.829 8.715 11.540 1.00 95.00 623 ARG A CA 1
ATOM 4984 C C . ARG A 1 623 ? 2.517 10.101 10.987 1.00 95.00 623 ARG A C 1
ATOM 4986 O O . ARG A 1 623 ? 2.842 11.117 11.596 1.00 95.00 623 ARG A O 1
ATOM 4993 N N . GLU A 1 624 ? 1.867 10.137 9.830 1.00 92.81 624 GLU A N 1
ATOM 4994 C CA . GLU A 1 624 ? 1.437 11.387 9.203 1.00 92.81 624 GLU A CA 1
ATOM 4995 C C . GLU A 1 624 ? 0.290 12.020 10.002 1.00 92.81 624 GLU A C 1
ATOM 4997 O O . GLU A 1 624 ? -0.664 11.337 10.369 1.00 92.81 624 GLU A O 1
ATOM 5002 N N . SER A 1 625 ? 0.343 13.329 10.254 1.00 92.88 625 SER A N 1
ATOM 5003 C CA . SER A 1 625 ? -0.672 14.016 11.067 1.00 92.88 625 SER A CA 1
ATOM 5004 C C . SER A 1 625 ? -2.042 14.128 10.386 1.00 92.88 625 SER A C 1
ATOM 5006 O O . SER A 1 625 ? -3.059 14.203 11.071 1.00 92.88 625 SER A O 1
ATOM 5008 N N . ASP A 1 626 ? -2.102 14.116 9.050 1.00 92.12 626 ASP A N 1
ATOM 5009 C CA . ASP A 1 626 ? -3.361 14.136 8.291 1.00 92.12 626 ASP A CA 1
ATOM 5010 C C . ASP A 1 626 ? -3.991 12.742 8.127 1.00 92.12 626 ASP A C 1
ATOM 5012 O O . ASP A 1 626 ? -5.140 12.632 7.682 1.00 92.12 626 ASP A O 1
ATOM 5016 N N . MET A 1 627 ? -3.241 11.686 8.462 1.00 92.62 627 MET A N 1
ATOM 5017 C CA . MET A 1 627 ? -3.647 10.289 8.320 1.00 92.62 627 MET A CA 1
ATOM 5018 C C . MET A 1 627 ? -2.770 9.365 9.198 1.00 92.62 627 MET A C 1
ATOM 5020 O O . MET A 1 627 ? -1.926 8.632 8.668 1.00 92.62 627 MET A O 1
ATOM 5024 N N . PRO A 1 628 ? -2.944 9.376 10.535 1.00 96.25 628 PRO A N 1
ATOM 5025 C CA . PRO A 1 628 ? -2.063 8.671 11.467 1.00 96.25 628 PRO A CA 1
ATOM 5026 C C . PRO A 1 628 ? -2.340 7.159 11.505 1.00 96.25 628 PRO A C 1
ATOM 5028 O O . PRO A 1 628 ? -2.853 6.613 12.482 1.00 96.25 628 PRO A O 1
ATOM 5031 N N . LEU A 1 629 ? -2.005 6.463 10.417 1.00 96.06 629 LEU A N 1
ATOM 5032 C CA . LEU A 1 629 ? -2.093 5.006 10.318 1.00 96.06 629 LEU A CA 1
ATOM 5033 C C . LEU A 1 629 ? -1.063 4.337 11.228 1.00 96.06 629 LEU A C 1
ATOM 5035 O O . LEU A 1 629 ? 0.086 4.768 11.299 1.00 96.06 629 LEU A O 1
ATOM 5039 N N . ARG A 1 630 ? -1.464 3.238 11.870 1.00 97.25 630 ARG A N 1
ATOM 5040 C CA . ARG A 1 630 ? -0.575 2.417 12.697 1.00 97.25 630 ARG A CA 1
ATOM 5041 C C . ARG A 1 630 ? 0.077 1.278 11.924 1.00 97.25 630 ARG A C 1
ATOM 5043 O O . ARG A 1 630 ? 1.219 0.946 12.205 1.00 97.25 630 ARG A O 1
ATOM 5050 N N . PHE A 1 631 ? -0.607 0.699 10.943 1.00 98.06 631 PHE A N 1
ATOM 5051 C CA . PHE A 1 631 ? -0.117 -0.474 10.220 1.00 98.06 631 PHE A CA 1
ATOM 5052 C C . PHE A 1 631 ? 0.146 -0.182 8.747 1.00 98.06 631 PHE A C 1
ATOM 5054 O O . PHE A 1 631 ? -0.589 0.564 8.096 1.00 98.06 631 PHE A O 1
ATOM 5061 N N . GLN A 1 632 ? 1.178 -0.828 8.210 1.00 96.19 632 GLN A N 1
ATOM 5062 C CA . GLN A 1 632 ? 1.456 -0.883 6.776 1.00 96.19 632 GLN A CA 1
ATOM 5063 C C . GLN A 1 632 ? 1.963 -2.270 6.381 1.00 96.19 632 GLN A C 1
ATOM 5065 O O . GLN A 1 632 ? 2.425 -3.046 7.219 1.00 96.19 632 GLN A O 1
ATOM 5070 N N . VAL A 1 633 ? 1.901 -2.574 5.087 1.00 96.75 633 VAL A N 1
ATOM 5071 C CA . VAL A 1 633 ? 2.467 -3.812 4.551 1.00 96.75 633 VAL A CA 1
ATOM 5072 C C . VAL A 1 633 ? 3.983 -3.722 4.396 1.00 96.75 633 VAL A C 1
ATOM 5074 O O . VAL A 1 633 ? 4.536 -2.655 4.131 1.00 96.75 633 VAL A O 1
ATOM 5077 N N . THR A 1 634 ? 4.652 -4.859 4.548 1.00 97.25 634 THR A N 1
ATOM 5078 C CA . THR A 1 634 ? 6.100 -5.016 4.380 1.00 97.25 634 THR A CA 1
ATOM 5079 C C . THR A 1 634 ? 6.428 -6.416 3.863 1.00 97.25 634 THR A C 1
ATOM 5081 O O . THR A 1 634 ? 5.559 -7.293 3.855 1.00 97.25 634 THR A O 1
ATOM 5084 N N . LEU A 1 635 ? 7.662 -6.656 3.416 1.00 96.56 635 LEU A N 1
ATOM 5085 C CA . LEU A 1 635 ? 8.094 -8.007 3.062 1.00 96.56 635 LEU A CA 1
ATOM 5086 C C . LEU A 1 635 ? 8.327 -8.878 4.300 1.00 96.56 635 LEU A C 1
ATOM 5088 O O . LEU A 1 635 ? 8.939 -8.442 5.271 1.00 96.56 635 LEU A O 1
ATOM 5092 N N . THR A 1 636 ? 7.951 -10.155 4.225 1.00 95.81 636 THR A N 1
ATOM 5093 C CA . THR A 1 636 ? 8.298 -11.148 5.259 1.00 95.81 636 THR A CA 1
ATOM 5094 C C . THR A 1 636 ? 9.814 -11.301 5.401 1.00 95.81 636 THR A C 1
ATOM 5096 O O . THR A 1 636 ? 10.327 -11.425 6.509 1.00 95.81 636 THR A O 1
ATOM 5099 N N . ASN A 1 637 ? 10.539 -11.260 4.278 1.00 93.50 637 ASN A N 1
ATOM 5100 C CA . ASN A 1 637 ? 11.985 -11.444 4.240 1.00 93.50 637 ASN A CA 1
ATOM 5101 C C . ASN A 1 637 ? 12.667 -10.164 3.757 1.00 93.50 637 ASN A C 1
ATOM 5103 O O . ASN A 1 637 ? 12.502 -9.758 2.608 1.00 93.50 637 ASN A O 1
ATOM 5107 N N . GLY A 1 638 ? 13.486 -9.558 4.618 1.00 92.69 638 GLY A N 1
ATOM 5108 C CA . GLY A 1 638 ? 14.224 -8.338 4.283 1.00 92.69 638 GLY A CA 1
ATOM 5109 C C . GLY A 1 638 ? 13.398 -7.053 4.303 1.00 92.69 638 GLY A C 1
ATOM 5110 O O . GLY A 1 638 ? 13.902 -6.034 3.833 1.00 92.69 638 GLY A O 1
ATOM 5111 N N . GLY A 1 639 ? 12.166 -7.116 4.815 1.00 95.94 639 GLY A N 1
ATOM 5112 C CA . GLY A 1 639 ? 11.332 -5.955 5.087 1.00 95.94 639 GLY A CA 1
ATOM 5113 C C . GLY A 1 639 ? 11.608 -5.320 6.453 1.00 95.94 639 GLY A C 1
ATOM 5114 O O . GLY A 1 639 ? 12.635 -5.570 7.090 1.00 95.94 639 GLY A O 1
ATOM 5115 N N . LEU A 1 640 ? 10.671 -4.487 6.892 1.00 96.94 640 LEU A N 1
ATOM 5116 C CA . LEU A 1 640 ? 10.598 -3.911 8.232 1.00 96.94 640 LEU A CA 1
ATOM 5117 C C . LEU A 1 640 ? 10.250 -4.986 9.283 1.00 96.94 640 LEU A C 1
ATOM 5119 O O . LEU A 1 640 ? 9.793 -6.075 8.924 1.00 96.94 640 LEU A O 1
ATOM 5123 N N . PRO A 1 641 ? 10.463 -4.706 10.585 1.00 97.12 641 PRO A N 1
ATOM 5124 C CA . PRO A 1 641 ? 10.132 -5.645 11.651 1.00 97.12 641 PRO A CA 1
ATOM 5125 C C . PRO A 1 641 ? 8.681 -6.127 11.569 1.00 97.12 641 PRO A C 1
ATOM 5127 O O . PRO A 1 641 ? 7.744 -5.336 11.520 1.00 97.12 641 PRO A O 1
ATOM 5130 N N . ILE A 1 642 ? 8.495 -7.445 11.569 1.00 97.75 642 ILE A N 1
ATOM 5131 C CA . ILE A 1 642 ? 7.162 -8.039 11.499 1.00 97.75 642 ILE A CA 1
ATOM 5132 C C . ILE A 1 642 ? 6.408 -7.708 12.786 1.00 97.75 642 ILE A C 1
ATOM 5134 O O . ILE A 1 642 ? 6.857 -8.056 13.879 1.00 97.75 642 ILE A O 1
ATOM 5138 N N . TRP A 1 643 ? 5.242 -7.080 12.654 1.00 98.25 643 TRP A N 1
ATOM 5139 C CA . TRP A 1 643 ? 4.359 -6.831 13.786 1.00 98.25 643 TRP A CA 1
ATOM 5140 C C . TRP A 1 643 ? 3.675 -8.129 14.210 1.00 98.25 643 TRP A C 1
ATOM 5142 O O . TRP A 1 643 ? 3.139 -8.853 13.370 1.00 98.25 643 TRP A O 1
ATOM 5152 N N . ASN A 1 644 ? 3.669 -8.420 15.507 1.00 97.69 644 ASN A N 1
ATOM 5153 C CA . ASN A 1 644 ? 2.892 -9.504 16.101 1.00 97.69 644 ASN A CA 1
ATOM 5154 C C . ASN A 1 644 ? 1.918 -8.901 17.104 1.00 97.69 644 ASN A C 1
ATOM 5156 O O . ASN A 1 644 ? 2.289 -7.988 17.840 1.00 97.69 644 ASN A O 1
ATOM 5160 N N . ILE A 1 645 ? 0.694 -9.427 17.134 1.00 98.25 645 ILE A N 1
ATOM 5161 C CA . ILE A 1 645 ? -0.314 -8.962 18.077 1.00 98.25 645 ILE A CA 1
ATOM 5162 C C . ILE A 1 645 ? 0.183 -9.147 19.516 1.00 98.25 645 ILE A C 1
ATOM 5164 O O . ILE A 1 645 ? 0.675 -10.212 19.894 1.00 98.25 645 ILE A O 1
ATOM 5168 N N . ALA A 1 646 ? 0.080 -8.086 20.308 1.00 97.50 646 ALA A N 1
ATOM 5169 C CA . ALA A 1 646 ? 0.479 -8.065 21.705 1.00 97.50 646 ALA A CA 1
ATOM 5170 C C . ALA A 1 646 ? -0.397 -7.061 22.450 1.00 97.50 646 ALA A C 1
ATOM 5172 O O . ALA A 1 646 ? -0.682 -5.982 21.939 1.00 97.50 646 ALA A O 1
ATOM 5173 N N . TYR A 1 647 ? -0.844 -7.434 23.647 1.00 97.38 647 TYR A N 1
ATOM 5174 C CA . TYR A 1 647 ? -1.685 -6.559 24.448 1.00 97.38 647 TYR A CA 1
ATOM 5175 C C . TYR A 1 647 ? -0.822 -5.482 25.110 1.00 97.38 647 TYR A C 1
ATOM 5177 O O . TYR A 1 647 ? 0.237 -5.777 25.664 1.00 97.38 647 TYR A O 1
ATOM 5185 N N . HIS A 1 648 ? -1.290 -4.238 25.082 1.00 94.19 648 HIS A N 1
ATOM 5186 C CA . HIS A 1 648 ? -0.642 -3.095 25.718 1.00 94.19 648 HIS A CA 1
ATOM 5187 C C . HIS A 1 648 ? -1.650 -2.334 26.582 1.00 94.19 648 HIS A C 1
ATOM 5189 O O . HIS A 1 648 ? -2.829 -2.258 26.251 1.00 94.19 648 HIS A O 1
ATOM 5195 N N . GLN A 1 649 ? -1.194 -1.722 27.677 1.00 92.75 649 GLN A N 1
ATOM 5196 C CA . GLN A 1 649 ? -2.053 -0.878 28.524 1.00 92.75 649 GLN A CA 1
ATOM 5197 C C . GLN A 1 649 ? -2.175 0.563 28.007 1.00 92.75 649 GLN A C 1
ATOM 5199 O O . GLN A 1 649 ? -3.120 1.257 28.366 1.00 92.75 649 GLN A O 1
ATOM 5204 N N . SER A 1 650 ? -1.249 1.004 27.150 1.00 93.94 650 SER A N 1
ATOM 5205 C CA . SER A 1 650 ? -1.266 2.332 26.524 1.00 93.94 650 SER A CA 1
ATOM 5206 C C . SER A 1 650 ? -2.554 2.562 25.738 1.00 93.94 650 SER A C 1
ATOM 5208 O O . SER A 1 650 ? -3.092 1.603 25.169 1.00 93.94 650 SER A O 1
ATOM 5210 N N . SER A 1 651 ? -3.037 3.806 25.725 1.00 93.31 651 SER A N 1
ATOM 5211 C CA . SER A 1 651 ? -4.287 4.180 25.057 1.00 93.31 651 SER A CA 1
ATOM 5212 C C . SER A 1 651 ? -4.195 4.016 23.541 1.00 93.31 651 SER A C 1
ATOM 5214 O O . SER A 1 651 ? -3.111 4.044 22.961 1.00 93.31 651 SER A O 1
ATOM 5216 N N . PHE A 1 652 ? -5.337 3.866 22.882 1.00 94.50 652 PHE A N 1
ATOM 5217 C CA . PHE A 1 652 ? -5.464 3.742 21.439 1.00 94.50 652 PHE A CA 1
ATOM 5218 C C . PHE A 1 652 ? -4.694 4.843 20.714 1.00 94.50 652 PHE A C 1
ATOM 5220 O O . PHE A 1 652 ? -3.978 4.547 19.770 1.00 94.50 652 PHE A O 1
ATOM 5227 N N . GLU A 1 653 ? -4.774 6.094 21.166 1.00 89.75 653 GLU A N 1
ATOM 5228 C CA . GLU A 1 653 ? -4.084 7.219 20.521 1.00 89.75 653 GLU A CA 1
ATOM 5229 C C . GLU A 1 653 ? -2.560 7.208 20.733 1.00 89.75 653 GLU A C 1
ATOM 5231 O O . GLU A 1 653 ? -1.825 7.738 19.899 1.00 89.75 653 GLU A O 1
ATOM 5236 N N . GLU A 1 654 ? -2.079 6.576 21.805 1.00 88.75 654 GLU A N 1
ATOM 5237 C CA . GLU A 1 654 ? -0.659 6.524 22.182 1.00 88.75 654 GLU A CA 1
ATOM 5238 C C . GLU A 1 654 ? 0.086 5.308 21.629 1.00 88.75 654 GLU A C 1
ATOM 5240 O O . GLU A 1 654 ? 1.318 5.272 21.693 1.00 88.75 654 GLU A O 1
ATOM 5245 N N . VAL A 1 655 ? -0.639 4.312 21.115 1.00 79.50 655 VAL A N 1
ATOM 5246 C CA . VAL A 1 655 ? -0.045 3.066 20.609 1.00 79.50 655 VAL A CA 1
ATOM 5247 C C . VAL A 1 655 ? 0.179 3.140 19.135 1.00 79.50 655 VAL A C 1
ATOM 5249 O O . VAL A 1 655 ? -0.766 3.496 18.394 1.00 79.50 655 VAL A O 1
#

Secondary structure (DSSP, 8-state):
----------------HHHHHHHHHHHHHH--S-HHHHHHHHHHHH--TTEEEEEEEEE-TT--BPPPEEEEEEE--TTPPPPSS-EEEGGGEEEEEEEEEEE-HHHHHHHHHHHHHHHHSPPPPPP--TT-----PPEEEEEEEEESS-HHHHHHHHHHHHHHS-GGGS--EEEETTTEEEEEEEE-TT----EE-PPPPTTHHHH---S-EEEEEEE--GGGHHHHHHHHHHHHHHHHSTT-----HHHHTTT-----EEEEEEEE-TTS-EEEPPGGGSTTT--PPPPEEEE-TT--EEEEEEEEE-SSSEEEEEEESS-HHHHHGGG-HHHHTT--EEE-SSEEEEPPBS--HHHHHHHHHHHHHHSS-EEEE--PPP------S--TTSHHHIIIIIIHHHHHHHH--SHHHHHHHHHHHHHHHHHHHHHHHHHHHHHHHHHHHHHHHHTTSSEEEETTEEEESS--HHHHHHHHHHHHHHHHHIIIIIHHHHHHHTT---GGGGS-HHHHHHHHHHHHHH-HHHHHHHHHHHHHHHHHHHHHHHHHHS---PPPPEEEEETTEEEEE--EETTEEHHHHHHHHHHHHHHHHHHHHHHHHHHTSPTTEEEEEPPGGGSBTTB---EEEEETTTSSPPP-----SS-GGG-

Sequence (655 aa):
MWKEEGKVVAWPMKTSISQVVYNAGQKLTESTDNLSDTLIQTLNRLLAWPFRVTNGFARDTEGQKTEIFGTIIYTAQQSQPTPEPSNFYVDNVACVIDVYECLDVEKLSAAYERIACTKRLKKTLSPKVPSVPLTTVTLGIIFTRNATVPIETLAKELDRLNRQHPDREWTNMVVVLSKGIINYTVQFPGENAMGDFLPPSESASERYSPPIYVTIVVRPTGRFTFNKMCSFLLAHLMIFSPGANLPNWGQVLEGTPKEGITVTSYQYNLLGKLMPVPRQFYNDRYIPPRPFLIEDQQGNLLSTLQFLPWQDGGVVLLKGKLPLDGLLIFLGKNTLERGGIVKRADSQISYVLPITQTDFMQMLQRIQRQSNMVVKLDPSKFVVQKLADEGTSSPFIARLYLGNLRLRDVVFLDYAKRDIFDKPYHLIMETMLNTRSTSQEIVQLVVDHFSKLAKGEVGQLRGHTIYIEKPIDKQLRKEVETFLNSAVRALKQGMQEVTKALGIDIGFLFKKQSAFEDGVRILEKDDPHLAAYLRETRQWSEQLINSRNTMEHEVWILPKVRYTEVSGTIRADEPEISGQKVSDFVKFFMDRLSCFVEEVTAHCLKVRMPAGITVTEIPLFQRESDMPLRFQVTLTNGGLPIWNIAYHQSSFEEV

Radius of gyration: 32.48 Å; chains: 1; bounding box: 76×91×93 Å

Foldseek 3Di:
DDDDDDDPPPDPPPQFPLNLLLVLLVCLLPDPPDSLVSVQVSVCVQFDPQKHKDWAWEAEPVGQIADIASIWIFGDDPPDDQDVVNYHYLQGTLETEHEEAEDELVNLLVLLVRLLSSLPHDYDADPDDPPAQAASGYAYEYEYSYYPAFVLVSLVSLVVVPQVDFPSSRHAKYFHRQAWIKHKWKDAPPDPDTDGDDDHHPPPLQQAFARIKIWTWTFRQGSLSSLLVLLVSQVSVCNNDPPGPHPHSVSNCVPGDPDIDTNFIWGQDPNSTTDTFPPCCDPVNDDFDFWKFKAAPVRHTAKTWGWADGPAATKIKIFHHDDVVVLCCLLDDVQCSSWDWDDDPGIIMITRTRHDPVSVVSSLVCCCVVHRIDIGTDPDDDDDDDPDPDAQLDLLCLQLPVVLVQLLCQLCVDPVLSCLQCVLSVLLVVLLVQLVVLLVVLLCLVVVLQVCQQVCNQWDDDPPDIDGNDFSQVVNQVSLLSNLVSLLCSVAVSVQSNLVSLVHHPNLLPDPPVSVVVNLVVCCVVAVLVSQQSVVVSVVSVLSNVLNCCVVPVVDTFDGWDWDDDPNGIGTDATDDPNHGPSVVSQQSSFSSSLVSRQSSLQSSQVSGPPQKGKDFDQQVRADSNRRYGIDIFGPGSTPDGDGRHDDPDTSNND

pLDDT: mean 91.25, std 10.82, range [27.3, 98.81]